Protein AF-0000000086606390 (afdb_homodimer)

Secondary structure (DSSP, 8-state):
-------EEEE-S-TTTSEEEE---GGGT--GGGG-SEEEEEE-EEEES-EEEE---GGG-B--SEEEEEETEEEES-EEE-SBS-EEE-SSEEEEES-EEEESEEEEEESSEEEEES-EEEE-PPPTTPPEEEEEE---STT---EEEEES-EEE--SSEEEE--SSTT-EEEEES-EE-TTB-TT----SSTTTTTTT-EEEEES-BSTT---TT----TTEEE---HHHHHHTSHHHHS-GGGTGGGGT-----S---/-------EEEE-S-TTTSEEEE---GGGT--GGGG-SEEEEEE-EEEES-EEEE---GGG-B--SEEEEEETEEEES-EEE-SBS-EEE-SSEEEEES-EEEESEEEEEESSEEEEES-EEEE-PPPTTPPEEEEEE---STT---EEEEES-EEE--SSEEEE--SSTT-EEEEES-EE-TTB-TT-S--SSTTTTTTT-EEEEES-BSTT---TT----TTEEE---HHHHHHTSHHHHS-GGGTGGGGT-----S---

Nearest PDB structures (foldseek):
  1xg2-assembly1_A  TM=9.875E-01  e=8.370E-29  Solanum lycopersicum
  1gq8-assembly1_A  TM=9.852E-01  e=1.678E-28  Daucus carota
  5c1e-assembly1_A  TM=8.834E-01  e=7.034E-14  Aspergillus niger ATCC 1015
  5c1c-assembly1_A  TM=8.356E-01  e=7.393E-14  Aspergillus niger ATCC 1015
  1qjv-assembly2_B  TM=7.789E-01  e=1.628E-10  Dickeya chrysanthemi

Solvent-accessible surface area (backbone atoms only — not comparable to full-atom values): 23673 Å² total; per-residue (Å²): 128,80,72,72,74,61,47,31,38,40,38,36,78,20,58,82,48,11,35,35,37,17,53,47,23,30,76,80,72,37,54,57,81,73,8,30,20,31,35,35,33,37,53,32,40,34,39,31,17,25,22,30,27,15,70,44,52,68,94,33,44,38,17,12,7,37,30,35,52,22,34,61,22,38,37,36,37,26,30,35,32,30,25,20,34,5,34,30,42,47,32,49,30,37,38,35,33,47,24,39,39,30,14,20,35,32,16,39,23,31,36,13,19,34,38,36,37,47,24,38,39,38,47,44,86,58,59,92,92,54,70,29,24,42,28,24,26,41,25,74,47,87,83,55,75,41,27,40,24,39,29,55,24,35,40,48,30,79,35,71,23,25,64,23,34,47,71,26,47,30,11,24,41,34,43,28,48,22,39,22,38,61,31,30,35,51,39,37,57,42,74,65,52,80,71,56,33,38,66,56,22,44,38,36,40,29,73,43,36,57,75,24,37,60,66,87,51,37,65,84,42,76,16,47,45,77,54,86,50,67,70,68,58,40,46,59,20,40,46,58,45,54,46,30,76,81,56,44,69,75,70,71,60,83,78,68,48,58,77,85,130,127,81,72,72,73,61,47,31,37,42,38,37,79,21,60,81,48,12,35,36,37,17,55,47,22,30,78,81,73,38,53,57,83,73,6,30,20,31,36,36,34,37,54,32,40,35,39,31,17,25,22,31,26,13,70,43,51,70,92,34,43,37,16,13,7,38,30,35,52,22,34,61,21,38,37,37,39,25,29,35,31,31,24,20,33,4,36,29,40,47,31,48,29,36,38,36,32,47,25,38,41,30,16,21,34,32,15,40,23,31,37,12,16,34,38,35,37,46,25,39,38,37,46,44,86,59,60,91,93,53,70,30,24,42,27,23,26,41,26,73,48,89,85,56,75,40,29,41,22,40,29,54,25,35,38,47,29,80,37,69,23,24,64,22,33,47,71,25,48,30,10,24,41,34,42,27,50,23,39,23,37,61,30,30,37,52,39,37,56,42,73,67,54,81,71,56,32,39,66,55,21,43,38,36,42,29,74,43,34,56,75,25,38,61,65,86,50,38,65,82,42,76,16,48,44,77,53,84,50,66,71,67,56,40,46,58,20,38,48,59,45,53,46,30,77,82,56,42,70,75,70,71,60,85,79,69,49,58,79,85,129

Structure (mmCIF, N/CA/C/O backbone):
data_AF-0000000086606390-model_v1
#
loop_
_entity.id
_entity.type
_entity.pdbx_description
1 polymer Pectinesterase
#
loop_
_atom_site.group_PDB
_atom_site.id
_atom_site.type_symbol
_atom_site.label_atom_id
_atom_site.label_alt_id
_atom_site.label_comp_id
_atom_site.label_asym_id
_atom_site.label_entity_id
_atom_site.label_seq_id
_atom_site.pdbx_PDB_ins_code
_atom_site.Cartn_x
_atom_site.Cartn_y
_atom_site.Cartn_z
_atom_site.occupancy
_atom_site.B_iso_or_equiv
_atom_site.auth_seq_id
_atom_site.auth_comp_id
_atom_site.auth_asym_id
_atom_site.auth_atom_id
_atom_site.pdbx_PDB_model_num
ATOM 1 N N . MET A 1 1 ? 0.987 13.219 -28.188 1 22.16 1 MET A N 1
ATOM 2 C CA . MET A 1 1 ? 1.751 13.25 -26.938 1 22.16 1 MET A CA 1
ATOM 3 C C . MET A 1 1 ? 1.421 12.047 -26.062 1 22.16 1 MET A C 1
ATOM 5 O O . MET A 1 1 ? 0.277 11.875 -25.641 1 22.16 1 MET A O 1
ATOM 9 N N . LYS A 1 2 ? 2.045 10.922 -26.281 1 32.97 2 LYS A N 1
ATOM 10 C CA . LYS A 1 2 ? 1.731 9.656 -25.625 1 32.97 2 LYS A CA 1
ATOM 11 C C . LYS A 1 2 ? 1.597 9.836 -24.125 1 32.97 2 LYS A C 1
ATOM 13 O O . LYS A 1 2 ? 2.523 10.312 -23.469 1 32.97 2 LYS A O 1
ATOM 18 N N . LYS A 1 3 ? 0.456 10.023 -23.734 1 43.38 3 LYS A N 1
ATOM 19 C CA . LYS A 1 3 ? 0.155 10.25 -22.312 1 43.38 3 LYS A CA 1
ATOM 20 C C . LYS A 1 3 ? 0.93 9.281 -21.438 1 43.38 3 LYS A C 1
ATOM 22 O O . LYS A 1 3 ? 0.828 8.062 -21.594 1 43.38 3 LYS A O 1
ATOM 27 N N . LYS A 1 4 ? 2.086 9.656 -21.016 1 52.12 4 LYS A N 1
ATOM 28 C CA . LYS A 1 4 ? 2.93 8.836 -20.156 1 52.12 4 LYS A CA 1
ATOM 29 C C . LYS A 1 4 ? 2.107 8.172 -19.047 1 52.12 4 LYS A C 1
ATOM 31 O O . LYS A 1 4 ? 1.42 8.859 -18.297 1 52.12 4 LYS A O 1
ATOM 36 N N . LYS A 1 5 ? 1.77 6.914 -19.375 1 57.56 5 LYS A N 1
ATOM 37 C CA . LYS A 1 5 ? 1.047 6.176 -18.328 1 57.56 5 LYS A CA 1
ATOM 38 C C . LYS A 1 5 ? 1.685 6.383 -16.969 1 57.56 5 LYS A C 1
ATOM 40 O O . LYS A 1 5 ? 2.906 6.305 -16.828 1 57.56 5 LYS A O 1
ATOM 45 N N . SER A 1 6 ? 0.956 7.094 -16.141 1 68.81 6 SER A N 1
ATOM 46 C CA . SER A 1 6 ? 1.496 7.375 -14.812 1 68.81 6 SER A CA 1
ATOM 47 C C . SER A 1 6 ? 1.132 6.277 -13.82 1 68.81 6 SER A C 1
ATOM 49 O O . SER A 1 6 ? -0.022 5.848 -13.758 1 68.81 6 SER A O 1
ATOM 51 N N . TYR A 1 7 ? 2.148 5.543 -13.438 1 79.31 7 TYR A N 1
ATOM 52 C CA . TYR A 1 7 ? 1.98 4.508 -12.422 1 79.31 7 TYR A CA 1
ATOM 53 C C . TYR A 1 7 ? 1.972 5.109 -11.023 1 79.31 7 TYR A C 1
ATOM 55 O O . TYR A 1 7 ? 2.664 6.098 -10.758 1 79.31 7 TYR A O 1
ATOM 63 N N . ILE A 1 8 ? 1.074 4.52 -10.297 1 86.12 8 ILE A N 1
ATOM 64 C CA . ILE A 1 8 ? 1.177 4.707 -8.852 1 86.12 8 ILE A CA 1
ATOM 65 C C . ILE A 1 8 ? 2.162 3.697 -8.266 1 86.12 8 ILE A C 1
ATOM 67 O O . ILE A 1 8 ? 2.041 2.494 -8.508 1 86.12 8 ILE A O 1
ATOM 71 N N . MET A 1 9 ? 3.084 4.211 -7.574 1 89.19 9 MET A N 1
ATOM 72 C CA . MET A 1 9 ? 4.121 3.35 -7.008 1 89.19 9 MET A CA 1
ATOM 73 C C . MET A 1 9 ? 4.074 3.369 -5.484 1 89.19 9 MET A C 1
ATOM 75 O O . MET A 1 9 ? 4.008 4.438 -4.875 1 89.19 9 MET A O 1
ATOM 79 N N . PHE A 1 10 ? 3.988 2.262 -4.988 1 92.31 10 PHE A N 1
ATOM 80 C CA . PHE A 1 10 ? 4.109 2.029 -3.553 1 92.31 10 PHE A CA 1
ATOM 81 C C . PHE A 1 10 ? 5.438 1.357 -3.225 1 92.31 10 PHE A C 1
ATOM 83 O O . PHE A 1 10 ? 5.668 0.206 -3.602 1 92.31 10 PHE A O 1
ATOM 90 N N . VAL A 1 11 ? 6.32 2.08 -2.551 1 95.44 11 VAL A N 1
ATOM 91 C CA . VAL A 1 11 ? 7.695 1.614 -2.426 1 95.44 11 VAL A CA 1
ATOM 92 C C . VAL A 1 11 ? 8.07 1.486 -0.95 1 95.44 11 VAL A C 1
ATOM 94 O O . VAL A 1 11 ? 7.875 2.426 -0.172 1 95.44 11 VAL A O 1
ATOM 97 N N . GLY A 1 12 ? 8.578 0.322 -0.551 1 97.5 12 GLY A N 1
ATOM 98 C CA . GLY A 1 12 ? 9.133 0.077 0.769 1 97.5 12 GLY A CA 1
ATOM 99 C C . GLY A 1 12 ? 10.641 -0.12 0.754 1 97.5 12 GLY A C 1
ATOM 100 O O . GLY A 1 12 ? 11.305 0.209 -0.231 1 97.5 12 GLY A O 1
ATOM 101 N N . ASP A 1 13 ? 11.156 -0.656 1.876 1 97.19 13 ASP A N 1
ATOM 102 C CA . ASP A 1 13 ? 12.602 -0.733 2.068 1 97.19 13 ASP A CA 1
ATOM 103 C C . ASP A 1 13 ? 13.133 -2.119 1.707 1 97.19 13 ASP A C 1
ATOM 105 O O . ASP A 1 13 ? 14.344 -2.34 1.687 1 97.19 13 ASP A O 1
ATOM 109 N N . GLY A 1 14 ? 12.25 -3.035 1.463 1 97.75 14 GLY A N 1
ATOM 110 C CA . GLY A 1 14 ? 12.672 -4.387 1.137 1 97.75 14 GLY A CA 1
ATOM 111 C C . GLY A 1 14 ? 11.805 -5.453 1.783 1 97.75 14 GLY A C 1
ATOM 112 O O . GLY A 1 14 ? 11.047 -5.168 2.713 1 97.75 14 GLY A O 1
ATOM 113 N N . ILE A 1 15 ? 11.938 -6.637 1.259 1 98.19 15 ILE A N 1
ATOM 114 C CA . ILE A 1 15 ? 11.266 -7.801 1.826 1 98.19 15 ILE A CA 1
ATOM 115 C C . ILE A 1 15 ? 11.664 -7.961 3.293 1 98.19 15 ILE A C 1
ATOM 117 O O . ILE A 1 15 ? 12.844 -7.906 3.633 1 98.19 15 ILE A O 1
ATOM 121 N N . GLY A 1 16 ? 10.695 -8.094 4.133 1 97.75 16 GLY A N 1
ATOM 122 C CA . GLY A 1 16 ? 10.93 -8.289 5.555 1 97.75 16 GLY A CA 1
ATOM 123 C C . GLY A 1 16 ? 11.18 -6.996 6.301 1 97.75 16 GLY A C 1
ATOM 124 O O . GLY A 1 16 ? 11.117 -6.961 7.531 1 97.75 16 GLY A O 1
ATOM 125 N N . GLU A 1 17 ? 11.469 -5.891 5.578 1 97.62 17 GLU A N 1
ATOM 126 C CA . GLU A 1 17 ? 11.758 -4.602 6.199 1 97.62 17 GLU A CA 1
ATOM 127 C C . GLU A 1 17 ? 10.5 -3.736 6.277 1 97.62 17 GLU A C 1
ATOM 129 O O . GLU A 1 17 ? 10.25 -3.088 7.297 1 97.62 17 GLU A O 1
ATOM 134 N N . THR A 1 18 ? 9.828 -3.576 5.227 1 97.81 18 THR A N 1
ATOM 135 C CA . THR A 1 18 ? 8.492 -2.996 5.18 1 97.81 18 THR A CA 1
ATOM 136 C C . THR A 1 18 ? 7.434 -4.086 5.035 1 97.81 18 THR A C 1
ATOM 138 O O . THR A 1 18 ? 7.387 -4.781 4.016 1 97.81 18 THR A O 1
ATOM 141 N N . VAL A 1 19 ? 6.574 -4.254 6.062 1 98.44 19 VAL A N 1
ATOM 142 C CA . VAL A 1 19 ? 5.656 -5.387 6.109 1 98.44 19 VAL A CA 1
ATOM 143 C C . VAL A 1 19 ? 4.227 -4.887 6.293 1 98.44 19 VAL A C 1
ATOM 145 O O . VAL A 1 19 ? 3.945 -4.109 7.207 1 98.44 19 VAL A O 1
ATOM 148 N N . VAL A 1 20 ? 3.354 -5.246 5.422 1 98.06 20 VAL A N 1
ATOM 149 C CA . VAL A 1 20 ? 1.915 -5.086 5.613 1 98.06 20 VAL A CA 1
ATOM 150 C C . VAL A 1 20 ? 1.333 -6.359 6.223 1 98.06 20 VAL A C 1
ATOM 152 O O . VAL A 1 20 ? 1.479 -7.449 5.66 1 98.06 20 VAL A O 1
ATOM 155 N N . THR A 1 21 ? 0.667 -6.242 7.324 1 98.25 21 THR A N 1
ATOM 156 C CA . THR A 1 21 ? 0.169 -7.441 7.988 1 98.25 21 THR A CA 1
ATOM 157 C C . THR A 1 21 ? -1.312 -7.301 8.328 1 98.25 21 THR A C 1
ATOM 159 O O . THR A 1 21 ? -1.801 -6.191 8.547 1 98.25 21 THR A O 1
ATOM 162 N N . GLY A 1 22 ? -2.018 -8.312 8.312 1 97.88 22 GLY A N 1
ATOM 163 C CA . GLY A 1 22 ? -3.383 -8.578 8.742 1 97.88 22 GLY A CA 1
ATOM 164 C C . GLY A 1 22 ? -3.621 -10.039 9.086 1 97.88 22 GLY A C 1
ATOM 165 O O . GLY A 1 22 ? -2.709 -10.859 8.992 1 97.88 22 GLY A O 1
ATOM 166 N N . ASN A 1 23 ? -4.879 -10.398 9.531 1 98.12 23 ASN A N 1
ATOM 167 C CA . ASN A 1 23 ? -5.059 -11.781 9.953 1 98.12 23 ASN A CA 1
ATOM 168 C C . ASN A 1 23 ? -6.492 -12.258 9.719 1 98.12 23 ASN A C 1
ATOM 170 O O . ASN A 1 23 ? -6.906 -13.281 10.273 1 98.12 23 ASN A O 1
ATOM 174 N N . ARG A 1 24 ? -7.203 -11.562 8.922 1 97.56 24 ARG A N 1
ATOM 175 C CA . ARG A 1 24 ? -8.531 -12.062 8.594 1 97.56 24 ARG A CA 1
ATOM 176 C C . ARG A 1 24 ? -8.445 -13.406 7.875 1 97.56 24 ARG A C 1
ATOM 178 O O . ARG A 1 24 ? -7.531 -13.633 7.09 1 97.56 24 ARG A O 1
ATOM 185 N N . ASN A 1 25 ? -9.461 -14.227 8.109 1 98.56 25 ASN A N 1
ATOM 186 C CA . ASN A 1 25 ? -9.406 -15.57 7.559 1 98.56 25 ASN A CA 1
ATOM 187 C C . ASN A 1 25 ? -10.797 -16.203 7.492 1 98.56 25 ASN A C 1
ATOM 189 O O . ASN A 1 25 ? -11.758 -15.656 8.039 1 98.56 25 ASN A O 1
ATOM 193 N N . PHE A 1 26 ? -10.82 -17.328 6.895 1 98.31 26 PHE A N 1
ATOM 194 C CA . PHE A 1 26 ? -12.07 -18.016 6.613 1 98.31 26 PHE A CA 1
ATOM 195 C C . PHE A 1 26 ? -12.742 -18.469 7.902 1 98.31 26 PHE A C 1
ATOM 197 O O . PHE A 1 26 ? -13.969 -18.375 8.039 1 98.31 26 PHE A O 1
ATOM 204 N N . MET A 1 27 ? -12.039 -18.953 8.977 1 97.75 27 MET A N 1
ATOM 205 C CA . MET A 1 27 ? -12.602 -19.531 10.195 1 97.75 27 MET A CA 1
ATOM 206 C C . MET A 1 27 ? -13.234 -18.438 11.062 1 97.75 27 MET A C 1
ATOM 208 O O . MET A 1 27 ? -13.992 -18.75 11.984 1 97.75 27 MET A O 1
ATOM 212 N N . GLN A 1 28 ? -13.016 -17.203 10.734 1 97.25 28 GLN A N 1
ATOM 213 C CA . GLN A 1 28 ? -13.633 -16.078 11.43 1 97.25 28 GLN A CA 1
ATOM 214 C C . GLN A 1 28 ? -14.977 -15.719 10.797 1 97.25 28 GLN A C 1
ATOM 216 O O . GLN A 1 28 ? -15.641 -14.781 11.242 1 97.25 28 GLN A O 1
ATOM 221 N N . GLY A 1 29 ? -15.367 -16.375 9.75 1 97.25 29 GLY A N 1
ATOM 222 C CA . GLY A 1 29 ? -16.656 -16.156 9.117 1 97.25 29 GLY A CA 1
ATOM 223 C C . GLY A 1 29 ? -16.562 -15.344 7.844 1 97.25 29 GLY A C 1
ATOM 224 O O . GLY A 1 29 ? -17.578 -15.07 7.203 1 97.25 29 GLY A O 1
ATOM 225 N N . TRP A 1 30 ? -15.414 -15.078 7.363 1 96.62 30 TRP A N 1
ATOM 226 C CA . TRP A 1 30 ? -15.234 -14.297 6.145 1 96.62 30 TRP A CA 1
ATOM 227 C C . TRP A 1 30 ? -15.172 -15.203 4.918 1 96.62 30 TRP A C 1
ATOM 229 O O . TRP A 1 30 ? -14.672 -16.328 4.996 1 96.62 30 TRP A O 1
ATOM 239 N N . THR A 1 31 ? -15.68 -14.688 3.754 1 97.5 31 THR A N 1
ATOM 240 C CA . THR A 1 31 ? -15.344 -15.344 2.492 1 97.5 31 THR A CA 1
ATOM 241 C C . THR A 1 31 ? -13.859 -15.18 2.174 1 97.5 31 THR A C 1
ATOM 243 O O . THR A 1 31 ? -13.227 -14.227 2.631 1 97.5 31 THR A O 1
ATOM 246 N N . THR A 1 32 ? -13.344 -16.094 1.411 1 97.62 32 THR A N 1
ATOM 247 C CA . THR A 1 32 ? -11.938 -16 1.015 1 97.62 32 THR A CA 1
ATOM 248 C C . THR A 1 32 ? -11.633 -14.633 0.416 1 97.62 32 THR A C 1
ATOM 250 O O . THR A 1 32 ? -10.625 -14.016 0.768 1 97.62 32 THR A O 1
ATOM 253 N N . PHE A 1 33 ? -12.555 -14.195 -0.374 1 96.25 33 PHE A N 1
ATOM 254 C CA . PHE A 1 33 ? -12.414 -12.898 -1.035 1 96.25 33 PHE A CA 1
ATOM 255 C C . PHE A 1 33 ? -12.227 -11.789 -0.013 1 96.25 33 PHE A C 1
ATOM 257 O O . PHE A 1 33 ? -11.43 -10.875 -0.223 1 96.25 33 PHE A O 1
ATOM 264 N N . ARG A 1 34 ? -12.812 -11.797 1.087 1 96.19 34 ARG A N 1
ATOM 265 C CA . ARG A 1 34 ? -12.852 -10.727 2.076 1 96.19 34 ARG A CA 1
ATOM 266 C C . ARG A 1 34 ? -11.781 -10.922 3.141 1 96.19 34 ARG A C 1
ATOM 268 O O . ARG A 1 34 ? -11.703 -10.148 4.098 1 96.19 34 ARG A O 1
ATOM 275 N N . THR A 1 35 ? -10.953 -11.922 2.982 1 98.25 35 THR A N 1
ATOM 276 C CA . THR A 1 35 ? -9.914 -12.148 3.984 1 98.25 35 THR A CA 1
ATOM 277 C C . THR A 1 35 ? -8.633 -11.414 3.615 1 98.25 35 THR A C 1
ATOM 279 O O . THR A 1 35 ? -7.656 -11.445 4.363 1 98.25 35 THR A O 1
ATOM 282 N N . ALA A 1 36 ? -8.609 -10.773 2.479 1 98.5 36 ALA A N 1
ATOM 283 C CA . ALA A 1 36 ? -7.359 -10.195 1.99 1 98.5 36 ALA A CA 1
ATOM 284 C C . ALA A 1 36 ? -6.82 -9.148 2.965 1 98.5 36 ALA A C 1
ATOM 286 O O . ALA A 1 36 ? -7.516 -8.188 3.301 1 98.5 36 ALA A O 1
ATOM 287 N N . THR A 1 37 ? -5.586 -9.359 3.4 1 98.31 37 THR A N 1
ATOM 288 C CA . THR A 1 37 ? -4.902 -8.336 4.18 1 98.31 37 THR A CA 1
ATOM 289 C C . THR A 1 37 ? -4.914 -7 3.441 1 98.31 37 THR A C 1
ATOM 291 O O . THR A 1 37 ? -5.203 -5.957 4.035 1 98.31 37 THR A O 1
ATOM 294 N N . VAL A 1 38 ? -4.582 -7.105 2.17 1 96.69 38 VAL A N 1
ATOM 295 C CA . VAL A 1 38 ? -4.645 -5.934 1.301 1 96.69 38 VAL A CA 1
ATOM 296 C C . VAL A 1 38 ? -5.27 -6.316 -0.04 1 96.69 38 VAL A C 1
ATOM 298 O O . VAL A 1 38 ? -4.969 -7.379 -0.589 1 96.69 38 VAL A O 1
ATOM 301 N N . ALA A 1 39 ? -6.102 -5.438 -0.509 1 97.25 39 ALA A N 1
ATOM 302 C CA . ALA A 1 39 ? -6.664 -5.543 -1.854 1 97.25 39 ALA A CA 1
ATOM 303 C C . ALA A 1 39 ? -6.254 -4.352 -2.713 1 97.25 39 ALA A C 1
ATOM 305 O O . ALA A 1 39 ? -6.23 -3.213 -2.238 1 97.25 39 ALA A O 1
ATOM 306 N N . VAL A 1 40 ? -5.895 -4.621 -3.883 1 95.31 40 VAL A N 1
ATOM 307 C CA . VAL A 1 40 ? -5.523 -3.584 -4.844 1 95.31 40 VAL A CA 1
ATOM 308 C C . VAL A 1 40 ? -6.492 -3.604 -6.023 1 95.31 40 VAL A C 1
ATOM 310 O O . VAL A 1 40 ? -6.742 -4.656 -6.609 1 95.31 40 VAL A O 1
ATOM 313 N N . SER A 1 41 ? -6.992 -2.477 -6.402 1 93.44 41 SER A N 1
ATOM 314 C CA . SER A 1 41 ? -7.871 -2.363 -7.562 1 93.44 41 SER A CA 1
ATOM 315 C C . SER A 1 41 ? -7.535 -1.129 -8.391 1 93.44 41 SER A C 1
ATOM 317 O O . SER A 1 41 ? -6.82 -0.239 -7.926 1 93.44 41 SER A O 1
ATOM 319 N N . GLY A 1 42 ? -8.047 -1.089 -9.641 1 91.38 42 GLY A N 1
ATOM 320 C CA . GLY A 1 42 ? -7.77 -0.015 -10.586 1 91.38 42 GLY A CA 1
ATOM 321 C C . GLY A 1 42 ? -6.789 -0.412 -11.672 1 91.38 42 GLY A C 1
ATOM 322 O O . GLY A 1 42 ? -6.75 -1.572 -12.086 1 91.38 42 GLY A O 1
ATOM 323 N N . GLN A 1 43 ? -6.125 0.662 -12.18 1 91.12 43 GLN A N 1
ATOM 324 C CA . GLN A 1 43 ? -5.223 0.373 -13.289 1 91.12 43 GLN A CA 1
ATOM 325 C C . GLN A 1 43 ? -3.863 1.033 -13.078 1 91.12 43 GLN A C 1
ATOM 327 O O . GLN A 1 43 ? -3.789 2.197 -12.68 1 91.12 43 GLN A O 1
ATOM 332 N N . GLY A 1 44 ? -2.838 0.252 -13.266 1 90.12 44 GLY A N 1
ATOM 333 C CA . GLY A 1 44 ? -1.505 0.832 -13.242 1 90.12 44 GLY A CA 1
ATOM 334 C C . GLY A 1 44 ? -0.922 0.943 -11.852 1 90.12 44 GLY A C 1
ATOM 335 O O . GLY A 1 44 ? -0.519 2.027 -11.422 1 90.12 44 GLY A O 1
ATOM 336 N N . PHE A 1 45 ? -0.781 -0.134 -11.266 1 92.44 45 PHE A N 1
ATOM 337 C CA . PHE A 1 45 ? -0.21 -0.176 -9.922 1 92.44 45 PHE A CA 1
ATOM 338 C C . PHE A 1 45 ? 1.116 -0.927 -9.922 1 92.44 45 PHE A C 1
ATOM 340 O O . PHE A 1 45 ? 1.274 -1.919 -10.641 1 92.44 45 PHE A O 1
ATOM 347 N N . MET A 1 46 ? 1.974 -0.401 -9.109 1 94 46 MET A N 1
ATOM 348 C CA . MET A 1 46 ? 3.219 -1.127 -8.875 1 94 46 MET A CA 1
ATOM 349 C C . MET A 1 46 ? 3.6 -1.096 -7.402 1 94 46 MET A C 1
ATOM 351 O O . MET A 1 46 ? 3.439 -0.07 -6.738 1 94 46 MET A O 1
ATOM 355 N N . ALA A 1 47 ? 4.004 -2.121 -6.871 1 96.69 47 ALA A N 1
ATOM 356 C CA . ALA A 1 47 ? 4.621 -2.199 -5.547 1 96.69 47 ALA A CA 1
ATOM 357 C C . ALA A 1 47 ? 6.023 -2.795 -5.629 1 96.69 47 ALA A C 1
ATOM 359 O O . ALA A 1 47 ? 6.27 -3.713 -6.418 1 96.69 47 ALA A O 1
ATOM 360 N N . ARG A 1 48 ? 6.895 -2.283 -4.848 1 97.31 48 ARG A N 1
ATOM 361 C CA . ARG A 1 48 ? 8.242 -2.844 -4.832 1 97.31 48 ARG A CA 1
ATOM 362 C C . ARG A 1 48 ? 8.812 -2.848 -3.416 1 97.31 48 ARG A C 1
ATOM 364 O O . ARG A 1 48 ? 8.492 -1.976 -2.607 1 97.31 48 ARG A O 1
ATOM 371 N N . ASP A 1 49 ? 9.594 -3.834 -3.119 1 98.25 49 ASP A N 1
ATOM 372 C CA . ASP A 1 49 ? 10.414 -3.914 -1.916 1 98.25 49 ASP A CA 1
ATOM 373 C C . ASP A 1 49 ? 9.547 -3.961 -0.66 1 98.25 49 ASP A C 1
ATOM 375 O O . ASP A 1 49 ? 9.789 -3.219 0.294 1 98.25 49 ASP A O 1
ATOM 379 N N . MET A 1 50 ? 8.547 -4.848 -0.682 1 98 50 MET A N 1
ATOM 380 C CA . MET A 1 50 ? 7.602 -4.961 0.425 1 98 50 MET A CA 1
ATOM 381 C C . MET A 1 50 ? 7.266 -6.418 0.706 1 98 50 MET A C 1
ATOM 383 O O . MET A 1 50 ? 7.422 -7.277 -0.166 1 98 50 MET A O 1
ATOM 387 N N . THR A 1 51 ? 6.734 -6.648 1.873 1 98.88 51 THR A N 1
ATOM 388 C CA . THR A 1 51 ? 6.117 -7.918 2.238 1 98.88 51 THR A CA 1
ATOM 389 C C . THR A 1 51 ? 4.629 -7.738 2.514 1 98.88 51 THR A C 1
ATOM 391 O O . THR A 1 51 ? 4.234 -6.848 3.27 1 98.88 51 THR A O 1
ATOM 394 N N . PHE A 1 52 ? 3.848 -8.523 1.902 1 98.88 52 PHE A N 1
ATOM 395 C CA . PHE A 1 52 ? 2.438 -8.68 2.238 1 98.88 52 PHE A CA 1
ATOM 396 C C . PHE A 1 52 ? 2.205 -9.984 2.996 1 98.88 52 PHE A C 1
ATOM 398 O O . PHE A 1 52 ? 2.51 -11.062 2.49 1 98.88 52 PHE A O 1
ATOM 405 N N . ARG A 1 53 ? 1.659 -9.906 4.203 1 98.81 53 ARG A N 1
ATOM 406 C CA . ARG A 1 53 ? 1.577 -11.086 5.059 1 98.81 53 ARG A CA 1
ATOM 407 C C . ARG A 1 53 ? 0.198 -11.203 5.699 1 98.81 53 ARG A C 1
ATOM 409 O O . ARG A 1 53 ? -0.308 -10.242 6.277 1 98.81 53 ARG A O 1
ATOM 416 N N . ASN A 1 54 ? -0.432 -12.305 5.539 1 98.88 54 ASN A N 1
ATOM 417 C CA . ASN A 1 54 ? -1.518 -12.711 6.426 1 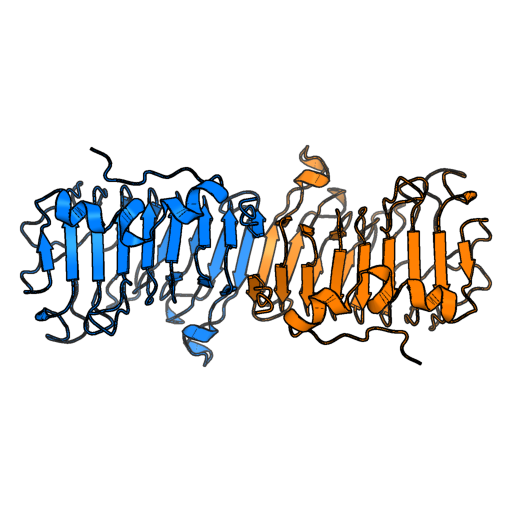98.88 54 ASN A CA 1
ATOM 418 C C . ASN A 1 54 ? -1.032 -13.672 7.508 1 98.88 54 ASN A C 1
ATOM 420 O O . ASN A 1 54 ? -0.532 -14.758 7.199 1 98.88 54 ASN A O 1
ATOM 424 N N . THR A 1 55 ? -1.239 -13.305 8.727 1 98.38 55 THR A N 1
ATOM 425 C CA . THR A 1 55 ? -0.605 -14.031 9.828 1 98.38 55 THR A CA 1
ATOM 426 C C . THR A 1 55 ? -1.504 -15.164 10.312 1 98.38 55 THR A C 1
ATOM 428 O O . THR A 1 55 ? -1.191 -15.828 11.305 1 98.38 55 THR A O 1
ATOM 431 N N . ALA A 1 56 ? -2.613 -15.406 9.719 1 98.25 56 ALA A N 1
ATOM 432 C CA . ALA A 1 56 ? -3.457 -16.531 10.094 1 98.25 56 ALA A CA 1
ATOM 433 C C . ALA A 1 56 ? -2.688 -17.844 9.992 1 98.25 56 ALA A C 1
ATOM 435 O O . ALA A 1 56 ? -1.973 -18.078 9.016 1 98.25 56 ALA A O 1
ATOM 436 N N . ARG A 1 57 ? -2.84 -18.672 10.961 1 96.56 57 ARG A N 1
ATOM 437 C CA . ARG A 1 57 ? -2.18 -19.969 10.984 1 96.56 57 ARG A CA 1
ATOM 438 C C . ARG A 1 57 ? -2.904 -20.969 10.086 1 96.56 57 ARG A C 1
ATOM 440 O O . ARG A 1 57 ? -4.031 -20.719 9.648 1 96.56 57 ARG A O 1
ATOM 447 N N . PRO A 1 58 ? -2.246 -22.094 9.797 1 96.75 58 PRO A N 1
ATOM 448 C CA . PRO A 1 58 ? -2.816 -23.047 8.844 1 96.75 58 PRO A CA 1
ATOM 449 C C . PRO A 1 58 ? -4.207 -23.531 9.258 1 96.75 58 PRO A C 1
ATOM 451 O O . PRO A 1 58 ? -5.051 -23.797 8.398 1 96.75 58 PRO A O 1
ATOM 454 N N . GLU A 1 59 ? -4.457 -23.641 10.57 1 96.81 59 GLU A N 1
ATOM 455 C CA . GLU A 1 59 ? -5.734 -24.141 11.062 1 96.81 59 GLU A CA 1
ATOM 456 C C . GLU A 1 59 ? -6.879 -23.203 10.711 1 96.81 59 GLU A C 1
ATOM 458 O O . GLU A 1 59 ? -8.047 -23.578 10.781 1 96.81 59 GLU A O 1
ATOM 463 N N . ASN A 1 60 ? -6.516 -21.969 10.289 1 96.31 60 ASN A N 1
ATOM 464 C CA . ASN A 1 60 ? -7.531 -20.953 10.008 1 96.31 60 ASN A CA 1
ATOM 465 C C . ASN A 1 60 ? -7.949 -20.984 8.539 1 96.31 60 ASN A C 1
ATOM 467 O O . ASN A 1 60 ? -8.758 -20.156 8.109 1 96.31 60 ASN A O 1
ATOM 471 N N . HIS A 1 61 ? -7.398 -21.875 7.723 1 96.19 61 HIS A N 1
ATOM 472 C CA . HIS A 1 61 ? -7.777 -22.141 6.34 1 96.19 61 HIS A CA 1
ATOM 473 C C . HIS A 1 61 ? -7.461 -20.938 5.445 1 96.19 61 HIS A C 1
ATOM 475 O O . HIS A 1 61 ? -6.348 -20.406 5.484 1 96.19 61 HIS A O 1
ATOM 481 N N . GLN A 1 62 ? -8.383 -20.609 4.609 1 98.31 62 GLN A N 1
ATOM 482 C CA . GLN A 1 62 ? -8.125 -19.594 3.598 1 98.31 62 GLN A CA 1
ATOM 483 C C . GLN A 1 62 ? -7.852 -18.234 4.242 1 98.31 62 GLN A C 1
ATOM 485 O O . GLN A 1 62 ? -8.648 -17.766 5.059 1 98.31 62 GLN A O 1
ATOM 490 N N . ALA A 1 63 ? -6.812 -17.625 3.908 1 98.88 63 ALA A N 1
ATOM 491 C CA . ALA A 1 63 ? -6.383 -16.328 4.402 1 98.88 63 ALA A CA 1
ATOM 492 C C . ALA A 1 63 ? -5.465 -15.633 3.398 1 98.88 63 ALA A C 1
ATOM 494 O O . ALA A 1 63 ? -4.273 -15.938 3.326 1 98.88 63 ALA A O 1
ATOM 495 N N . VAL A 1 64 ? -6.016 -14.656 2.729 1 98.94 64 VAL A N 1
ATOM 496 C CA . VAL A 1 64 ? -5.332 -14.008 1.61 1 98.94 64 VAL A CA 1
ATOM 497 C C . VAL A 1 64 ? -4.402 -12.922 2.133 1 98.94 64 VAL A C 1
ATOM 499 O O . VAL A 1 64 ? -4.812 -12.078 2.938 1 98.94 64 VAL A O 1
ATOM 502 N N . ALA A 1 65 ? -3.141 -12.945 1.703 1 98.88 65 ALA A N 1
ATOM 503 C CA . ALA A 1 65 ? -2.225 -11.859 2.02 1 98.88 65 ALA A CA 1
ATOM 504 C C . ALA A 1 65 ? -2.424 -10.68 1.067 1 98.88 65 ALA A C 1
ATOM 506 O O . ALA A 1 65 ? -2.477 -9.523 1.499 1 98.88 65 ALA A O 1
ATOM 507 N N . LEU A 1 66 ? -2.576 -10.969 -0.192 1 98.88 66 LEU A N 1
ATOM 508 C CA . LEU A 1 66 ? -2.709 -9.945 -1.223 1 98.88 66 LEU A CA 1
ATOM 509 C C . LEU A 1 66 ? -3.734 -10.359 -2.271 1 98.88 66 LEU A C 1
ATOM 511 O O . LEU A 1 66 ? -3.639 -11.445 -2.844 1 98.88 66 LEU A O 1
ATOM 515 N N . ARG A 1 67 ? -4.73 -9.586 -2.473 1 98.88 67 ARG A N 1
ATOM 516 C CA . ARG A 1 67 ? -5.656 -9.766 -3.586 1 98.88 67 ARG A CA 1
ATOM 517 C C . ARG A 1 67 ? -5.473 -8.672 -4.633 1 98.88 67 ARG A C 1
ATOM 519 O O . ARG A 1 67 ? -5.449 -7.48 -4.297 1 98.88 67 ARG A O 1
ATOM 526 N N . VAL A 1 68 ? -5.375 -9.023 -5.875 1 98.31 68 VAL A N 1
ATOM 527 C CA . VAL A 1 68 ? -5.098 -8.055 -6.934 1 98.31 68 VAL A CA 1
ATOM 528 C C . VAL A 1 68 ? -6.211 -8.102 -7.98 1 98.31 68 VAL A C 1
ATOM 530 O O . VAL A 1 68 ? -6.402 -9.117 -8.648 1 98.31 68 VAL A O 1
ATOM 533 N N . ASP A 1 69 ? -6.977 -7.078 -8.023 1 96.06 69 ASP A N 1
ATOM 534 C CA . ASP A 1 69 ? -7.965 -6.805 -9.062 1 96.06 69 ASP A CA 1
ATOM 535 C C . ASP A 1 69 ? -7.582 -5.566 -9.875 1 96.06 69 ASP A C 1
ATOM 537 O O . ASP A 1 69 ? -8.414 -4.68 -10.086 1 96.06 69 ASP A O 1
ATOM 541 N N . SER A 1 70 ? -6.406 -5.441 -10.18 1 94.25 70 SER A N 1
ATOM 542 C CA . SER A 1 70 ? -5.836 -4.281 -10.859 1 94.25 70 SER A CA 1
ATOM 543 C C . SER A 1 70 ? -5.184 -4.676 -12.18 1 94.25 70 SER A C 1
ATOM 545 O O . SER A 1 70 ? -4.324 -5.559 -12.211 1 94.25 70 SER A O 1
ATOM 547 N N . ASP A 1 71 ? -5.641 -3.979 -13.234 1 95.62 71 ASP A N 1
ATOM 548 C CA . ASP A 1 71 ? -5.07 -4.262 -14.547 1 95.62 71 ASP A CA 1
ATOM 549 C C . ASP A 1 71 ? -3.678 -3.654 -14.688 1 95.62 71 ASP A C 1
ATOM 551 O O . ASP A 1 71 ? -3.428 -2.543 -14.211 1 95.62 71 ASP A O 1
ATOM 555 N N . GLN A 1 72 ? -2.77 -4.414 -15.289 1 96.19 72 GLN A N 1
ATOM 556 C CA . GLN A 1 72 ? -1.418 -3.93 -15.547 1 96.19 72 GLN A CA 1
ATOM 557 C C . GLN A 1 72 ? -0.711 -3.553 -14.25 1 96.19 72 GLN A C 1
ATOM 559 O O . GLN A 1 72 ? -0.171 -2.453 -14.125 1 96.19 72 GLN A O 1
ATOM 564 N N . SER A 1 73 ? -0.785 -4.434 -13.352 1 96.31 73 SER A N 1
ATOM 565 C CA . SER A 1 73 ? -0.116 -4.262 -12.062 1 96.31 73 SER A CA 1
ATOM 566 C C . SER A 1 73 ? 1.152 -5.102 -11.984 1 96.31 73 SER A C 1
ATOM 568 O O . SER A 1 73 ? 1.212 -6.199 -12.539 1 96.31 73 SER A O 1
ATOM 570 N N . ALA A 1 74 ? 2.102 -4.555 -11.344 1 98 74 ALA A N 1
ATOM 571 C CA . ALA A 1 74 ? 3.393 -5.23 -11.242 1 98 74 ALA A CA 1
ATOM 572 C C . ALA A 1 74 ? 3.918 -5.195 -9.805 1 98 74 ALA A C 1
ATOM 574 O O . ALA A 1 74 ? 3.77 -4.191 -9.109 1 98 74 ALA A O 1
ATOM 575 N N . PHE A 1 75 ? 4.426 -6.223 -9.375 1 98.56 75 PHE A N 1
ATOM 576 C CA . PHE A 1 75 ? 5.062 -6.387 -8.07 1 98.56 75 PHE A CA 1
ATOM 577 C C . PHE A 1 75 ? 6.52 -6.797 -8.234 1 98.56 75 PHE A C 1
ATOM 579 O O . PHE A 1 75 ? 6.824 -7.785 -8.906 1 98.56 75 PHE A O 1
ATOM 586 N N . TYR A 1 76 ? 7.426 -6.004 -7.715 1 98.75 76 TYR A N 1
ATOM 587 C CA . TYR A 1 76 ? 8.859 -6.176 -7.906 1 98.75 76 TYR A CA 1
ATOM 588 C C . TYR A 1 76 ? 9.578 -6.305 -6.566 1 98.75 76 TYR A C 1
ATOM 590 O O . TYR A 1 76 ? 9.547 -5.383 -5.75 1 98.75 76 TYR A O 1
ATOM 598 N N . ARG A 1 77 ? 10.258 -7.43 -6.297 1 98.81 77 ARG A N 1
ATOM 599 C CA . ARG A 1 77 ? 10.992 -7.668 -5.062 1 98.81 77 ARG A CA 1
ATOM 600 C C . ARG A 1 77 ? 10.078 -7.555 -3.848 1 98.81 77 ARG A C 1
ATOM 602 O O . ARG A 1 77 ? 10.391 -6.836 -2.895 1 98.81 77 ARG A O 1
ATOM 609 N N . CYS A 1 78 ? 9.008 -8.234 -3.953 1 98.81 78 CYS A N 1
ATOM 610 C CA . CYS A 1 78 ? 8.047 -8.352 -2.859 1 98.81 78 CYS A CA 1
ATOM 611 C C . CYS A 1 78 ? 7.93 -9.789 -2.385 1 98.81 78 CYS A C 1
ATOM 613 O O . CYS A 1 78 ? 8.375 -10.711 -3.066 1 98.81 78 CYS A O 1
ATOM 615 N N . SER A 1 79 ? 7.367 -9.953 -1.229 1 98.94 79 SER A N 1
ATOM 616 C CA . SER A 1 79 ? 6.965 -11.289 -0.796 1 98.94 79 SER A CA 1
ATOM 617 C C . SER A 1 79 ? 5.488 -11.32 -0.41 1 98.94 79 SER A C 1
ATOM 619 O O . SER A 1 79 ? 4.953 -10.336 0.103 1 98.94 79 SER A O 1
ATOM 621 N N . MET A 1 80 ? 4.855 -12.367 -0.763 1 98.94 80 MET A N 1
ATOM 622 C CA . MET A 1 80 ? 3.516 -12.719 -0.296 1 98.94 80 MET A CA 1
ATOM 623 C C . MET A 1 80 ? 3.562 -13.93 0.633 1 98.94 80 MET A C 1
ATOM 625 O O . MET A 1 80 ? 4 -15.008 0.232 1 98.94 80 MET A O 1
ATOM 629 N N . GLU A 1 81 ? 3.137 -13.734 1.864 1 98.94 81 GLU A N 1
ATOM 630 C CA . GLU A 1 81 ? 3.363 -14.75 2.891 1 98.94 81 GLU A CA 1
ATOM 631 C C . GLU A 1 81 ? 2.057 -15.148 3.568 1 98.94 81 GLU A C 1
ATOM 633 O O . GLU A 1 81 ? 1.281 -14.289 3.99 1 98.94 81 GLU A O 1
ATOM 638 N N . GLY A 1 82 ? 1.796 -16.375 3.703 1 98.69 82 GLY A N 1
ATOM 639 C CA . GLY A 1 82 ? 0.641 -17.016 4.316 1 98.69 82 GLY A CA 1
ATOM 640 C C . GLY A 1 82 ? 0.671 -18.531 4.215 1 98.69 82 GLY A C 1
ATOM 641 O O . GLY A 1 82 ? 1.745 -19.125 4.152 1 98.69 82 GLY A O 1
ATOM 642 N N . HIS A 1 83 ? -0.538 -19.219 4.289 1 98.62 83 HIS A N 1
ATOM 643 C CA . HIS A 1 83 ? -0.613 -20.672 4.219 1 98.62 83 HIS A CA 1
ATOM 644 C C . HIS A 1 83 ? -1.565 -21.125 3.113 1 98.62 83 HIS A C 1
ATOM 646 O O . HIS A 1 83 ? -1.124 -21.531 2.037 1 98.62 83 HIS A O 1
ATOM 652 N N . GLN A 1 84 ? -2.779 -20.906 3.268 1 98.62 84 GLN A N 1
ATOM 653 C CA . GLN A 1 84 ? -3.762 -21.25 2.246 1 98.62 84 GLN A CA 1
ATOM 654 C C . GLN A 1 84 ? -4.316 -20 1.574 1 98.62 84 GLN A C 1
ATOM 656 O O . GLN A 1 84 ? -4.73 -19.047 2.252 1 98.62 84 GLN A O 1
ATOM 661 N N . ASP A 1 85 ? -4.293 -19.984 0.266 1 98.81 85 ASP A N 1
ATOM 662 C CA . ASP A 1 85 ? -4.824 -18.875 -0.513 1 98.81 85 ASP A CA 1
ATOM 663 C C . ASP A 1 85 ? -4.066 -17.594 -0.21 1 98.81 85 ASP A C 1
ATOM 665 O O . ASP A 1 85 ? -4.68 -16.562 0.096 1 98.81 85 ASP A O 1
ATOM 669 N N . THR A 1 86 ? -2.816 -17.609 -0.375 1 98.94 86 THR A N 1
ATOM 670 C CA . THR A 1 86 ? -1.931 -16.516 0.015 1 98.94 86 THR A CA 1
ATOM 671 C C . THR A 1 86 ? -2.016 -15.359 -0.987 1 98.94 86 THR A C 1
ATOM 673 O O . THR A 1 86 ? -2.299 -14.227 -0.61 1 98.94 86 THR A O 1
ATOM 676 N N . LEU A 1 87 ? -1.706 -15.617 -2.236 1 99 87 LEU A N 1
ATOM 677 C CA . LEU A 1 87 ? -1.739 -14.641 -3.32 1 99 87 LEU A CA 1
ATOM 678 C C . LEU A 1 87 ? -2.953 -14.867 -4.215 1 99 87 LEU A C 1
ATOM 680 O O . LEU A 1 87 ? -3.012 -15.852 -4.953 1 99 87 LEU A O 1
ATOM 684 N N . TYR A 1 88 ? -3.9 -13.984 -4.176 1 98.94 88 TYR A N 1
ATOM 685 C CA . TYR A 1 88 ? -5.121 -14.047 -4.973 1 98.94 88 TYR A CA 1
ATOM 686 C C . TYR A 1 88 ? -5 -13.195 -6.227 1 98.94 88 TYR A C 1
ATOM 688 O O . TYR A 1 88 ? -5.355 -12.016 -6.223 1 98.94 88 TYR A O 1
ATOM 696 N N . ILE A 1 89 ? -4.473 -13.781 -7.223 1 98.88 89 ILE A N 1
ATOM 697 C CA . ILE A 1 89 ? -4.457 -13.18 -8.547 1 98.88 89 ILE A CA 1
ATOM 698 C C . ILE A 1 89 ? -5.871 -13.156 -9.125 1 98.88 89 ILE A C 1
ATOM 700 O O . ILE A 1 89 ? -6.191 -13.945 -10.023 1 98.88 89 ILE A O 1
ATOM 704 N N . HIS A 1 90 ? -6.633 -12.25 -8.773 1 98.62 90 HIS A N 1
ATOM 705 C CA . HIS A 1 90 ? -8.086 -12.305 -8.898 1 98.62 90 HIS A CA 1
ATOM 706 C C . HIS A 1 90 ? -8.523 -12.086 -10.344 1 98.62 90 HIS A C 1
ATOM 708 O O . HIS A 1 90 ? -9.398 -12.797 -10.844 1 98.62 90 HIS A O 1
ATOM 714 N N . SER A 1 91 ? -7.98 -11.016 -10.922 1 97.75 91 SER A N 1
ATOM 715 C CA . SER A 1 91 ? -8.422 -10.711 -12.281 1 97.75 91 SER A CA 1
ATOM 716 C C . SER A 1 91 ? -7.41 -9.836 -13.008 1 97.75 91 SER A C 1
ATOM 718 O O . SER A 1 91 ? -6.504 -9.273 -12.391 1 97.75 91 SER A O 1
ATOM 720 N N . LEU A 1 92 ? -7.488 -9.844 -14.352 1 97.44 92 LEU A N 1
ATOM 721 C CA . LEU A 1 92 ? -6.789 -8.922 -15.242 1 97.44 92 LEU A CA 1
ATOM 722 C C . LEU A 1 92 ? -5.293 -9.219 -15.266 1 97.44 92 LEU A C 1
ATOM 724 O O . LEU A 1 92 ? -4.875 -10.336 -14.969 1 97.44 92 LEU A O 1
ATOM 728 N N . ARG A 1 93 ? -4.492 -8.367 -15.93 1 98.5 93 ARG A N 1
ATOM 729 C CA . ARG A 1 93 ? -3.09 -8.664 -16.203 1 98.5 93 ARG A CA 1
ATOM 730 C C . ARG A 1 93 ? -2.199 -8.25 -15.039 1 98.5 93 ARG A C 1
ATOM 732 O O . ARG A 1 93 ? -2.262 -7.109 -14.578 1 98.5 93 ARG A O 1
ATOM 739 N N . GLN A 1 94 ? -1.362 -9.148 -14.594 1 98.69 94 GLN A N 1
ATOM 740 C CA . GLN A 1 94 ? -0.463 -8.945 -13.461 1 98.69 94 GLN A CA 1
ATOM 741 C C . GLN A 1 94 ? 0.924 -9.508 -13.75 1 98.69 94 GLN A C 1
ATOM 743 O O . GLN A 1 94 ? 1.057 -10.523 -14.438 1 98.69 94 GLN A O 1
ATOM 748 N N . PHE A 1 95 ? 1.938 -8.844 -13.281 1 98.81 95 PHE A N 1
ATOM 749 C CA . PHE A 1 95 ? 3.322 -9.273 -13.438 1 98.81 95 PHE A CA 1
ATOM 750 C C . PHE A 1 95 ? 4.043 -9.281 -12.094 1 98.81 95 PHE A C 1
ATOM 752 O O . PHE A 1 95 ? 3.973 -8.312 -11.336 1 98.81 95 PHE A O 1
ATOM 759 N N . TYR A 1 96 ? 4.699 -10.383 -11.766 1 98.94 96 TYR A N 1
ATOM 760 C CA . TYR A 1 96 ? 5.508 -10.539 -10.562 1 98.94 96 TYR A CA 1
ATOM 761 C C . TYR A 1 96 ? 6.965 -10.812 -10.922 1 98.94 96 TYR A C 1
ATOM 763 O O . TYR A 1 96 ? 7.262 -11.766 -11.648 1 98.94 96 TYR A O 1
ATOM 771 N N . ARG A 1 97 ? 7.848 -10 -10.477 1 98.88 97 ARG A N 1
ATOM 772 C CA . ARG A 1 97 ? 9.273 -10.109 -10.781 1 98.88 97 ARG A CA 1
ATOM 773 C C . ARG A 1 97 ? 10.102 -10.211 -9.508 1 98.88 97 ARG A C 1
ATOM 775 O O . ARG A 1 97 ? 10.047 -9.328 -8.648 1 98.88 97 ARG A O 1
ATOM 782 N N . GLU A 1 98 ? 10.891 -11.258 -9.359 1 98.81 98 GLU A N 1
ATOM 783 C CA . GLU A 1 98 ? 11.797 -11.438 -8.227 1 98.81 98 GLU A CA 1
ATOM 784 C C . GLU A 1 98 ? 11.047 -11.391 -6.902 1 98.81 98 GLU A C 1
ATOM 786 O O . GLU A 1 98 ? 11.508 -10.781 -5.938 1 98.81 98 GLU A O 1
ATOM 791 N N . CYS A 1 99 ? 9.875 -11.969 -6.918 1 98.94 99 CYS A N 1
ATOM 792 C CA . CYS A 1 99 ? 9.07 -12.07 -5.707 1 98.94 99 CYS A CA 1
ATOM 793 C C . CYS A 1 99 ? 9.242 -13.43 -5.039 1 98.94 99 CYS A C 1
ATOM 795 O O . CYS A 1 99 ? 9.68 -14.383 -5.68 1 98.94 99 CYS A O 1
ATOM 797 N N . SER A 1 100 ? 8.977 -13.484 -3.758 1 98.94 100 SER A N 1
ATOM 798 C CA . SER A 1 100 ? 8.891 -14.727 -2.986 1 98.94 100 SER A CA 1
ATOM 799 C C . SER A 1 100 ? 7.465 -14.992 -2.527 1 98.94 100 SER A C 1
ATOM 801 O O . SER A 1 100 ? 6.832 -14.133 -1.905 1 98.94 100 SER A O 1
ATOM 803 N N . ILE A 1 101 ? 6.949 -16.141 -2.842 1 98.94 101 ILE A N 1
ATOM 804 C CA . ILE A 1 101 ? 5.594 -16.5 -2.443 1 98.94 101 ILE A CA 1
ATOM 805 C C . ILE A 1 101 ? 5.629 -17.75 -1.565 1 98.94 101 ILE A C 1
ATOM 807 O O . ILE A 1 101 ? 6.242 -18.75 -1.93 1 98.94 101 ILE A O 1
ATOM 811 N N . TYR A 1 102 ? 5.012 -17.672 -0.434 1 98.88 102 TYR A N 1
ATOM 812 C CA . TYR A 1 102 ? 4.988 -18.766 0.539 1 98.88 102 TYR A CA 1
ATOM 813 C C . TYR A 1 102 ? 3.576 -19.312 0.707 1 98.88 102 TYR A C 1
ATOM 815 O O . TYR A 1 102 ? 2.605 -18.547 0.721 1 98.88 102 TYR A O 1
ATOM 823 N N . GLY A 1 103 ? 3.496 -20.625 0.893 1 98.75 103 GLY A N 1
ATOM 824 C CA . GLY A 1 103 ? 2.186 -21.141 1.245 1 98.75 103 GLY A CA 1
ATOM 825 C C . GLY A 1 103 ? 2.145 -22.656 1.318 1 98.75 103 GLY A C 1
ATOM 826 O O . GLY A 1 103 ? 3.182 -23.312 1.211 1 98.75 103 GLY A O 1
ATOM 827 N N . THR A 1 104 ? 0.923 -23.188 1.537 1 98.62 104 THR A N 1
ATOM 828 C CA . THR A 1 104 ? 0.71 -24.625 1.685 1 98.62 104 THR A CA 1
ATOM 829 C C . THR A 1 104 ? -0.331 -25.109 0.687 1 98.62 104 THR A C 1
ATOM 831 O O . THR A 1 104 ? -0.073 -26.047 -0.072 1 98.62 104 THR A O 1
ATOM 834 N N . ILE A 1 105 ? -1.468 -24.516 0.669 1 98.75 105 ILE A N 1
ATOM 835 C CA . ILE A 1 105 ? -2.568 -25.031 -0.138 1 98.75 105 ILE A CA 1
ATOM 836 C C . ILE A 1 105 ? -3.037 -23.953 -1.115 1 98.75 105 ILE A C 1
ATOM 838 O O . ILE A 1 105 ? -3.471 -22.875 -0.702 1 98.75 105 ILE A O 1
ATOM 842 N N . ASP A 1 106 ? -3.004 -24.266 -2.373 1 98.88 106 ASP A N 1
ATOM 843 C CA . ASP A 1 106 ? -3.518 -23.375 -3.404 1 98.88 106 ASP A CA 1
ATOM 844 C C . ASP A 1 106 ? -3.086 -21.922 -3.146 1 98.88 106 ASP A C 1
ATOM 846 O O . ASP A 1 106 ? -3.914 -21.016 -3.164 1 98.88 106 ASP A O 1
ATOM 850 N N . PHE A 1 107 ? -1.838 -21.75 -2.902 1 98.88 107 PHE A N 1
ATOM 851 C CA . PHE A 1 107 ? -1.476 -20.469 -2.314 1 98.88 107 PHE A CA 1
ATOM 852 C C . PHE A 1 107 ? -1.173 -19.438 -3.4 1 98.88 107 PHE A C 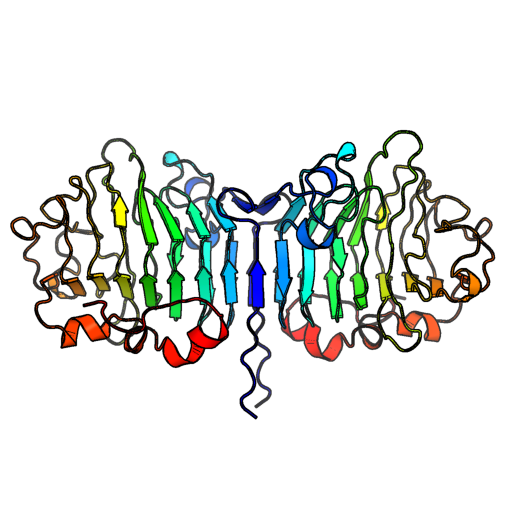1
ATOM 854 O O . PHE A 1 107 ? -0.911 -18.266 -3.104 1 98.88 107 PHE A O 1
ATOM 861 N N . ILE A 1 108 ? -1.187 -19.797 -4.598 1 99 108 ILE A N 1
ATOM 862 C CA . ILE A 1 108 ? -1.325 -18.906 -5.746 1 99 108 ILE A CA 1
ATOM 863 C C . ILE A 1 108 ? -2.596 -19.25 -6.52 1 99 108 ILE A C 1
ATOM 865 O O . ILE A 1 108 ? -2.678 -20.312 -7.145 1 99 108 ILE A O 1
ATOM 869 N N . PHE A 1 109 ? -3.596 -18.375 -6.496 1 98.94 109 PHE A N 1
ATOM 870 C CA . PHE A 1 109 ? -4.879 -18.781 -7.062 1 98.94 109 PHE A CA 1
ATOM 871 C C . PHE A 1 109 ? -5.613 -17.578 -7.648 1 98.94 109 PHE A C 1
ATOM 873 O O . PHE A 1 109 ? -5.195 -16.438 -7.457 1 98.94 109 PHE A O 1
ATOM 880 N N . GLY A 1 110 ? -6.641 -17.859 -8.391 1 98.88 110 GLY A N 1
ATOM 881 C CA . GLY A 1 110 ? -7.453 -16.812 -8.969 1 98.88 110 GLY A CA 1
ATOM 882 C C . GLY A 1 110 ? -7.594 -16.922 -10.477 1 98.88 110 GLY A C 1
ATOM 883 O O . GLY A 1 110 ? -7.164 -17.906 -11.07 1 98.88 110 GLY A O 1
ATOM 884 N N . ASN A 1 111 ? -8.219 -15.914 -11.055 1 98.88 111 ASN A N 1
ATOM 885 C CA . ASN A 1 111 ? -8.555 -15.969 -12.469 1 98.88 111 ASN A CA 1
ATOM 886 C C . ASN A 1 111 ? -7.953 -14.797 -13.242 1 98.88 111 ASN A C 1
ATOM 888 O O . ASN A 1 111 ? -8.547 -14.305 -14.195 1 98.88 111 ASN A O 1
ATOM 892 N N . GLY A 1 112 ? -6.871 -14.312 -12.805 1 98.81 112 GLY A N 1
ATOM 893 C CA . GLY A 1 112 ? -6.117 -13.32 -13.562 1 98.81 112 GLY A CA 1
ATOM 894 C C . GLY A 1 112 ? -5.191 -13.93 -14.594 1 98.81 112 GLY A C 1
ATOM 895 O O . GLY A 1 112 ? -5.027 -15.156 -14.641 1 98.81 112 GLY A O 1
ATOM 896 N N . ALA A 1 113 ? -4.66 -13.094 -15.469 1 98.88 113 ALA A N 1
ATOM 897 C CA . ALA A 1 113 ? -3.539 -13.43 -16.344 1 98.88 113 ALA A CA 1
ATOM 898 C C . ALA A 1 113 ? -2.217 -12.961 -15.734 1 98.88 113 ALA A C 1
ATOM 900 O O . ALA A 1 113 ? -1.942 -11.766 -15.68 1 98.88 113 ALA A O 1
ATOM 901 N N . ALA A 1 114 ? -1.419 -13.898 -15.32 1 98.94 114 ALA A N 1
ATOM 902 C CA . ALA A 1 114 ? -0.244 -13.484 -14.562 1 98.94 114 ALA A CA 1
ATOM 903 C C . ALA A 1 114 ? 1.008 -14.211 -15.047 1 98.94 114 ALA A C 1
ATOM 905 O O . ALA A 1 114 ? 0.957 -15.406 -15.359 1 98.94 114 ALA A O 1
ATOM 906 N N . VAL A 1 115 ? 2.062 -13.484 -15.141 1 98.94 115 VAL A N 1
ATOM 907 C CA . VAL A 1 115 ? 3.393 -14.055 -15.328 1 98.94 115 VAL A CA 1
ATOM 908 C C . VAL A 1 115 ? 4.238 -13.812 -14.078 1 98.94 115 VAL A C 1
ATOM 910 O O . VAL A 1 115 ? 4.352 -12.68 -13.609 1 98.94 115 VAL A O 1
ATOM 913 N N . LEU A 1 116 ? 4.738 -14.859 -13.484 1 98.94 116 LEU A N 1
ATOM 914 C CA . LEU A 1 116 ? 5.727 -14.82 -12.414 1 98.94 116 LEU A CA 1
ATOM 915 C C . LEU A 1 116 ? 7.121 -15.141 -12.945 1 98.94 116 LEU A C 1
ATOM 917 O O . LEU A 1 116 ? 7.395 -16.281 -13.328 1 98.94 116 LEU A O 1
ATOM 921 N N . GLN A 1 117 ? 7.949 -14.133 -13.062 1 98.94 117 GLN A N 1
ATOM 922 C CA . GLN A 1 117 ? 9.281 -14.297 -13.641 1 98.94 117 GLN A CA 1
ATOM 923 C C . GLN A 1 117 ? 10.367 -14.109 -12.578 1 98.94 117 GLN A C 1
ATOM 925 O O . GLN A 1 117 ? 10.352 -13.133 -11.828 1 98.94 117 GLN A O 1
ATOM 930 N N . CYS A 1 118 ? 11.289 -15.039 -12.484 1 98.81 118 CYS A N 1
ATOM 931 C CA . CYS A 1 118 ? 12.391 -15.008 -11.531 1 98.81 118 CYS A CA 1
ATOM 932 C C . CYS A 1 118 ? 11.875 -14.922 -10.102 1 98.81 118 CYS A C 1
ATOM 934 O O . CYS A 1 118 ? 12.398 -14.156 -9.289 1 98.81 118 CYS A O 1
ATOM 936 N N . CYS A 1 119 ? 10.867 -15.641 -9.852 1 98.94 119 CYS A N 1
ATOM 937 C CA . CYS A 1 119 ? 10.273 -15.695 -8.523 1 98.94 119 CYS A CA 1
ATOM 938 C C . CYS A 1 119 ? 10.703 -16.969 -7.785 1 98.94 119 CYS A C 1
ATOM 940 O O . CYS A 1 119 ? 11.242 -17.891 -8.398 1 98.94 119 CYS A O 1
ATOM 942 N N . LYS A 1 120 ? 10.555 -16.953 -6.523 1 98.94 120 LYS A N 1
ATOM 943 C CA . LYS A 1 120 ? 10.781 -18.109 -5.66 1 98.94 120 LYS A CA 1
ATOM 944 C C . LYS A 1 120 ? 9.5 -18.531 -4.953 1 98.94 120 LYS A C 1
ATOM 946 O O . LYS A 1 120 ? 8.867 -17.734 -4.27 1 98.94 120 LYS A O 1
ATOM 951 N N . ILE A 1 121 ? 9.141 -19.75 -5.16 1 98.94 121 ILE A N 1
ATOM 952 C CA . ILE A 1 121 ? 7.93 -20.297 -4.562 1 98.94 121 ILE A CA 1
ATOM 953 C C . ILE A 1 121 ? 8.305 -21.281 -3.463 1 98.94 121 ILE A C 1
ATOM 955 O O . ILE A 1 121 ? 8.93 -22.312 -3.732 1 98.94 121 ILE A O 1
ATOM 959 N N . TYR A 1 122 ? 7.945 -20.984 -2.254 1 98.88 122 TYR A N 1
ATOM 960 C CA . TYR A 1 122 ? 8.312 -21.766 -1.086 1 98.88 122 TYR A CA 1
ATOM 961 C C . TYR A 1 122 ? 7.105 -22.5 -0.523 1 98.88 122 TYR A C 1
ATOM 963 O O . TYR A 1 122 ? 6.066 -21.891 -0.258 1 98.88 122 TYR A O 1
ATOM 971 N N . THR A 1 123 ? 7.273 -23.797 -0.325 1 98.69 123 THR A N 1
ATOM 972 C CA . THR A 1 123 ? 6.199 -24.562 0.294 1 98.69 123 THR A CA 1
ATOM 973 C C . THR A 1 123 ? 6.445 -24.734 1.792 1 98.69 123 THR A C 1
ATOM 975 O O . THR A 1 123 ? 7.59 -24.906 2.223 1 98.69 123 THR A O 1
ATOM 978 N N . LEU A 1 124 ? 5.406 -24.578 2.537 1 98.19 124 LEU A N 1
ATOM 979 C CA . LEU A 1 124 ? 5.438 -24.688 3.99 1 98.19 124 LEU A CA 1
ATOM 980 C C . LEU A 1 124 ? 4.824 -26.016 4.445 1 98.19 124 LEU A C 1
ATOM 982 O O . LEU A 1 124 ? 4.082 -26.656 3.695 1 98.19 124 LEU A O 1
ATOM 986 N N . PRO A 1 125 ? 5.176 -26.422 5.676 1 96.88 125 PRO A N 1
ATOM 987 C CA . PRO A 1 125 ? 4.613 -27.688 6.16 1 96.88 125 PRO A CA 1
ATOM 988 C C . PRO A 1 125 ? 3.088 -27.672 6.223 1 96.88 125 PRO A C 1
ATOM 990 O O . PRO A 1 125 ? 2.502 -26.75 6.785 1 96.88 125 PRO A O 1
ATOM 993 N N . PRO A 1 126 ? 2.48 -28.672 5.703 1 96 126 PRO A N 1
ATOM 994 C CA . PRO A 1 126 ? 1.023 -28.781 5.809 1 96 126 PRO A CA 1
ATOM 995 C C . PRO A 1 126 ? 0.571 -29.359 7.152 1 96 126 PRO A C 1
ATOM 997 O O . PRO A 1 126 ? 1.388 -29.891 7.906 1 96 126 PRO A O 1
ATOM 1000 N N . LEU A 1 127 ? -0.74 -29.141 7.43 1 96.62 127 LEU A N 1
ATOM 1001 C CA . LEU A 1 127 ? -1.349 -29.891 8.516 1 96.62 127 LEU A CA 1
ATOM 1002 C C . LEU A 1 127 ? -1.42 -31.375 8.172 1 96.62 127 LEU A C 1
ATOM 1004 O O . LEU A 1 127 ? -1.301 -31.766 7.008 1 96.62 127 LEU A O 1
ATOM 1008 N N . PRO A 1 128 ? -1.641 -32.188 9.234 1 94.44 128 PRO A N 1
ATOM 1009 C CA . PRO A 1 128 ? -1.768 -33.625 8.945 1 94.44 128 PRO A CA 1
ATOM 1010 C C . PRO A 1 128 ? -2.83 -33.938 7.891 1 94.44 128 PRO A C 1
ATOM 1012 O O . PRO A 1 128 ? -3.914 -33.344 7.918 1 94.44 128 PRO A O 1
ATOM 1015 N N . LEU A 1 129 ? -2.52 -34.75 6.926 1 91.94 129 LEU A N 1
ATOM 1016 C CA . LEU A 1 129 ? -3.406 -35.25 5.891 1 91.94 129 LEU A CA 1
ATOM 1017 C C . LEU A 1 129 ? -3.662 -34.219 4.816 1 91.94 129 LEU A C 1
ATOM 1019 O O . LEU A 1 129 ? -4.426 -34.469 3.879 1 91.94 129 LEU A O 1
ATOM 1023 N N . GLN A 1 130 ? -3.084 -33.062 4.965 1 95.44 130 GLN A N 1
ATOM 1024 C CA . GLN A 1 130 ? -3.184 -32.062 3.902 1 95.44 130 GLN A CA 1
ATOM 1025 C C . GLN A 1 130 ? -2.113 -32.281 2.838 1 95.44 130 GLN A C 1
ATOM 1027 O O . GLN A 1 130 ? -0.998 -32.719 3.15 1 95.44 130 GLN A O 1
ATOM 1032 N N . LYS A 1 131 ? -2.475 -32.031 1.649 1 97.75 131 LYS A N 1
ATOM 1033 C CA . LYS A 1 131 ? -1.523 -32.062 0.543 1 97.75 131 LYS A CA 1
ATOM 1034 C C . LYS A 1 131 ? -1.121 -30.656 0.115 1 97.75 131 LYS A C 1
ATOM 1036 O O . LYS A 1 131 ? -1.963 -29.75 0.051 1 97.75 131 LYS A O 1
ATOM 1041 N N . VAL A 1 132 ? 0.116 -30.484 -0.115 1 98.69 132 VAL A N 1
ATOM 1042 C CA . VAL A 1 132 ? 0.617 -29.172 -0.525 1 98.69 132 VAL A CA 1
ATOM 1043 C C . VAL A 1 132 ? 0.385 -28.984 -2.021 1 98.69 132 VAL A C 1
ATOM 1045 O O . VAL A 1 132 ? 0.797 -29.812 -2.834 1 98.69 132 VAL A O 1
ATOM 1048 N N . THR A 1 133 ? -0.367 -27.953 -2.373 1 98.88 133 THR A N 1
ATOM 1049 C CA . THR A 1 133 ? -0.637 -27.578 -3.754 1 98.88 133 THR A CA 1
ATOM 1050 C C . THR A 1 133 ? -0.29 -26.109 -3.988 1 98.88 133 THR A C 1
ATOM 1052 O O . THR A 1 133 ? -0.644 -25.25 -3.182 1 98.88 133 THR A O 1
ATOM 1055 N N . ILE A 1 134 ? 0.411 -25.797 -5.066 1 98.94 134 ILE A N 1
ATOM 1056 C CA . ILE A 1 134 ? 0.916 -24.453 -5.281 1 98.94 134 ILE A CA 1
ATOM 1057 C C . ILE A 1 134 ? -0.161 -23.594 -5.953 1 98.94 134 ILE A C 1
ATOM 1059 O O . ILE A 1 134 ? -0.561 -22.562 -5.418 1 98.94 134 ILE A O 1
ATOM 1063 N N . THR A 1 135 ? -0.672 -24 -7.043 1 99 135 THR A N 1
ATOM 1064 C CA . THR A 1 135 ? -1.547 -23.141 -7.832 1 99 135 THR A CA 1
ATOM 1065 C C . THR A 1 135 ? -2.961 -23.703 -7.887 1 99 135 THR A C 1
ATOM 1067 O O . THR A 1 135 ? -3.146 -24.922 -7.926 1 99 135 THR A O 1
ATOM 1070 N N . ALA A 1 136 ? -3.947 -22.859 -7.902 1 98.94 136 ALA A N 1
ATOM 1071 C CA . ALA A 1 136 ? -5.344 -23.125 -8.234 1 98.94 136 ALA A CA 1
ATOM 1072 C C . ALA A 1 136 ? -5.91 -22.016 -9.133 1 98.94 136 ALA A C 1
ATOM 1074 O O . ALA A 1 136 ? -6.582 -21.109 -8.648 1 98.94 136 ALA A O 1
ATOM 1075 N N . GLN A 1 137 ? -5.688 -22.219 -10.43 1 98.94 137 GLN A N 1
ATOM 1076 C CA . GLN A 1 137 ? -6.086 -21.188 -11.398 1 98.94 137 GLN A CA 1
ATOM 1077 C C . GLN A 1 137 ? -7.559 -21.328 -11.766 1 98.94 137 GLN A C 1
ATOM 1079 O O . GLN A 1 137 ? -8.078 -22.453 -11.867 1 98.94 137 GLN A O 1
ATOM 1084 N N . GLY A 1 138 ? -8.258 -20.188 -11.953 1 98.62 138 GLY A N 1
ATOM 1085 C CA . GLY A 1 138 ? -9.719 -20.188 -11.914 1 98.62 138 GLY A CA 1
ATOM 1086 C C . GLY A 1 138 ? -10.352 -19.797 -13.234 1 98.62 138 GLY A C 1
ATOM 1087 O O . GLY A 1 138 ? -11.383 -19.125 -13.258 1 98.62 138 GLY A O 1
ATOM 1088 N N . ARG A 1 139 ? -9.773 -20.141 -14.359 1 98.81 139 ARG A N 1
ATOM 1089 C CA . ARG A 1 139 ? -10.367 -19.859 -15.664 1 98.81 139 ARG A CA 1
ATOM 1090 C C . ARG A 1 139 ? -11.656 -20.656 -15.859 1 98.81 139 ARG A C 1
ATOM 1092 O O . ARG A 1 139 ? -11.648 -21.891 -15.805 1 98.81 139 ARG A O 1
ATOM 1099 N N . LYS A 1 140 ? -12.742 -19.984 -16.141 1 98.31 140 LYS A N 1
ATOM 1100 C CA . LYS A 1 140 ? -14.062 -20.609 -16.156 1 98.31 140 LYS A CA 1
ATOM 1101 C C . LYS A 1 140 ? -14.539 -20.844 -17.594 1 98.31 140 LYS A C 1
ATOM 1103 O O . LYS A 1 140 ? -15.383 -21.719 -17.828 1 98.31 140 LYS A O 1
ATOM 1108 N N . ASP A 1 141 ? -14.047 -20.062 -18.438 1 98.25 141 ASP A N 1
ATOM 1109 C CA . ASP A 1 141 ? -14.438 -20.047 -19.859 1 98.25 141 ASP A CA 1
ATOM 1110 C C . ASP A 1 141 ? -13.219 -20.219 -20.766 1 98.25 141 ASP A C 1
ATOM 1112 O O . ASP A 1 141 ? -12.195 -19.578 -20.562 1 98.25 141 ASP A O 1
ATOM 1116 N N . PRO A 1 142 ? -13.352 -21.172 -21.734 1 97.19 142 PRO A N 1
ATOM 1117 C CA . PRO A 1 142 ? -12.188 -21.453 -22.578 1 97.19 142 PRO A CA 1
ATOM 1118 C C . PRO A 1 142 ? -11.734 -20.234 -23.391 1 97.19 142 PRO A C 1
ATOM 1120 O O . PRO A 1 142 ? -10.617 -20.219 -23.891 1 97.19 142 PRO A O 1
ATOM 1123 N N . HIS A 1 143 ? -12.555 -19.172 -23.5 1 97.62 143 HIS A N 1
ATOM 1124 C CA . HIS A 1 143 ? -12.219 -18.016 -24.312 1 97.62 143 HIS A CA 1
ATOM 1125 C C . HIS A 1 143 ? -11.562 -16.922 -23.469 1 97.62 143 HIS A C 1
ATOM 1127 O O . HIS A 1 143 ? -11.086 -15.922 -24 1 97.62 143 HIS A O 1
ATOM 1133 N N . GLN A 1 144 ? -11.484 -17.141 -22.172 1 98.25 144 GLN A N 1
ATOM 1134 C CA . GLN A 1 144 ? -10.734 -16.203 -21.344 1 98.25 144 GLN A CA 1
ATOM 1135 C C . GLN A 1 144 ? -9.234 -16.328 -21.594 1 98.25 144 GLN A C 1
ATOM 1137 O O . GLN A 1 144 ? -8.727 -17.422 -21.812 1 98.25 144 GLN A O 1
ATOM 1142 N N . SER A 1 145 ? -8.562 -15.234 -21.562 1 97.88 145 SER A N 1
ATOM 1143 C CA . SER A 1 145 ? -7.125 -15.219 -21.781 1 97.88 145 SER A CA 1
ATOM 1144 C C . SER A 1 145 ? -6.359 -15.406 -20.469 1 97.88 145 SER A C 1
ATOM 1146 O O . SER A 1 145 ? -5.141 -15.227 -20.422 1 97.88 145 SER A O 1
ATOM 1148 N N . THR A 1 146 ? -7.012 -15.758 -19.422 1 98.75 146 THR A N 1
ATOM 1149 C CA . THR A 1 146 ? -6.414 -15.805 -18.094 1 98.75 146 THR A CA 1
ATOM 1150 C C . THR A 1 146 ? -5.621 -17.094 -17.891 1 98.75 146 THR A C 1
ATOM 1152 O O . THR A 1 146 ? -5.719 -18.016 -18.719 1 98.75 146 THR A O 1
ATOM 1155 N N . GLY A 1 147 ? -4.809 -17.156 -16.891 1 98.88 147 GLY A N 1
ATOM 1156 C CA . GLY A 1 147 ? -3.908 -18.25 -16.562 1 98.88 147 GLY A CA 1
ATOM 1157 C C . GLY A 1 147 ? -2.678 -17.797 -15.797 1 98.88 147 GLY A C 1
ATOM 1158 O O . GLY A 1 147 ? -2.465 -16.594 -15.609 1 98.88 147 GLY A O 1
ATOM 1159 N N . PHE A 1 148 ? -1.886 -18.781 -15.344 1 98.94 148 PHE A N 1
ATOM 1160 C CA . PHE A 1 148 ? -0.634 -18.5 -14.648 1 98.94 148 PHE A CA 1
ATOM 1161 C C . PHE A 1 148 ? 0.553 -19.047 -15.438 1 98.94 148 PHE A C 1
ATOM 1163 O O . PHE A 1 148 ? 0.533 -20.188 -15.898 1 98.94 148 PHE A O 1
ATOM 1170 N N . SER A 1 149 ? 1.496 -18.25 -15.672 1 98.94 149 SER A N 1
ATOM 1171 C CA . SER A 1 149 ? 2.77 -18.656 -16.25 1 98.94 149 SER A CA 1
ATOM 1172 C C . SER A 1 149 ? 3.924 -18.422 -15.289 1 98.94 149 SER A C 1
ATOM 1174 O O . SER A 1 149 ? 4.254 -17.266 -14.984 1 98.94 149 SER A O 1
ATOM 1176 N N . ILE A 1 150 ? 4.52 -19.422 -14.75 1 98.94 150 ILE A N 1
ATOM 1177 C CA . ILE A 1 150 ? 5.715 -19.359 -13.914 1 98.94 150 ILE A CA 1
ATOM 1178 C C . ILE A 1 150 ? 6.957 -19.578 -14.766 1 98.94 150 ILE A C 1
ATOM 1180 O O . ILE A 1 150 ? 7.133 -20.656 -15.352 1 98.94 150 ILE A O 1
ATOM 1184 N N . GLN A 1 151 ? 7.789 -18.578 -14.805 1 98.69 151 GLN A N 1
ATOM 1185 C CA . GLN A 1 151 ? 8.891 -18.594 -15.766 1 98.69 151 GLN A CA 1
ATOM 1186 C C . GLN A 1 151 ? 10.219 -18.297 -15.078 1 98.69 151 GLN A C 1
ATOM 1188 O O . GLN A 1 151 ? 10.305 -17.391 -14.25 1 98.69 151 GLN A O 1
ATOM 1193 N N . ASP A 1 152 ? 11.266 -19.062 -15.508 1 98.75 152 ASP A N 1
ATOM 1194 C CA . ASP A 1 152 ? 12.617 -18.797 -15.031 1 98.75 152 ASP A CA 1
ATOM 1195 C C . ASP A 1 152 ? 12.641 -18.609 -13.516 1 98.75 152 ASP A C 1
ATOM 1197 O O . ASP A 1 152 ? 13.219 -17.656 -13.008 1 98.75 152 ASP A O 1
ATOM 1201 N N . SER A 1 153 ? 11.922 -19.453 -12.875 1 98.81 153 SER A N 1
ATOM 1202 C CA . SER A 1 153 ? 11.68 -19.312 -11.445 1 98.81 153 SER A CA 1
ATOM 1203 C C . SER A 1 153 ? 12.211 -20.516 -10.68 1 98.81 153 SER A C 1
ATOM 1205 O O . SER A 1 153 ? 13.008 -21.297 -11.203 1 98.81 153 SER A O 1
ATOM 1207 N N . TYR A 1 154 ? 11.906 -20.547 -9.406 1 98.88 154 TYR A N 1
ATOM 1208 C CA . TYR A 1 154 ? 12.328 -21.641 -8.523 1 98.88 154 TYR A CA 1
ATOM 1209 C C . TYR A 1 154 ? 11.164 -22.125 -7.672 1 98.88 154 TYR A C 1
ATOM 1211 O O . TYR A 1 154 ? 10.477 -21.344 -7.02 1 98.88 154 TYR A O 1
ATOM 1219 N N . VAL A 1 155 ? 10.969 -23.453 -7.707 1 98.88 155 VAL A N 1
ATOM 1220 C CA . VAL A 1 155 ? 10.023 -24.094 -6.793 1 98.88 155 VAL A CA 1
ATOM 1221 C C . VAL A 1 155 ? 10.781 -24.797 -5.676 1 98.88 155 VAL A C 1
ATOM 1223 O O . VAL A 1 155 ? 11.344 -25.875 -5.879 1 98.88 155 VAL A O 1
ATOM 1226 N N . TYR A 1 156 ? 10.742 -24.156 -4.543 1 98.44 156 TYR A N 1
ATOM 1227 C CA . TYR A 1 156 ? 11.367 -24.734 -3.355 1 98.44 156 TYR A CA 1
ATOM 1228 C C . TYR A 1 156 ? 10.375 -25.609 -2.596 1 98.44 156 TYR A C 1
ATOM 1230 O O . TYR A 1 156 ? 9.961 -25.281 -1.484 1 98.44 156 TYR A O 1
ATOM 1238 N N . ALA A 1 157 ? 10.156 -26.75 -3.137 1 98.19 157 ALA A N 1
ATOM 1239 C CA . ALA A 1 157 ? 9.242 -27.719 -2.531 1 98.19 157 ALA A CA 1
ATOM 1240 C C . ALA A 1 157 ? 9.945 -28.516 -1.425 1 98.19 157 ALA A C 1
ATOM 1242 O O . ALA A 1 157 ? 10.43 -29.609 -1.657 1 98.19 157 ALA A O 1
ATOM 1243 N N . THR A 1 158 ? 9.852 -28.016 -0.207 1 96.69 158 THR A N 1
ATOM 1244 C CA . THR A 1 158 ? 10.461 -28.719 0.921 1 96.69 158 THR A CA 1
ATOM 1245 C C . THR A 1 158 ? 9.484 -29.703 1.544 1 96.69 158 THR A C 1
ATOM 1247 O O . THR A 1 158 ? 9.797 -30.359 2.541 1 96.69 158 THR A O 1
ATOM 1250 N N . GLN A 1 159 ? 8.336 -29.812 1.036 1 95.81 159 GLN A N 1
ATOM 1251 C CA . GLN A 1 159 ? 7.277 -30.781 1.317 1 95.81 159 GLN A CA 1
ATOM 1252 C C . GLN A 1 159 ? 6.805 -31.469 0.039 1 95.81 159 GLN A C 1
ATOM 1254 O O . GLN A 1 159 ? 6.945 -30.922 -1.056 1 95.81 159 GLN A O 1
ATOM 1259 N N . PRO A 1 160 ? 6.336 -32.781 0.22 1 98.06 160 PRO A N 1
ATOM 1260 C CA . PRO A 1 160 ? 5.711 -33.344 -0.989 1 98.06 160 PRO A CA 1
ATOM 1261 C C . PRO A 1 160 ? 4.672 -32.375 -1.59 1 98.06 160 PRO A C 1
ATOM 1263 O O . PRO A 1 160 ? 3.705 -32.031 -0.919 1 98.06 160 PRO A O 1
ATOM 1266 N N . THR A 1 161 ? 4.883 -31.984 -2.789 1 98.81 161 THR A N 1
ATOM 1267 C CA . THR A 1 161 ? 4.168 -30.828 -3.334 1 98.81 161 THR A CA 1
ATOM 1268 C C . THR A 1 161 ? 3.641 -31.141 -4.734 1 98.81 161 THR A C 1
ATOM 1270 O O . THR A 1 161 ? 4.34 -31.75 -5.547 1 98.81 161 THR A O 1
ATOM 1273 N N . TYR A 1 162 ? 2.422 -30.734 -4.988 1 98.94 162 TYR A N 1
ATOM 1274 C CA . TYR A 1 162 ? 1.888 -30.703 -6.344 1 98.94 162 TYR A CA 1
ATOM 1275 C C . TYR A 1 162 ? 1.958 -29.297 -6.93 1 98.94 162 TYR A C 1
ATOM 1277 O O . TYR A 1 162 ? 1.723 -28.312 -6.227 1 98.94 162 TYR A O 1
ATOM 1285 N N . LEU A 1 163 ? 2.217 -29.219 -8.188 1 98.94 163 LEU A N 1
ATOM 1286 C CA . LEU A 1 163 ? 2.381 -27.953 -8.891 1 98.94 163 LEU A CA 1
ATOM 1287 C C . LEU A 1 163 ? 1.058 -27.203 -8.969 1 98.94 163 LEU A C 1
ATOM 1289 O O . LEU A 1 163 ? 1.045 -25.969 -9.086 1 98.94 163 LEU A O 1
ATOM 1293 N N . GLY A 1 164 ? -0.017 -27.922 -8.93 1 98.94 164 GLY A N 1
ATOM 1294 C CA . GLY A 1 164 ? -1.329 -27.297 -8.945 1 98.94 164 GLY A CA 1
ATOM 1295 C C . GLY A 1 164 ? -2.467 -28.297 -9.062 1 98.94 164 GLY A C 1
ATOM 1296 O O . GLY A 1 164 ? -2.232 -29.5 -9.172 1 98.94 164 GLY A O 1
ATOM 1297 N N . ARG A 1 165 ? -3.641 -27.75 -9.016 1 98.94 165 ARG A N 1
ATOM 1298 C CA . ARG A 1 165 ? -4.867 -28.516 -9.242 1 98.94 165 ARG A CA 1
ATOM 1299 C C . ARG A 1 165 ? -5.961 -27.625 -9.82 1 98.94 165 ARG A C 1
ATOM 1301 O O . ARG A 1 165 ? -5.934 -26.406 -9.648 1 98.94 165 ARG A O 1
ATOM 1308 N N . PRO A 1 166 ? -6.922 -28.234 -10.609 1 98.88 166 PRO A N 1
ATOM 1309 C CA . PRO A 1 166 ? -7.871 -27.438 -11.383 1 98.88 166 PRO A CA 1
ATOM 1310 C C . PRO A 1 166 ? -9.062 -26.969 -10.555 1 98.88 166 PRO A C 1
ATOM 1312 O O . PRO A 1 166 ? -10.07 -27.672 -10.461 1 98.88 166 PRO A O 1
ATOM 1315 N N . TRP A 1 167 ? -9.031 -25.734 -10.109 1 98.75 167 TRP A N 1
ATOM 1316 C CA . TRP A 1 167 ? -10.094 -25.141 -9.312 1 98.75 167 TRP A CA 1
ATOM 1317 C C . TRP A 1 167 ? -11.359 -24.938 -10.148 1 98.75 167 TRP A C 1
ATOM 1319 O O . TRP A 1 167 ? -12.469 -24.969 -9.617 1 98.75 167 TRP A O 1
ATOM 1329 N N . THR A 1 168 ? -11.203 -24.688 -11.484 1 98.75 168 THR A N 1
ATOM 1330 C CA . THR A 1 168 ? -12.32 -24.5 -12.406 1 98.75 168 THR A CA 1
ATOM 1331 C C . THR A 1 168 ? -12.086 -25.297 -13.695 1 98.75 168 THR A C 1
ATOM 1333 O O . THR A 1 168 ? -11.008 -25.844 -13.914 1 98.75 168 THR A O 1
ATOM 1336 N N . GLN A 1 169 ? -13.055 -25.297 -14.516 1 98.69 169 GLN A N 1
ATOM 1337 C CA . GLN A 1 169 ? -13.172 -26.219 -15.641 1 98.69 169 GLN A CA 1
ATOM 1338 C C . GLN A 1 169 ? -12.039 -26.016 -16.641 1 98.69 169 GLN A C 1
ATOM 1340 O O . GLN A 1 169 ? -11.578 -26.969 -17.266 1 98.69 169 GLN A O 1
ATOM 1345 N N . TYR A 1 170 ? -11.586 -24.875 -16.797 1 98.88 170 TYR A N 1
ATOM 1346 C CA . TYR A 1 170 ? -10.609 -24.594 -17.844 1 98.88 170 TYR A CA 1
ATOM 1347 C C . TYR A 1 170 ? -9.312 -24.078 -17.25 1 98.88 170 TYR A C 1
ATOM 1349 O O . TYR A 1 170 ? -8.602 -23.297 -17.891 1 98.88 170 TYR A O 1
ATOM 1357 N N . SER A 1 171 ? -9.016 -24.484 -16.016 1 98.88 171 SER A N 1
ATOM 1358 C CA . SER A 1 171 ? -7.812 -24.062 -15.32 1 98.88 171 SER A CA 1
ATOM 1359 C C . SER A 1 171 ? -6.59 -24.141 -16.219 1 98.88 171 SER A C 1
ATOM 1361 O O . SER A 1 171 ? -6.449 -25.078 -17 1 98.88 171 SER A O 1
ATOM 1363 N N . ARG A 1 172 ? -5.723 -23.109 -16.141 1 98.94 172 ARG A N 1
ATOM 1364 C CA . ARG A 1 172 ? -4.574 -23.016 -17.047 1 98.94 172 ARG A CA 1
ATOM 1365 C C . ARG A 1 172 ? -3.33 -22.547 -16.281 1 98.94 172 ARG A C 1
ATOM 1367 O O . ARG A 1 172 ? -3.295 -21.438 -15.758 1 98.94 172 ARG A O 1
ATOM 1374 N N . THR A 1 173 ? -2.312 -23.375 -16.203 1 98.94 173 THR A N 1
ATOM 1375 C CA . THR A 1 173 ? -1.06 -23.078 -15.516 1 98.94 173 THR A CA 1
ATOM 1376 C C . THR A 1 173 ? 0.122 -23.703 -16.25 1 98.94 173 THR A C 1
ATOM 1378 O O . THR A 1 173 ? 0.067 -24.875 -16.641 1 98.94 173 THR A O 1
ATOM 1381 N N . VAL A 1 174 ? 1.132 -22.938 -16.453 1 98.94 174 VAL A N 1
ATOM 1382 C CA . VAL A 1 174 ? 2.328 -23.469 -17.109 1 98.94 174 VAL A CA 1
ATOM 1383 C C . VAL A 1 174 ? 3.559 -23.141 -16.266 1 98.94 174 VAL A C 1
ATOM 1385 O O . VAL A 1 174 ? 3.639 -22.062 -15.656 1 98.94 174 VAL A O 1
ATOM 1388 N N . TYR A 1 175 ? 4.492 -24.062 -16.141 1 98.94 175 TYR A N 1
ATOM 1389 C CA . TYR A 1 175 ? 5.836 -23.875 -15.609 1 98.94 175 TYR A CA 1
ATOM 1390 C C . TYR A 1 175 ? 6.883 -24 -16.703 1 98.94 175 TYR A C 1
ATOM 1392 O O . TYR A 1 175 ? 6.93 -25 -17.422 1 98.94 175 TYR A O 1
ATOM 1400 N N . MET A 1 176 ? 7.668 -22.984 -16.859 1 98.81 176 MET A N 1
ATOM 1401 C CA . MET A 1 176 ? 8.664 -22.969 -17.922 1 98.81 176 MET A CA 1
ATOM 1402 C C . MET A 1 176 ? 10.039 -22.594 -17.391 1 98.81 176 MET A C 1
ATOM 1404 O O . MET A 1 176 ? 10.156 -21.672 -16.562 1 98.81 176 MET A O 1
ATOM 1408 N N . ASN A 1 177 ? 11.07 -23.281 -17.828 1 98.69 177 ASN A N 1
ATOM 1409 C CA . ASN A 1 177 ? 12.453 -22.984 -17.469 1 98.69 177 ASN A CA 1
ATOM 1410 C C . ASN A 1 177 ? 12.602 -22.766 -15.961 1 98.69 177 ASN A C 1
ATOM 1412 O O . ASN A 1 177 ? 13.305 -21.859 -15.531 1 98.69 177 ASN A O 1
ATOM 1416 N N . THR A 1 178 ? 11.953 -23.547 -15.211 1 98.81 178 THR A N 1
ATOM 1417 C CA . THR A 1 178 ? 11.883 -23.344 -13.773 1 98.81 178 THR A CA 1
ATOM 1418 C C . THR A 1 178 ? 12.578 -24.484 -13.031 1 98.81 178 THR A C 1
ATOM 1420 O O . THR A 1 178 ? 12.414 -25.656 -13.398 1 98.81 178 THR A O 1
ATOM 1423 N N . PHE A 1 179 ? 13.383 -24.156 -12.133 1 98.88 179 PHE A N 1
ATOM 1424 C CA . PHE A 1 179 ? 14.062 -25.156 -11.312 1 98.88 179 PHE A CA 1
ATOM 1425 C C . PHE A 1 179 ? 13.133 -25.688 -10.234 1 98.88 179 PHE A C 1
ATOM 1427 O O . PHE A 1 179 ? 12.492 -24.922 -9.516 1 98.88 179 PHE A O 1
ATOM 1434 N N . MET A 1 180 ? 13.094 -27.031 -10.109 1 98.69 180 MET A N 1
ATOM 1435 C CA . MET A 1 180 ? 12.266 -27.688 -9.109 1 98.69 180 MET A CA 1
ATOM 1436 C C . MET A 1 180 ? 13.102 -28.625 -8.234 1 98.69 180 MET A C 1
ATOM 1438 O O . MET A 1 180 ? 13.773 -29.516 -8.742 1 98.69 180 MET A O 1
ATOM 1442 N N . ILE A 1 181 ? 12.961 -28.422 -6.977 1 97.31 181 ILE A N 1
ATOM 1443 C CA . ILE A 1 181 ? 13.719 -29.328 -6.113 1 97.31 181 ILE A CA 1
ATOM 1444 C C . ILE A 1 181 ? 12.977 -30.641 -5.957 1 97.31 181 ILE A C 1
ATOM 1446 O O . ILE A 1 181 ? 11.914 -30.844 -6.551 1 97.31 181 ILE A O 1
ATOM 1450 N N . ARG A 1 182 ? 13.43 -31.594 -5.195 1 93.69 182 ARG A N 1
ATOM 1451 C CA . ARG A 1 182 ? 13.18 -33.031 -5.316 1 93.69 182 ARG A CA 1
ATOM 1452 C C . ARG A 1 182 ? 11.773 -33.375 -4.836 1 93.69 182 ARG A C 1
ATOM 1454 O O . ARG A 1 182 ? 11.172 -34.344 -5.312 1 93.69 182 ARG A O 1
ATOM 1461 N N . LEU A 1 183 ? 11.164 -32.5 -3.986 1 96.5 183 LEU A N 1
ATOM 1462 C CA . LEU A 1 183 ? 9.945 -33 -3.363 1 96.5 183 LEU A CA 1
ATOM 1463 C C . LEU A 1 183 ? 8.711 -32.562 -4.156 1 96.5 183 LEU A C 1
ATOM 1465 O O . LEU A 1 183 ? 7.586 -32.688 -3.672 1 96.5 183 LEU A O 1
ATOM 1469 N N . VAL A 1 184 ? 8.891 -32.062 -5.316 1 98.69 184 VAL A N 1
ATOM 1470 C CA . VAL A 1 184 ? 7.766 -32.062 -6.242 1 98.69 184 VAL A CA 1
ATOM 1471 C C . VAL A 1 184 ? 7.375 -33.5 -6.574 1 98.69 184 VAL A C 1
ATOM 1473 O O . VAL A 1 184 ? 8.195 -34.281 -7.055 1 98.69 184 VAL A O 1
ATOM 1476 N N . GLN A 1 185 ? 6.188 -33.812 -6.34 1 98.56 185 GLN A N 1
ATOM 1477 C CA . GLN A 1 185 ? 5.723 -35.188 -6.492 1 98.56 185 GLN A CA 1
ATOM 1478 C C . GLN A 1 185 ? 5.824 -35.656 -7.945 1 98.56 185 GLN A C 1
ATOM 1480 O O . GLN A 1 185 ? 5.574 -34.875 -8.867 1 98.56 185 GLN A O 1
ATOM 1485 N N . PRO A 1 186 ? 6.129 -36.938 -8.172 1 98.25 186 PRO A N 1
ATOM 1486 C CA . PRO A 1 186 ? 6.293 -37.469 -9.539 1 98.25 186 PRO A CA 1
ATOM 1487 C C . PRO A 1 186 ? 5.059 -37.219 -10.406 1 98.25 186 PRO A C 1
ATOM 1489 O O . PRO A 1 186 ? 5.184 -36.906 -11.586 1 98.25 186 PRO A O 1
ATOM 1492 N N . ARG A 1 187 ? 3.865 -37.281 -9.844 1 98.62 187 ARG A N 1
ATOM 1493 C CA . ARG A 1 187 ? 2.639 -37.062 -10.602 1 98.62 187 ARG A CA 1
ATOM 1494 C C . ARG A 1 187 ? 2.535 -35.625 -11.055 1 98.62 187 ARG A C 1
ATOM 1496 O O . ARG A 1 187 ? 1.842 -35.312 -12.031 1 98.62 187 ARG A O 1
ATOM 1503 N N . GLY A 1 188 ? 3.211 -34.75 -10.344 1 98.81 188 GLY A N 1
ATOM 1504 C CA . GLY A 1 188 ? 3.293 -33.344 -10.711 1 98.81 188 GLY A CA 1
ATOM 1505 C C . GLY A 1 188 ? 2.061 -32.562 -10.32 1 98.81 188 GLY A C 1
ATOM 1506 O O . GLY A 1 188 ? 2.17 -31.5 -9.711 1 98.81 188 GLY A O 1
ATOM 1507 N N . TRP A 1 189 ? 0.907 -33.062 -10.711 1 98.94 189 TRP A N 1
ATOM 1508 C CA . TRP A 1 189 ? -0.366 -32.375 -10.555 1 98.94 189 TRP A CA 1
ATOM 1509 C C . TRP A 1 189 ? -1.367 -33.219 -9.789 1 98.94 189 TRP A C 1
ATOM 1511 O O . TRP A 1 189 ? -1.279 -34.438 -9.812 1 98.94 189 TRP A O 1
ATOM 1521 N N . LEU A 1 190 ? -2.264 -32.5 -9.102 1 98.88 190 LEU A N 1
ATOM 1522 C CA . LEU A 1 190 ? -3.25 -33.188 -8.281 1 98.88 190 LEU A CA 1
ATOM 1523 C C . LEU A 1 190 ? -4.664 -32.938 -8.789 1 98.88 190 LEU A C 1
ATOM 1525 O O . LEU A 1 190 ? -4.988 -31.797 -9.172 1 98.88 190 LEU A O 1
ATOM 1529 N N . GLU A 1 191 ? -5.535 -33.969 -8.781 1 98.81 191 GLU A N 1
ATOM 1530 C CA . GLU A 1 191 ? -6.945 -33.781 -9.109 1 98.81 191 GLU A CA 1
ATOM 1531 C C . GLU A 1 191 ? -7.641 -32.906 -8.055 1 98.81 191 GLU A C 1
ATOM 1533 O O . GLU A 1 191 ? -7.293 -32.969 -6.875 1 98.81 191 GLU A O 1
ATOM 1538 N N . TRP A 1 192 ? -8.633 -32.156 -8.531 1 98.5 192 TRP A N 1
ATOM 1539 C CA . TRP A 1 192 ? -9.5 -31.453 -7.602 1 98.5 192 TRP A CA 1
ATOM 1540 C C . TRP A 1 192 ? -10.539 -32.375 -6.992 1 98.5 192 TRP A C 1
ATOM 1542 O O . TRP A 1 192 ? -10.688 -32.438 -5.77 1 98.5 192 TRP A O 1
ATOM 1552 N N . TYR A 1 193 ? -11.227 -33.031 -7.883 1 97.44 193 TYR A N 1
ATOM 1553 C CA . TYR A 1 193 ? -12.281 -33.969 -7.539 1 97.44 193 TYR A CA 1
ATOM 1554 C C . TYR A 1 193 ? -12.531 -34.938 -8.68 1 97.44 193 TYR A C 1
ATOM 1556 O O . TYR A 1 193 ? -13.133 -34.594 -9.695 1 97.44 193 TYR A O 1
ATOM 1564 N N . GLY A 1 194 ? -12.047 -36.219 -8.414 1 97.44 194 GLY A N 1
ATOM 1565 C CA . GLY A 1 194 ? -12.219 -37.188 -9.461 1 97.44 194 GLY A CA 1
ATOM 1566 C C . GLY A 1 194 ? -11.594 -36.781 -10.781 1 97.44 194 GLY A C 1
ATOM 1567 O O . GLY A 1 194 ? -10.422 -36.406 -10.836 1 97.44 194 GLY A O 1
ATOM 1568 N N . ASP A 1 195 ? -12.562 -36.812 -11.805 1 98.31 195 ASP A N 1
ATOM 1569 C CA . ASP A 1 195 ? -12.062 -36.5 -13.148 1 98.31 195 ASP A CA 1
ATOM 1570 C C . ASP A 1 195 ? -12.438 -35.094 -13.555 1 98.31 195 ASP A C 1
ATOM 1572 O O . ASP A 1 195 ? -12.266 -34.688 -14.711 1 98.31 195 ASP A O 1
ATOM 1576 N N . PHE A 1 196 ? -12.867 -34.344 -12.664 1 98.5 196 PHE A N 1
ATOM 1577 C CA . PHE A 1 196 ? -13.281 -32.969 -12.93 1 98.5 196 PHE A CA 1
ATOM 1578 C C . PHE A 1 196 ? -12.188 -32.188 -13.664 1 98.5 196 PHE A C 1
ATOM 1580 O O . PHE A 1 196 ? -11.062 -32.125 -13.172 1 98.5 196 PHE A O 1
ATOM 1587 N N . ALA A 1 197 ? -12.406 -31.672 -14.844 1 98.75 197 ALA A N 1
ATOM 1588 C CA . ALA A 1 197 ? -11.641 -30.688 -15.609 1 98.75 197 ALA A CA 1
ATOM 1589 C C . ALA A 1 197 ? -10.383 -31.312 -16.203 1 98.75 197 ALA A C 1
ATOM 1591 O O . ALA A 1 197 ? -9.617 -30.641 -16.891 1 98.75 197 ALA A O 1
ATOM 1592 N N . LEU A 1 198 ? -10.125 -32.625 -16.016 1 98.81 198 LEU A N 1
ATOM 1593 C CA . LEU A 1 198 ? -8.867 -33.25 -16.422 1 98.81 198 LEU A CA 1
ATOM 1594 C C . LEU A 1 198 ? -8.711 -33.25 -17.938 1 98.81 198 LEU A C 1
ATOM 1596 O O . LEU A 1 198 ? -7.598 -33.312 -18.453 1 98.81 198 LEU A O 1
ATOM 1600 N N . GLY A 1 199 ? -9.789 -33.188 -18.625 1 98.69 199 GLY A N 1
ATOM 1601 C CA . GLY A 1 199 ? -9.758 -33.125 -20.078 1 98.69 199 GLY A CA 1
ATOM 1602 C C . GLY A 1 199 ? -9.789 -31.734 -20.625 1 98.69 199 GLY A C 1
ATOM 1603 O O . GLY A 1 199 ? -9.438 -31.5 -21.797 1 98.69 199 GLY A O 1
ATOM 1604 N N . THR A 1 200 ? -10.25 -30.719 -19.844 1 98.75 200 THR A N 1
ATOM 1605 C CA . THR A 1 200 ? -10.477 -29.359 -20.359 1 98.75 200 THR A CA 1
ATOM 1606 C C . THR A 1 200 ? -9.438 -28.391 -19.812 1 98.75 200 THR A C 1
ATOM 1608 O O . THR A 1 200 ? -9.25 -27.312 -20.359 1 98.75 200 THR A O 1
ATOM 1611 N N . LEU A 1 201 ? -8.742 -28.75 -18.703 1 98.81 201 LEU A N 1
ATOM 1612 C CA . LEU A 1 201 ? -7.684 -27.906 -18.188 1 98.81 201 LEU A CA 1
ATOM 1613 C C . LEU A 1 201 ? -6.531 -27.797 -19.172 1 98.81 201 LEU A C 1
ATOM 1615 O O . LEU A 1 201 ? -6.496 -28.516 -20.172 1 98.81 201 LEU A O 1
ATOM 1619 N N . TRP A 1 202 ? -5.688 -26.812 -18.984 1 98.69 202 TRP A N 1
ATOM 1620 C CA . TRP A 1 202 ? -4.48 -26.625 -19.781 1 98.69 202 TRP A CA 1
ATOM 1621 C C . TRP A 1 202 ? -3.252 -26.5 -18.891 1 98.69 202 TRP A C 1
ATOM 1623 O O . TRP A 1 202 ? -2.82 -25.391 -18.578 1 98.69 202 TRP A O 1
ATOM 1633 N N . TYR A 1 203 ? -2.652 -27.594 -18.438 1 98.94 203 TYR A N 1
ATOM 1634 C CA . TYR A 1 203 ? -1.445 -27.609 -17.625 1 98.94 203 TYR A CA 1
ATOM 1635 C C . TYR A 1 203 ? -0.223 -27.969 -18.453 1 98.94 203 TYR A C 1
ATOM 1637 O O . TYR A 1 203 ? -0.259 -28.906 -19.25 1 98.94 203 TYR A O 1
ATOM 1645 N N . GLY A 1 204 ? 0.742 -27.188 -18.438 1 98.88 204 GLY A N 1
ATOM 1646 C CA . GLY A 1 204 ? 1.893 -27.406 -19.297 1 98.88 204 GLY A CA 1
ATOM 1647 C C . GLY A 1 204 ? 3.217 -27.234 -18.578 1 98.88 204 GLY A C 1
ATOM 1648 O O . GLY A 1 204 ? 3.33 -26.438 -17.656 1 98.88 204 GLY A O 1
ATOM 1649 N N . GLU A 1 205 ? 4.227 -27.969 -18.953 1 98.94 205 GLU A N 1
ATOM 1650 C CA . GLU A 1 205 ? 5.609 -27.859 -18.5 1 98.94 205 GLU A CA 1
ATOM 1651 C C . GLU A 1 205 ? 6.57 -27.766 -19.672 1 98.94 205 GLU A C 1
ATOM 1653 O O . GLU A 1 205 ? 6.418 -28.469 -20.672 1 98.94 205 GLU A O 1
ATOM 1658 N N . TYR A 1 206 ? 7.434 -26.828 -19.625 1 98.81 206 TYR A N 1
ATOM 1659 C CA . TYR A 1 206 ? 8.398 -26.594 -20.703 1 98.81 206 TYR A CA 1
ATOM 1660 C C . TYR A 1 206 ? 9.797 -26.391 -20.141 1 98.81 206 TYR A C 1
ATOM 1662 O O . TYR A 1 206 ? 10.07 -25.375 -19.5 1 98.81 206 TYR A O 1
ATOM 1670 N N . ARG A 1 207 ? 10.688 -27.297 -20.328 1 98.44 207 ARG A N 1
ATOM 1671 C CA . ARG A 1 207 ? 12.117 -27.219 -20.047 1 98.44 207 ARG A CA 1
ATOM 1672 C C . ARG A 1 207 ? 12.383 -26.906 -18.578 1 98.44 207 ARG A C 1
ATOM 1674 O O . ARG A 1 207 ? 13.25 -26.094 -18.266 1 98.44 207 ARG A O 1
ATOM 1681 N N . ASN A 1 208 ? 11.5 -27.438 -17.766 1 98.69 208 ASN A N 1
ATOM 1682 C CA . ASN A 1 208 ? 11.836 -27.375 -16.344 1 98.69 208 ASN A CA 1
ATOM 1683 C C . ASN A 1 208 ? 13.008 -28.281 -16 1 98.69 208 ASN A C 1
ATOM 1685 O O . ASN A 1 208 ? 13.305 -29.234 -16.734 1 98.69 208 ASN A O 1
ATOM 1689 N N . TYR A 1 209 ? 13.688 -27.938 -14.961 1 98.5 209 TYR A N 1
ATOM 1690 C CA . TYR A 1 209 ? 14.875 -28.719 -14.625 1 98.5 209 TYR A CA 1
ATOM 1691 C C . TYR A 1 209 ? 15.062 -28.828 -13.117 1 98.5 209 TYR A C 1
ATOM 1693 O O . TYR A 1 209 ? 14.32 -28.203 -12.352 1 98.5 209 TYR A O 1
ATOM 1701 N N . GLY A 1 210 ? 15.977 -29.703 -12.68 1 98.5 210 GLY A N 1
ATOM 1702 C CA . GLY A 1 210 ? 16.156 -30.031 -11.281 1 98.5 210 GLY A CA 1
ATOM 1703 C C . GLY A 1 210 ? 15.609 -31.406 -10.922 1 98.5 210 GLY A C 1
ATOM 1704 O O . GLY A 1 210 ? 14.961 -32.062 -11.742 1 98.5 210 GLY A O 1
ATOM 1705 N N . PRO A 1 211 ? 15.859 -31.844 -9.742 1 97.94 211 PRO A N 1
ATOM 1706 C CA . PRO A 1 211 ? 15.508 -33.219 -9.328 1 97.94 211 PRO A CA 1
ATOM 1707 C C . PRO A 1 211 ? 14 -33.469 -9.32 1 97.94 211 PRO A C 1
ATOM 1709 O O . PRO A 1 211 ? 13.562 -34.594 -9.422 1 97.94 211 PRO A O 1
ATOM 1712 N N . GLY A 1 212 ? 13.195 -32.375 -9.188 1 98.12 212 GLY A N 1
ATOM 1713 C CA . GLY A 1 212 ? 11.75 -32.531 -9.156 1 98.12 212 GLY A CA 1
ATOM 1714 C C . GLY A 1 212 ? 11.102 -32.312 -10.508 1 98.12 212 GLY A C 1
ATOM 1715 O O . GLY A 1 212 ? 9.875 -32.312 -10.625 1 98.12 212 GLY A O 1
ATOM 1716 N N . ALA A 1 213 ? 11.906 -32.188 -11.539 1 98.56 213 ALA A N 1
ATOM 1717 C CA . ALA A 1 213 ? 11.375 -31.734 -12.828 1 98.56 213 ALA A CA 1
ATOM 1718 C C . ALA A 1 213 ? 11.164 -32.906 -13.773 1 98.56 213 ALA A C 1
ATOM 1720 O O . ALA A 1 213 ? 10.711 -32.75 -14.906 1 98.56 213 ALA A O 1
ATOM 1721 N N . SER A 1 214 ? 11.492 -34.156 -13.367 1 97.94 214 SER A N 1
ATOM 1722 C CA . SER A 1 214 ? 11.336 -35.312 -14.25 1 97.94 214 SER A CA 1
ATOM 1723 C C . SER A 1 214 ? 9.898 -35.438 -14.734 1 97.94 214 SER A C 1
ATOM 1725 O O . SER A 1 214 ? 8.961 -35.281 -13.961 1 97.94 214 SER A O 1
ATOM 1727 N N . LEU A 1 215 ? 9.75 -35.812 -15.953 1 98.06 215 LEU A N 1
ATOM 1728 C CA . LEU A 1 215 ? 8.43 -35.938 -16.562 1 98.06 215 LEU A CA 1
ATOM 1729 C C . LEU A 1 215 ? 7.926 -37.375 -16.531 1 98.06 215 LEU A C 1
ATOM 1731 O O . LEU A 1 215 ? 6.758 -37.625 -16.828 1 98.06 215 LEU A O 1
ATOM 1735 N N . SER A 1 216 ? 8.742 -38.281 -16.188 1 97.5 216 SER A N 1
ATOM 1736 C CA . SER A 1 216 ? 8.453 -39.719 -16.344 1 97.5 216 SER A CA 1
ATOM 1737 C C . SER A 1 216 ? 7.254 -40.125 -15.508 1 97.5 216 SER A C 1
ATOM 1739 O O . SER A 1 216 ? 6.473 -40.969 -15.914 1 97.5 216 SER A O 1
ATOM 1741 N N . GLY A 1 217 ? 7.043 -39.531 -14.367 1 97.94 217 GLY A N 1
ATOM 1742 C CA . GLY A 1 217 ? 5.969 -39.938 -13.469 1 97.94 217 GLY A CA 1
ATOM 1743 C C . GLY A 1 217 ? 4.777 -39 -13.516 1 97.94 217 GLY A C 1
ATOM 1744 O O . GLY A 1 217 ? 3.846 -39.125 -12.719 1 97.94 217 GLY A O 1
ATOM 1745 N N . ARG A 1 218 ? 4.75 -38.094 -14.523 1 98.81 218 ARG A N 1
ATOM 1746 C CA . ARG A 1 218 ? 3.689 -37.094 -14.586 1 98.81 218 ARG A CA 1
ATOM 1747 C C . ARG A 1 218 ? 2.354 -37.719 -14.953 1 98.81 218 ARG A C 1
ATOM 1749 O O . ARG A 1 218 ? 2.316 -38.812 -15.531 1 98.81 218 ARG A O 1
ATOM 1756 N N . VAL A 1 219 ? 1.341 -37.031 -14.555 1 98.81 219 VAL A N 1
ATOM 1757 C CA . VAL A 1 219 ? -0.008 -37.438 -14.922 1 98.81 219 VAL A CA 1
ATOM 1758 C C . VAL A 1 219 ? -0.124 -37.531 -16.438 1 98.81 219 VAL A C 1
ATOM 1760 O O . VAL A 1 219 ? 0.655 -36.938 -17.172 1 98.81 219 VAL A O 1
ATOM 1763 N N . LYS A 1 220 ? -1.127 -38.281 -16.906 1 98.5 220 LYS A N 1
ATOM 1764 C CA . LYS A 1 220 ? -1.391 -38.438 -18.328 1 98.5 220 LYS A CA 1
ATOM 1765 C C . LYS A 1 220 ? -2.775 -37.938 -18.688 1 98.5 220 LYS A C 1
ATOM 1767 O O . LYS A 1 220 ? -3.453 -38.5 -19.547 1 98.5 220 LYS A O 1
ATOM 1772 N N . TRP A 1 221 ? -3.25 -36.969 -17.969 1 98.81 221 TRP A N 1
ATOM 1773 C CA . TRP A 1 221 ? -4.539 -36.344 -18.25 1 98.81 221 TRP A CA 1
ATOM 1774 C C . TRP A 1 221 ? -4.566 -35.75 -19.656 1 98.81 221 TRP A C 1
ATOM 1776 O O . TRP A 1 221 ? -3.561 -35.219 -20.125 1 98.81 221 TRP A O 1
ATOM 1786 N N . PRO A 1 222 ? -5.707 -35.781 -20.375 1 98.62 222 PRO A N 1
ATOM 1787 C CA . PRO A 1 222 ? -5.773 -35.125 -21.688 1 98.62 222 PRO A CA 1
ATOM 1788 C C . PRO A 1 222 ? -5.418 -33.656 -21.625 1 98.62 222 PRO A C 1
ATOM 1790 O O . PRO A 1 222 ? -4.91 -33.094 -22.609 1 98.62 222 PRO A O 1
ATOM 1793 N N . GLY A 1 223 ? -5.672 -33 -20.547 1 98.81 223 GLY A N 1
ATOM 1794 C CA . GLY A 1 223 ? -5.422 -31.562 -20.422 1 98.81 223 GLY A CA 1
ATOM 1795 C C . GLY A 1 223 ? -3.996 -31.234 -20.016 1 98.81 223 GLY A C 1
ATOM 1796 O O . GLY A 1 223 ? -3.604 -30.062 -19.969 1 98.81 223 GLY A O 1
ATOM 1797 N N . TYR A 1 224 ? -3.209 -32.219 -19.641 1 98.81 224 TYR A N 1
ATOM 1798 C CA . TYR A 1 224 ? -1.797 -32.031 -19.328 1 98.81 224 TYR A CA 1
ATOM 1799 C C . TYR A 1 224 ? -0.933 -32.188 -20.562 1 98.81 224 TYR A C 1
ATOM 1801 O O . TYR A 1 224 ? -1.214 -33.031 -21.422 1 98.81 224 TYR A O 1
ATOM 1809 N N . ARG A 1 225 ? 0.121 -31.422 -20.688 1 98.06 225 ARG A N 1
ATOM 1810 C CA . ARG A 1 225 ? 0.993 -31.578 -21.844 1 98.06 225 ARG A CA 1
ATOM 1811 C C . ARG A 1 225 ? 2.432 -31.203 -21.5 1 98.06 225 ARG A C 1
ATOM 1813 O O . ARG A 1 225 ? 2.668 -30.25 -20.75 1 98.06 225 ARG A O 1
ATOM 1820 N N . VAL A 1 226 ? 3.299 -31.922 -22.031 1 98.62 226 VAL A N 1
ATOM 1821 C CA . VAL A 1 226 ? 4.695 -31.516 -22.125 1 98.62 226 VAL A CA 1
ATOM 1822 C C . VAL A 1 226 ? 4.895 -30.656 -23.375 1 98.62 226 VAL A C 1
ATOM 1824 O O . VAL A 1 226 ? 4.73 -31.125 -24.5 1 98.62 226 VAL A O 1
ATOM 1827 N N . ILE A 1 227 ? 5.164 -29.422 -23.109 1 98.5 227 ILE A N 1
ATOM 1828 C CA . ILE A 1 227 ? 5.371 -28.5 -24.219 1 98.5 227 ILE A CA 1
ATOM 1829 C C . ILE A 1 227 ? 6.742 -28.766 -24.844 1 98.5 227 ILE A C 1
ATOM 1831 O O . ILE A 1 227 ? 7.77 -28.641 -24.172 1 98.5 227 ILE A O 1
ATOM 1835 N N . ARG A 1 228 ? 6.785 -28.969 -26.141 1 96.75 228 ARG A N 1
ATOM 1836 C CA . ARG A 1 228 ? 8.031 -29.375 -26.781 1 96.75 228 ARG A CA 1
ATOM 1837 C C . ARG A 1 228 ? 8.484 -28.328 -27.797 1 96.75 228 ARG A C 1
ATOM 1839 O O . ARG A 1 228 ? 9.633 -28.344 -28.25 1 96.75 228 ARG A O 1
ATOM 1846 N N . ASP A 1 229 ? 7.602 -27.453 -28.125 1 96.88 229 ASP A N 1
ATOM 1847 C CA . ASP A 1 229 ? 7.949 -26.453 -29.141 1 96.88 229 ASP A CA 1
ATOM 1848 C C . ASP A 1 229 ? 7.977 -25.047 -28.547 1 96.88 229 ASP A C 1
ATOM 1850 O O . ASP A 1 229 ? 7.156 -24.719 -27.672 1 96.88 229 ASP A O 1
ATOM 1854 N N . ALA A 1 230 ? 8.859 -24.234 -29.094 1 96.31 230 ALA A N 1
ATOM 1855 C CA . ALA A 1 230 ? 9.07 -22.875 -28.594 1 96.31 230 ALA A CA 1
ATOM 1856 C C . ALA A 1 230 ? 7.879 -21.984 -28.906 1 96.31 230 ALA A C 1
ATOM 1858 O O . ALA A 1 230 ? 7.586 -21.047 -28.172 1 96.31 230 ALA A O 1
ATOM 1859 N N . SER A 1 231 ? 7.266 -22.297 -30 1 96.31 231 SER A N 1
ATOM 1860 C CA . SER A 1 231 ? 6.125 -21.469 -30.391 1 96.31 231 SER A CA 1
ATOM 1861 C C . SER A 1 231 ? 5.023 -21.516 -29.344 1 96.31 231 SER A C 1
ATOM 1863 O O . SER A 1 231 ? 4.488 -20.469 -28.953 1 96.31 231 SER A O 1
ATOM 1865 N N . THR A 1 232 ? 4.641 -22.703 -28.891 1 97.62 232 THR A N 1
ATOM 1866 C CA . THR A 1 232 ? 3.637 -22.844 -27.844 1 97.62 232 THR A CA 1
ATOM 1867 C C . THR A 1 232 ? 4.113 -22.203 -26.531 1 97.62 232 THR A C 1
ATOM 1869 O O . THR A 1 232 ? 3.365 -21.469 -25.891 1 97.62 232 THR A O 1
ATOM 1872 N N . ALA A 1 233 ? 5.332 -22.469 -26.156 1 98.38 233 ALA A N 1
ATOM 1873 C CA . ALA A 1 233 ? 5.887 -21.891 -24.938 1 98.38 233 ALA A CA 1
ATOM 1874 C C . ALA A 1 233 ? 5.871 -20.375 -25 1 98.38 233 ALA A C 1
ATOM 1876 O O . ALA A 1 233 ? 5.59 -19.703 -24 1 98.38 233 ALA A O 1
ATOM 1877 N N . SER A 1 234 ? 6.109 -19.812 -26.172 1 98.06 234 SER A N 1
ATOM 1878 C CA . SER A 1 234 ? 6.203 -18.375 -26.344 1 98.06 234 SER A CA 1
ATOM 1879 C C . SER A 1 234 ? 4.859 -17.703 -26.078 1 98.06 234 SER A C 1
ATOM 1881 O O . SER A 1 234 ? 4.812 -16.531 -25.688 1 98.06 234 SER A O 1
ATOM 1883 N N . PHE A 1 235 ? 3.807 -18.359 -26.266 1 97.94 235 PHE A N 1
ATOM 1884 C CA . PHE A 1 235 ? 2.484 -17.812 -25.984 1 97.94 235 PHE A CA 1
ATOM 1885 C C . PHE A 1 235 ? 2.361 -17.391 -24.531 1 97.94 235 PHE A C 1
ATOM 1887 O O . PHE A 1 235 ? 1.672 -16.422 -24.203 1 97.94 235 PHE A O 1
ATOM 1894 N N . PHE A 1 236 ? 3.049 -18.094 -23.625 1 98.44 236 PHE A N 1
ATOM 1895 C CA . PHE A 1 236 ? 2.865 -17.906 -22.203 1 98.44 236 PHE A CA 1
ATOM 1896 C C . PHE A 1 236 ? 3.924 -16.953 -21.641 1 98.44 236 PHE A C 1
ATOM 1898 O O . PHE A 1 236 ? 4.098 -16.859 -20.422 1 98.44 236 PHE A O 1
ATOM 1905 N N . THR A 1 237 ? 4.66 -16.219 -22.547 1 98.69 237 THR A N 1
ATOM 1906 C CA . THR A 1 237 ? 5.652 -15.234 -22.125 1 98.69 237 THR A CA 1
ATOM 1907 C C . THR A 1 237 ? 5.008 -13.867 -21.938 1 98.69 237 THR A C 1
ATOM 1909 O O . THR A 1 237 ? 3.834 -13.68 -22.266 1 98.69 237 THR A O 1
ATOM 1912 N N . ILE A 1 238 ? 5.785 -12.977 -21.391 1 98.56 238 ILE A N 1
ATOM 1913 C CA . ILE A 1 238 ? 5.355 -11.617 -21.062 1 98.56 238 ILE A CA 1
ATOM 1914 C C . ILE A 1 238 ? 4.84 -10.922 -22.328 1 98.56 238 ILE A C 1
ATOM 1916 O O . ILE A 1 238 ? 3.818 -10.234 -22.297 1 98.56 238 ILE A O 1
ATOM 1920 N N . ARG A 1 239 ? 5.469 -11.133 -23.438 1 98.06 239 ARG A N 1
ATOM 1921 C CA . ARG A 1 239 ? 5.133 -10.469 -24.688 1 98.06 239 ARG A CA 1
ATOM 1922 C C . ARG A 1 239 ? 3.719 -10.82 -25.141 1 98.06 239 ARG A C 1
ATOM 1924 O O . ARG A 1 239 ? 2.938 -9.93 -25.5 1 98.06 239 ARG A O 1
ATOM 1931 N N . GLN A 1 240 ? 3.346 -12.039 -25.078 1 98 240 GLN A N 1
ATOM 1932 C CA . GLN A 1 240 ? 2.088 -12.469 -25.672 1 98 240 GLN A CA 1
ATOM 1933 C C . GLN A 1 240 ? 1.011 -12.68 -24.609 1 98 240 GLN A C 1
ATOM 1935 O O . GLN A 1 240 ? -0.125 -12.227 -24.781 1 98 240 GLN A O 1
ATOM 1940 N N . PHE A 1 241 ? 1.369 -13.273 -23.531 1 98.56 241 PHE A N 1
ATOM 1941 C CA . PHE A 1 241 ? 0.385 -13.766 -22.578 1 98.56 241 PHE A CA 1
ATOM 1942 C C . PHE A 1 241 ? -0.288 -12.602 -21.859 1 98.56 241 PHE A C 1
ATOM 1944 O O . PHE A 1 241 ? -1.493 -12.641 -21.594 1 98.56 241 PHE A O 1
ATOM 1951 N N . ILE A 1 242 ? 0.548 -11.539 -21.5 1 98.62 242 ILE A N 1
ATOM 1952 C CA . ILE A 1 242 ? -0.033 -10.43 -20.75 1 98.62 242 ILE A CA 1
ATOM 1953 C C . ILE A 1 242 ? 0.193 -9.125 -21.516 1 98.62 242 ILE A C 1
ATOM 1955 O O . ILE A 1 242 ? 0.068 -8.039 -20.938 1 98.62 242 ILE A O 1
ATOM 1959 N N . ASP A 1 243 ? 0.562 -9.227 -22.734 1 97.94 243 ASP A N 1
ATOM 1960 C CA . ASP A 1 243 ? 0.847 -8.047 -23.547 1 97.94 243 ASP A CA 1
ATOM 1961 C C . ASP A 1 243 ? 1.778 -7.086 -22.812 1 97.94 243 ASP A C 1
ATOM 1963 O O . ASP A 1 243 ? 1.482 -5.895 -22.703 1 97.94 243 ASP A O 1
ATOM 1967 N N . GLY A 1 244 ? 2.854 -7.613 -22.297 1 97.75 244 GLY A N 1
ATOM 1968 C CA . GLY A 1 244 ? 3.676 -6.898 -21.328 1 97.75 244 GLY A CA 1
ATOM 1969 C C . GLY A 1 244 ? 4.438 -5.738 -21.938 1 97.75 244 GLY A C 1
ATOM 1970 O O . GLY A 1 244 ? 4.727 -4.754 -21.266 1 97.75 244 GLY A O 1
ATOM 1971 N N . LEU A 1 245 ? 4.762 -5.789 -23.203 1 97.44 245 LEU A N 1
ATOM 1972 C CA . LEU A 1 245 ? 5.535 -4.719 -23.828 1 97.44 245 LEU A CA 1
ATOM 1973 C C . LEU A 1 245 ? 4.727 -3.428 -23.891 1 97.44 245 LEU A C 1
ATOM 1975 O O . LEU A 1 245 ? 5.297 -2.34 -24 1 97.44 245 LEU A O 1
ATOM 1979 N N . SER A 1 246 ? 3.457 -3.469 -23.781 1 96 246 SER A N 1
ATOM 1980 C CA . SER A 1 246 ? 2.596 -2.297 -23.891 1 96 246 SER A CA 1
ATOM 1981 C C . SER A 1 246 ? 2.555 -1.513 -22.594 1 96 246 SER A C 1
ATOM 1983 O O . SER A 1 246 ? 2.154 -0.347 -22.562 1 96 246 SER A O 1
ATOM 1985 N N . TRP A 1 247 ? 2.984 -2.17 -21.469 1 95.38 247 TRP A N 1
ATOM 1986 C CA . TRP A 1 247 ? 2.756 -1.449 -20.219 1 95.38 247 TRP A CA 1
ATOM 1987 C C . TRP A 1 247 ? 3.926 -1.639 -19.25 1 95.38 247 TRP A C 1
ATOM 1989 O O . TRP A 1 247 ? 4.211 -0.764 -18.438 1 95.38 247 TRP A O 1
A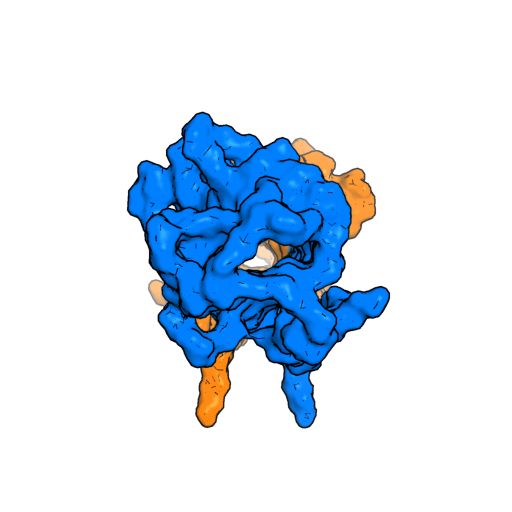TOM 1999 N N . LEU A 1 248 ? 4.742 -2.693 -19.344 1 96.31 248 LEU A N 1
ATOM 2000 C CA . LEU A 1 248 ? 5.773 -2.98 -18.359 1 96.31 248 LEU A CA 1
ATOM 2001 C C . LEU A 1 248 ? 6.938 -2.006 -18.484 1 96.31 248 LEU A C 1
ATOM 2003 O O . LEU A 1 248 ? 7.535 -1.611 -17.484 1 96.31 248 LEU A O 1
ATOM 2007 N N . PRO A 1 249 ? 7.316 -1.541 -19.672 1 95.12 249 PRO A N 1
ATOM 2008 C CA . PRO A 1 249 ? 8.43 -0.598 -19.766 1 95.12 249 PRO A CA 1
ATOM 2009 C C . PRO A 1 249 ? 8.211 0.661 -18.922 1 95.12 249 PRO A C 1
ATOM 2011 O O . PRO A 1 249 ? 9.156 1.203 -18.359 1 95.12 249 PRO A O 1
ATOM 2014 N N . ALA A 1 250 ? 6.988 1.1 -18.734 1 91.56 250 ALA A N 1
ATOM 2015 C CA . ALA A 1 250 ? 6.676 2.318 -17.984 1 91.56 250 ALA A CA 1
ATOM 2016 C C . ALA A 1 250 ? 6.895 2.119 -16.5 1 91.56 250 ALA A C 1
ATOM 2018 O O . ALA A 1 250 ? 6.961 3.09 -15.734 1 91.56 250 ALA A O 1
ATOM 2019 N N . THR A 1 251 ? 6.98 0.9 -16.062 1 91.75 251 THR A N 1
ATOM 2020 C CA . THR A 1 251 ? 7.141 0.605 -14.648 1 91.75 251 THR A CA 1
ATOM 2021 C C . THR A 1 251 ? 8.602 0.751 -14.234 1 91.75 251 THR A C 1
ATOM 2023 O O . THR A 1 251 ? 8.906 0.879 -13.047 1 91.75 251 THR A O 1
ATOM 2026 N N . GLY A 1 252 ? 9.547 0.59 -15.188 1 92.94 252 GLY A N 1
ATOM 2027 C CA . GLY A 1 252 ? 10.969 0.588 -14.883 1 92.94 252 GLY A CA 1
ATOM 2028 C C . GLY A 1 252 ? 11.469 -0.753 -14.375 1 92.94 252 GLY A C 1
ATOM 2029 O O . GLY A 1 252 ? 12.656 -0.911 -14.086 1 92.94 252 GLY A O 1
ATOM 2030 N N . ILE A 1 253 ? 10.633 -1.76 -14.289 1 96 253 ILE A N 1
ATOM 2031 C CA . ILE A 1 253 ? 11.016 -3.098 -13.852 1 96 253 ILE A CA 1
ATOM 2032 C C . ILE A 1 253 ? 11.672 -3.846 -15.016 1 96 253 ILE A C 1
ATOM 2034 O O . ILE A 1 253 ? 11.164 -3.834 -16.141 1 96 253 ILE A O 1
ATOM 2038 N N . ASN A 1 254 ? 12.758 -4.477 -14.711 1 96.44 254 ASN A N 1
ATOM 2039 C CA . ASN A 1 254 ? 13.367 -5.332 -15.719 1 96.44 254 ASN A CA 1
ATOM 2040 C C . ASN A 1 254 ? 12.555 -6.602 -15.953 1 96.44 254 ASN A C 1
ATOM 2042 O O . ASN A 1 254 ? 11.992 -7.16 -15.016 1 96.44 254 ASN A O 1
ATOM 2046 N N . PHE A 1 255 ? 12.516 -6.969 -17.203 1 97.81 255 PHE A N 1
ATOM 2047 C CA . PHE A 1 255 ? 11.812 -8.203 -17.531 1 97.81 255 PHE A CA 1
ATOM 2048 C C . PHE A 1 255 ? 12.367 -8.797 -18.828 1 97.81 255 PHE A C 1
ATOM 2050 O O . PHE A 1 255 ? 13.008 -8.094 -19.625 1 97.81 255 PHE A O 1
ATOM 2057 N N . SER A 1 256 ? 12.258 -10.055 -19.016 1 97.94 256 SER A N 1
ATOM 2058 C CA . SER A 1 256 ? 12.469 -10.734 -20.281 1 97.94 256 SER A CA 1
ATOM 2059 C C . SER A 1 256 ? 11.148 -10.961 -21.016 1 97.94 256 SER A C 1
ATOM 2061 O O . SER A 1 256 ? 10.289 -11.711 -20.531 1 97.94 256 SER A O 1
ATOM 2063 N N . ALA A 1 257 ? 11.016 -10.43 -22.109 1 97.44 257 ALA A N 1
ATOM 2064 C CA . ALA A 1 257 ? 9.734 -10.43 -22.812 1 97.44 257 ALA A CA 1
ATOM 2065 C C . ALA A 1 257 ? 9.414 -11.805 -23.375 1 97.44 257 ALA A C 1
ATOM 2067 O O . ALA A 1 257 ? 8.25 -12.219 -23.406 1 97.44 257 ALA A O 1
ATOM 2068 N N . GLY A 1 258 ? 10.461 -12.492 -23.844 1 97.19 258 GLY A N 1
ATOM 2069 C CA . GLY A 1 258 ? 10.305 -13.797 -24.469 1 97.19 258 GLY A CA 1
ATOM 2070 C C . GLY A 1 258 ? 10.945 -14.914 -23.656 1 97.19 258 GLY A C 1
ATOM 2071 O O . GLY A 1 258 ? 11.117 -14.789 -22.438 1 97.19 258 GLY A O 1
ATOM 2072 N N . LEU A 1 259 ? 11.148 -16.047 -24.344 1 95.38 259 LEU A N 1
ATOM 2073 C CA . LEU A 1 259 ? 11.789 -17.188 -23.703 1 95.38 259 LEU A CA 1
ATOM 2074 C C . LEU A 1 259 ? 13.289 -16.953 -23.547 1 95.38 259 LEU A C 1
ATOM 2076 O O . LEU A 1 259 ? 13.93 -16.391 -24.422 1 95.38 259 LEU A O 1
ATOM 2080 N N . ASN A 1 260 ? 13.719 -17.219 -22.328 1 84 260 ASN A N 1
ATOM 2081 C CA . ASN A 1 260 ? 15.164 -17.203 -22.156 1 84 260 ASN A CA 1
ATOM 2082 C C . ASN A 1 260 ? 15.797 -18.484 -22.688 1 84 260 ASN A C 1
ATOM 2084 O O . ASN A 1 260 ? 15.258 -19.578 -22.469 1 84 260 ASN A O 1
ATOM 2088 N N . ASN A 1 261 ? 16.609 -18.453 -23.766 1 67.19 261 ASN A N 1
ATOM 2089 C CA . ASN A 1 261 ? 17.266 -19.609 -24.391 1 67.19 261 ASN A CA 1
ATOM 2090 C C . ASN A 1 261 ? 18.344 -20.203 -23.469 1 67.19 261 ASN A C 1
ATOM 2092 O O . ASN A 1 261 ? 18.922 -19.484 -22.656 1 67.19 261 ASN A O 1
ATOM 2096 N N . MET B 1 1 ? -15.984 11.516 -24.016 1 22.53 1 MET B N 1
ATOM 2097 C CA . MET B 1 1 ? -16.078 10.406 -23.062 1 22.53 1 MET B CA 1
ATOM 2098 C C . MET B 1 1 ? -15.156 10.633 -21.875 1 22.53 1 MET B C 1
ATOM 2100 O O . MET B 1 1 ? -13.938 10.703 -22.031 1 22.53 1 MET B O 1
ATOM 2104 N N . LYS B 1 2 ? -15.578 11.391 -20.906 1 33.31 2 LYS B N 1
ATOM 2105 C CA . LYS B 1 2 ? -14.758 11.805 -19.766 1 33.31 2 LYS B CA 1
ATOM 2106 C C . LYS B 1 2 ? -14.008 10.617 -19.172 1 33.31 2 LYS B C 1
ATOM 2108 O O . LYS B 1 2 ? -14.625 9.625 -18.781 1 33.31 2 LYS B O 1
ATOM 2113 N N . LYS B 1 3 ? -12.891 10.453 -19.594 1 43.91 3 LYS B N 1
ATOM 2114 C CA . LYS B 1 3 ? -12.047 9.352 -19.141 1 43.91 3 LYS B CA 1
ATOM 2115 C C . LYS B 1 3 ? -12.133 9.172 -17.625 1 43.91 3 LYS B C 1
ATOM 2117 O O . LYS B 1 3 ? -11.867 10.109 -16.875 1 43.91 3 LYS B O 1
ATOM 2122 N N . LYS B 1 4 ? -13.031 8.367 -17.188 1 52.75 4 LYS B N 1
ATOM 2123 C CA . LYS B 1 4 ? -13.211 8.094 -15.758 1 52.75 4 LYS B CA 1
ATOM 2124 C C . LYS B 1 4 ? -11.859 7.898 -15.07 1 52.75 4 LYS B C 1
ATOM 2126 O O . LYS B 1 4 ? -11.062 7.059 -15.484 1 52.75 4 LYS B O 1
ATOM 2131 N N . LYS B 1 5 ? -11.453 9.008 -14.438 1 58.38 5 LYS B N 1
ATOM 2132 C CA . LYS B 1 5 ? -10.211 8.891 -13.688 1 58.38 5 LYS B CA 1
ATOM 2133 C C . LYS B 1 5 ? -10.195 7.613 -12.852 1 58.38 5 LYS B C 1
ATOM 2135 O O . LYS B 1 5 ? -11.18 7.289 -12.18 1 58.38 5 LYS B O 1
ATOM 2140 N N . SER B 1 6 ? -9.32 6.723 -13.258 1 70.12 6 SER B N 1
ATOM 2141 C CA . SER B 1 6 ? -9.258 5.453 -12.539 1 70.12 6 SER B CA 1
ATOM 2142 C C . SER B 1 6 ? -8.25 5.52 -11.391 1 70.12 6 SER B C 1
ATOM 2144 O O . SER B 1 6 ? -7.133 6.012 -11.562 1 70.12 6 SER B O 1
ATOM 2146 N N . TYR B 1 7 ? -8.805 5.48 -10.203 1 80.12 7 TYR B N 1
ATOM 2147 C CA . TYR B 1 7 ? -7.977 5.457 -9 1 80.12 7 TYR B CA 1
ATOM 2148 C C . TYR B 1 7 ? -7.461 4.047 -8.727 1 80.12 7 TYR B C 1
ATOM 2150 O O . TYR B 1 7 ? -8.156 3.064 -8.992 1 80.12 7 TYR B O 1
ATOM 2158 N N . ILE B 1 8 ? -6.227 4.105 -8.32 1 86.38 8 ILE B N 1
ATOM 2159 C CA . ILE B 1 8 ? -5.707 2.914 -7.66 1 86.38 8 ILE B CA 1
ATOM 2160 C C . ILE B 1 8 ? -6.086 2.932 -6.184 1 86.38 8 ILE B C 1
ATOM 2162 O O . ILE B 1 8 ? -5.828 3.914 -5.48 1 86.38 8 ILE B O 1
ATOM 2166 N N . MET B 1 9 ? -6.68 1.891 -5.789 1 89.44 9 MET B N 1
ATOM 2167 C CA . MET B 1 9 ? -7.145 1.817 -4.406 1 89.44 9 MET B CA 1
ATOM 2168 C C . MET B 1 9 ? -6.426 0.707 -3.648 1 89.44 9 MET B C 1
ATOM 2170 O O . MET B 1 9 ? -6.316 -0.417 -4.141 1 89.44 9 MET B O 1
ATOM 2174 N N . PHE B 1 10 ? -5.891 1.088 -2.629 1 92.5 10 PHE B N 1
ATOM 2175 C CA . PHE B 1 10 ? -5.297 0.175 -1.661 1 92.5 10 PHE B CA 1
ATOM 2176 C C . PHE B 1 10 ? -6.148 0.09 -0.401 1 92.5 10 PHE B C 1
ATOM 2178 O O . PHE B 1 10 ? -6.266 1.066 0.343 1 92.5 10 PHE B O 1
ATOM 2185 N N . VAL B 1 11 ? -6.762 -1.064 -0.173 1 95.56 11 VAL B N 1
ATOM 2186 C CA . VAL B 1 11 ? -7.801 -1.143 0.849 1 95.56 11 VAL B CA 1
ATOM 2187 C C . VAL B 1 11 ? -7.438 -2.213 1.875 1 95.56 11 VAL B C 1
ATOM 2189 O O . VAL B 1 11 ? -7.129 -3.35 1.512 1 95.56 11 VAL B O 1
ATOM 2192 N N . GLY B 1 12 ? -7.449 -1.857 3.152 1 97.56 12 GLY B N 1
ATOM 2193 C CA . GLY B 1 12 ? -7.289 -2.777 4.266 1 97.56 12 GLY B CA 1
ATOM 2194 C C . GLY B 1 12 ? -8.562 -2.965 5.074 1 97.56 12 GLY B C 1
ATOM 2195 O O . GLY B 1 12 ? -9.648 -2.615 4.613 1 97.56 12 GLY B O 1
ATOM 2196 N N . ASP B 1 13 ? -8.391 -3.535 6.285 1 97.25 13 ASP B N 1
ATOM 2197 C CA . ASP B 1 13 ? -9.539 -3.938 7.086 1 97.25 13 ASP B CA 1
ATOM 2198 C C . ASP B 1 13 ? -9.867 -2.887 8.141 1 97.25 13 ASP B C 1
ATOM 2200 O O . ASP B 1 13 ? -10.883 -2.994 8.844 1 97.25 13 ASP B O 1
ATOM 2204 N N . GLY B 1 14 ? -9.016 -1.919 8.281 1 97.75 14 GLY B N 1
ATOM 2205 C CA . GLY B 1 14 ? -9.234 -0.89 9.289 1 97.75 14 GLY B CA 1
ATOM 2206 C C . GLY B 1 14 ? -7.969 -0.479 10.016 1 97.75 14 GLY B C 1
ATOM 2207 O O . GLY B 1 14 ? -6.957 -1.178 9.945 1 97.75 14 GLY B O 1
ATOM 2208 N N . ILE B 1 15 ? -8.07 0.646 10.656 1 98.25 15 ILE B N 1
ATOM 2209 C CA . ILE B 1 15 ? -6.98 1.137 11.492 1 98.25 15 ILE B CA 1
ATOM 2210 C C . ILE B 1 15 ? -6.629 0.09 12.547 1 98.25 15 ILE B C 1
ATOM 2212 O O . ILE B 1 15 ? -7.516 -0.45 13.219 1 98.25 15 ILE B O 1
ATOM 2216 N N . GLY B 1 16 ? -5.387 -0.226 12.641 1 97.81 16 GLY B N 1
ATOM 2217 C CA . GLY B 1 16 ? -4.906 -1.182 13.625 1 97.81 16 GLY B CA 1
ATOM 2218 C C . GLY B 1 16 ? -5.074 -2.625 13.188 1 97.81 16 GLY B C 1
ATOM 2219 O O . GLY B 1 16 ? -4.469 -3.529 13.773 1 97.81 16 GLY B O 1
ATOM 2220 N N . GLU B 1 17 ? -5.879 -2.873 12.141 1 97.62 17 GLU B N 1
ATOM 2221 C CA . GLU B 1 17 ? -6.129 -4.227 11.656 1 97.62 17 GLU B CA 1
ATOM 2222 C C . GLU B 1 17 ? -5.195 -4.586 10.508 1 97.62 17 GLU B C 1
ATOM 2224 O O . GLU B 1 17 ? -4.676 -5.699 10.445 1 97.62 17 GLU B O 1
ATOM 2229 N N . THR B 1 18 ? -5.109 -3.783 9.539 1 97.88 18 THR B N 1
ATOM 2230 C CA . THR B 1 18 ? -4.098 -3.844 8.492 1 97.88 18 THR B CA 1
ATOM 2231 C C . THR B 1 18 ? -3.01 -2.801 8.734 1 97.88 18 THR B C 1
ATOM 2233 O O . THR B 1 18 ? -3.275 -1.598 8.688 1 97.88 18 THR B O 1
ATOM 2236 N N . VAL B 1 19 ? -1.759 -3.252 9.008 1 98.38 19 VAL B N 1
ATOM 2237 C CA . VAL B 1 19 ? -0.699 -2.35 9.445 1 98.38 19 VAL B CA 1
ATOM 2238 C C . VAL B 1 19 ? 0.519 -2.504 8.531 1 98.38 19 VAL B C 1
ATOM 2240 O O . VAL B 1 19 ? 0.998 -3.619 8.312 1 98.38 19 VAL B O 1
ATOM 2243 N N . VAL B 1 20 ? 0.96 -1.451 7.961 1 98.12 20 VAL B N 1
ATOM 2244 C CA . VAL B 1 20 ? 2.262 -1.39 7.305 1 98.12 20 VAL B CA 1
ATOM 2245 C C . VAL B 1 20 ? 3.312 -0.876 8.281 1 98.12 20 VAL B C 1
ATOM 2247 O O . VAL B 1 20 ? 3.166 0.211 8.844 1 98.12 20 VAL B O 1
ATOM 2250 N N . THR B 1 21 ? 4.363 -1.609 8.469 1 98.31 21 THR B N 1
ATOM 2251 C CA . THR B 1 21 ? 5.355 -1.197 9.453 1 98.31 21 THR B CA 1
ATOM 2252 C C . THR B 1 21 ? 6.754 -1.21 8.852 1 98.31 21 THR B C 1
ATOM 2254 O O . THR B 1 21 ? 7.035 -1.983 7.934 1 98.31 21 THR B O 1
ATOM 2257 N N . GLY B 1 22 ? 7.574 -0.386 9.266 1 97.88 22 GLY B N 1
ATOM 2258 C CA . GLY B 1 22 ? 9.008 -0.222 9.062 1 97.88 22 GLY B CA 1
ATOM 2259 C C . GLY B 1 22 ? 9.68 0.534 10.188 1 97.88 22 GLY B C 1
ATOM 2260 O O . GLY B 1 22 ? 9.031 0.953 11.148 1 97.88 22 GLY B O 1
ATOM 2261 N N . ASN B 1 23 ? 11.047 0.717 10.109 1 98.12 23 ASN B N 1
ATOM 2262 C CA . ASN B 1 23 ? 11.688 1.351 11.258 1 98.12 23 ASN B CA 1
ATOM 2263 C C . ASN B 1 23 ? 12.93 2.137 10.844 1 98.12 23 ASN B C 1
ATOM 2265 O O . ASN B 1 23 ? 13.758 2.496 11.68 1 98.12 23 ASN B O 1
ATOM 2269 N N . ARG B 1 24 ? 13.047 2.414 9.602 1 97.56 24 ARG B N 1
ATOM 2270 C CA . ARG B 1 24 ? 14.164 3.27 9.203 1 97.56 24 ARG B CA 1
ATOM 2271 C C . ARG B 1 24 ? 14.055 4.648 9.852 1 97.56 24 ARG B C 1
ATOM 2273 O O . ARG B 1 24 ? 12.953 5.172 10.023 1 97.56 24 ARG B O 1
ATOM 2280 N N . ASN B 1 25 ? 15.195 5.234 10.109 1 98.56 25 ASN B N 1
ATOM 2281 C CA . ASN B 1 25 ? 15.195 6.504 10.828 1 98.56 25 ASN B CA 1
ATOM 2282 C C . ASN B 1 25 ? 16.5 7.262 10.633 1 98.56 25 ASN B C 1
ATOM 2284 O O . ASN B 1 25 ? 17.469 6.719 10.086 1 98.56 25 ASN B O 1
ATOM 2288 N N . PHE B 1 26 ? 16.484 8.422 11.133 1 98.38 26 PHE B N 1
ATOM 2289 C CA . PHE B 1 26 ? 17.594 9.352 10.93 1 98.38 26 PHE B CA 1
ATOM 2290 C C . PHE B 1 26 ? 18.859 8.852 11.625 1 98.38 26 PHE B C 1
ATOM 2292 O O . PHE B 1 26 ? 19.953 8.969 11.086 1 98.38 26 PHE B O 1
ATOM 2299 N N . MET B 1 27 ? 18.844 8.227 12.852 1 97.88 27 MET B N 1
ATOM 2300 C CA . MET B 1 27 ? 20 7.836 13.648 1 97.88 27 MET B CA 1
ATOM 2301 C C . MET B 1 27 ? 20.703 6.633 13.031 1 97.88 27 MET B C 1
ATOM 2303 O O . MET B 1 27 ? 21.828 6.316 13.391 1 97.88 27 MET B O 1
ATOM 2307 N N . GLN B 1 28 ? 20.094 6.023 12.055 1 97.38 28 GLN B N 1
ATOM 2308 C CA . GLN B 1 28 ? 20.703 4.922 11.32 1 97.38 28 GLN B CA 1
ATOM 2309 C C . GLN B 1 28 ? 21.5 5.43 10.125 1 97.38 28 GLN B C 1
ATOM 2311 O O . GLN B 1 28 ? 22.078 4.641 9.375 1 97.38 28 GLN B O 1
ATOM 2316 N N . GLY B 1 29 ? 21.516 6.715 9.883 1 97.38 29 GLY B N 1
ATOM 2317 C CA . GLY B 1 29 ? 22.297 7.312 8.812 1 97.38 29 GLY B CA 1
ATOM 2318 C C . GLY B 1 29 ? 21.469 7.684 7.602 1 97.38 29 GLY B C 1
ATOM 2319 O O . GLY B 1 29 ? 22 8.188 6.609 1 97.38 29 GLY B O 1
ATOM 2320 N N . TRP B 1 30 ? 20.188 7.617 7.676 1 96.88 30 TRP B N 1
ATOM 2321 C CA . TRP B 1 30 ? 19.328 7.953 6.551 1 96.88 30 TRP B CA 1
ATOM 2322 C C . TRP B 1 30 ? 18.906 9.414 6.602 1 96.88 30 TRP B C 1
ATOM 2324 O O . TRP B 1 30 ? 18.75 9.984 7.684 1 96.88 30 TRP B O 1
ATOM 2334 N N . THR B 1 31 ? 18.719 10.039 5.398 1 97.56 31 THR B N 1
ATOM 2335 C CA . THR B 1 31 ? 18 11.305 5.367 1 97.56 31 THR B CA 1
ATOM 2336 C C . THR B 1 31 ? 16.531 11.109 5.746 1 97.56 31 THR B C 1
ATOM 2338 O O . THR B 1 31 ? 15.992 10.016 5.578 1 97.56 31 THR B O 1
ATOM 2341 N N . THR B 1 32 ? 15.93 12.141 6.238 1 97.69 32 THR B N 1
ATOM 2342 C CA . THR B 1 32 ? 14.516 12.07 6.602 1 97.69 32 THR B CA 1
ATOM 2343 C C . THR B 1 32 ? 13.688 11.539 5.434 1 97.69 32 THR B C 1
ATOM 2345 O O . THR B 1 32 ? 12.844 10.664 5.617 1 97.69 32 THR B O 1
ATOM 2348 N N . PHE B 1 33 ? 14.047 12.023 4.293 1 96.31 33 PHE B N 1
ATOM 2349 C CA . PHE B 1 33 ? 13.352 11.625 3.074 1 96.31 33 PHE B CA 1
ATOM 2350 C C . PHE B 1 33 ? 13.406 10.109 2.883 1 96.31 33 PHE B C 1
ATOM 2352 O O . PHE B 1 33 ? 12.422 9.492 2.473 1 96.31 33 PHE B O 1
ATOM 2359 N N . ARG B 1 34 ? 14.414 9.461 3.197 1 96.31 34 ARG B N 1
ATOM 2360 C CA . ARG B 1 34 ? 14.672 8.047 2.914 1 96.31 34 ARG B CA 1
ATOM 2361 C C . ARG B 1 34 ? 14.258 7.172 4.094 1 96.31 34 ARG B C 1
ATOM 2363 O O . ARG B 1 34 ? 14.461 5.957 4.07 1 96.31 34 ARG B O 1
ATOM 2370 N N . THR B 1 35 ? 13.68 7.758 5.105 1 98.25 35 THR B N 1
ATOM 2371 C CA . THR B 1 35 ? 13.281 6.953 6.254 1 98.25 35 THR B CA 1
ATOM 2372 C C . THR B 1 35 ? 11.844 6.465 6.105 1 98.25 35 THR B C 1
ATOM 2374 O O . THR B 1 35 ? 11.336 5.73 6.957 1 98.25 35 THR B O 1
ATOM 2377 N N . ALA B 1 36 ? 11.18 6.875 5.062 1 98.56 36 ALA B N 1
ATOM 2378 C CA . ALA B 1 36 ? 9.758 6.586 4.945 1 98.56 36 ALA B CA 1
ATOM 23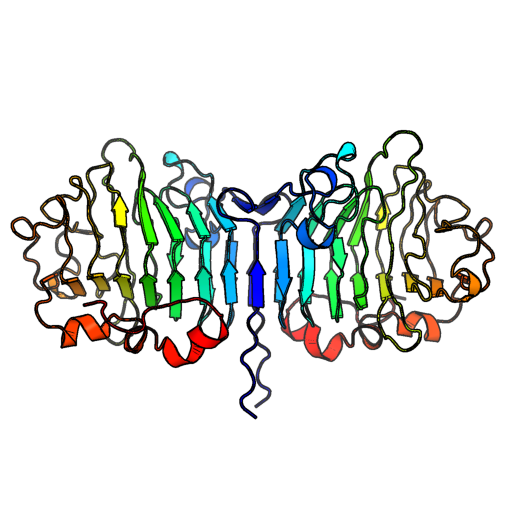79 C C . ALA B 1 36 ? 9.5 5.082 4.938 1 98.56 36 ALA B C 1
ATOM 2381 O O . ALA B 1 36 ? 10.047 4.359 4.098 1 98.56 36 ALA B O 1
ATOM 2382 N N . THR B 1 37 ? 8.672 4.629 5.867 1 98.38 37 THR B N 1
ATOM 2383 C CA . THR B 1 37 ? 8.203 3.246 5.828 1 98.38 37 THR B CA 1
ATOM 2384 C C . THR B 1 37 ? 7.59 2.92 4.473 1 98.38 37 THR B C 1
ATOM 2386 O O . THR B 1 37 ? 7.875 1.87 3.893 1 98.38 37 THR B O 1
ATOM 2389 N N . VAL B 1 38 ? 6.754 3.85 4.043 1 96.75 38 VAL B N 1
ATOM 2390 C CA . VAL B 1 38 ? 6.156 3.736 2.717 1 96.75 38 VAL B CA 1
ATOM 2391 C C . VAL B 1 38 ? 6.195 5.094 2.016 1 96.75 38 VAL B C 1
ATOM 2393 O O . VAL B 1 38 ? 5.93 6.125 2.637 1 96.75 38 VAL B O 1
ATOM 2396 N N . ALA B 1 39 ? 6.52 5.035 0.761 1 97.25 39 ALA B N 1
ATOM 2397 C CA . ALA B 1 39 ? 6.43 6.199 -0.117 1 97.25 39 ALA B CA 1
ATOM 2398 C C . ALA B 1 39 ? 5.434 5.957 -1.246 1 97.25 39 ALA B C 1
ATOM 2400 O O . ALA B 1 39 ? 5.379 4.863 -1.815 1 97.25 39 ALA B O 1
ATOM 2401 N N . VAL B 1 40 ? 4.645 6.91 -1.495 1 95.38 40 VAL B N 1
ATOM 2402 C CA . VAL B 1 40 ? 3.67 6.848 -2.582 1 95.38 40 VAL B CA 1
ATOM 2403 C C . VAL B 1 40 ? 3.982 7.93 -3.615 1 95.38 40 VAL B C 1
ATOM 2405 O O . VAL B 1 40 ? 4.152 9.102 -3.268 1 95.38 40 VAL B O 1
ATOM 2408 N N . SER B 1 41 ? 4.023 7.582 -4.859 1 93.44 41 SER B N 1
ATOM 2409 C CA . SER B 1 41 ? 4.242 8.539 -5.938 1 93.44 41 SER B CA 1
ATOM 2410 C C . SER B 1 41 ? 3.311 8.273 -7.117 1 93.44 41 SER B C 1
ATOM 2412 O O . SER B 1 41 ? 2.705 7.203 -7.203 1 93.44 41 SER B O 1
ATOM 2414 N N . GLY B 1 42 ? 3.186 9.266 -8.016 1 91.38 42 GLY B N 1
ATOM 2415 C CA . GLY B 1 42 ? 2.293 9.188 -9.164 1 91.38 42 GLY B CA 1
ATOM 2416 C C . GLY B 1 42 ? 1.047 10.039 -9 1 91.38 42 GLY B C 1
ATOM 2417 O O . GLY B 1 42 ? 1.095 11.117 -8.406 1 91.38 42 GLY B O 1
ATOM 2418 N N . GLN B 1 43 ? -0.003 9.539 -9.719 1 91.19 43 GLN B N 1
ATOM 2419 C CA . GLN B 1 43 ? -1.222 10.344 -9.68 1 91.19 43 GLN B CA 1
ATOM 2420 C C . GLN B 1 43 ? -2.449 9.469 -9.445 1 91.19 43 GLN B C 1
ATOM 2422 O O . GLN B 1 43 ? -2.58 8.398 -10.055 1 91.19 43 GLN B O 1
ATOM 2427 N N . GLY B 1 44 ? -3.264 9.891 -8.531 1 90.25 44 GLY B N 1
ATOM 2428 C CA . GLY B 1 44 ? -4.535 9.211 -8.344 1 90.25 44 GLY B CA 1
ATOM 2429 C C . GLY B 1 44 ? -4.441 8 -7.441 1 90.25 44 GLY B C 1
ATOM 2430 O O . GLY B 1 44 ? -4.836 6.898 -7.828 1 90.25 44 GLY B O 1
ATOM 2431 N N . PHE B 1 45 ? -4.07 8.25 -6.297 1 92.44 45 PHE B N 1
ATOM 2432 C CA . PHE B 1 45 ? -3.957 7.18 -5.312 1 92.44 45 PHE B CA 1
ATOM 2433 C C . PHE B 1 45 ? -4.945 7.387 -4.172 1 92.44 45 PHE B C 1
ATOM 2435 O O . PHE B 1 45 ? -5.191 8.516 -3.752 1 92.44 45 PHE B O 1
ATOM 2442 N N . MET B 1 46 ? -5.43 6.262 -3.732 1 94.06 46 MET B N 1
ATOM 2443 C CA . MET B 1 46 ? -6.246 6.301 -2.523 1 94.06 46 MET B CA 1
ATOM 2444 C C . MET B 1 46 ? -5.922 5.125 -1.61 1 94.06 46 MET B C 1
ATOM 2446 O O . MET B 1 46 ? -5.711 4.004 -2.082 1 94.06 46 MET B O 1
ATOM 2450 N N . ALA B 1 47 ? -5.809 5.32 -0.413 1 96.75 47 ALA B N 1
ATOM 2451 C CA . ALA B 1 47 ? -5.73 4.281 0.608 1 96.75 47 ALA B CA 1
ATOM 2452 C C . ALA B 1 47 ? -6.855 4.426 1.627 1 96.75 47 ALA B C 1
ATOM 2454 O O . ALA B 1 47 ? -7.23 5.543 1.994 1 96.75 47 ALA B O 1
ATOM 2455 N N . ARG B 1 48 ? -7.363 3.33 2.053 1 97.38 48 ARG B N 1
ATOM 2456 C CA . ARG B 1 48 ? -8.406 3.391 3.074 1 97.38 48 ARG B CA 1
ATOM 2457 C C . ARG B 1 48 ? -8.266 2.242 4.066 1 97.38 48 ARG B C 1
ATOM 2459 O O . ARG B 1 48 ? -7.812 1.153 3.707 1 97.38 48 ARG B O 1
ATOM 2466 N N . ASP B 1 49 ? -8.594 2.5 5.285 1 98.31 49 ASP B N 1
ATOM 2467 C CA . ASP B 1 49 ? -8.75 1.501 6.336 1 98.31 49 ASP B CA 1
ATOM 2468 C C . ASP B 1 49 ? -7.422 0.804 6.633 1 98.31 49 ASP B C 1
ATOM 2470 O O . ASP B 1 49 ? -7.363 -0.425 6.695 1 98.31 49 ASP B O 1
ATOM 2474 N N . MET B 1 50 ? -6.379 1.614 6.828 1 98.06 50 MET B N 1
ATOM 2475 C CA . MET B 1 50 ? -5.039 1.087 7.059 1 98.06 50 MET B CA 1
ATOM 2476 C C . MET B 1 50 ? -4.309 1.905 8.117 1 98.06 50 MET B C 1
ATOM 2478 O O . MET B 1 50 ? -4.652 3.062 8.367 1 98.06 50 MET B O 1
ATOM 2482 N N . THR B 1 51 ? -3.27 1.323 8.648 1 98.88 51 THR B N 1
ATOM 2483 C CA . THR B 1 51 ? -2.295 2.018 9.484 1 98.88 51 THR B CA 1
ATOM 2484 C C . THR B 1 51 ? -0.92 2.02 8.82 1 98.88 51 THR B C 1
ATOM 2486 O O . THR B 1 51 ? -0.43 0.974 8.391 1 98.88 51 THR B O 1
ATOM 2489 N N . PHE B 1 52 ? -0.354 3.143 8.727 1 98.88 52 PHE B N 1
ATOM 2490 C CA . PHE B 1 52 ? 1.053 3.305 8.375 1 98.88 52 PHE B CA 1
ATOM 2491 C C . PHE B 1 52 ? 1.878 3.656 9.609 1 98.88 52 PHE B C 1
ATOM 2493 O O . PHE B 1 52 ? 1.622 4.668 10.266 1 98.88 52 PHE B O 1
ATOM 2500 N N . ARG B 1 53 ? 2.883 2.852 9.938 1 98.81 53 ARG B N 1
ATOM 2501 C CA . ARG B 1 53 ? 3.594 3.018 11.195 1 98.81 53 ARG B CA 1
ATOM 2502 C C . ARG B 1 53 ? 5.102 2.93 10.992 1 98.81 53 ARG B C 1
ATOM 2504 O O . ARG B 1 53 ? 5.594 1.989 10.367 1 98.81 53 ARG B O 1
ATOM 2511 N N . ASN B 1 54 ? 5.812 3.898 11.422 1 98.88 54 ASN B N 1
ATOM 2512 C CA . ASN B 1 54 ? 7.238 3.748 11.68 1 98.88 54 ASN B CA 1
ATOM 2513 C C . ASN B 1 54 ? 7.508 3.484 13.164 1 98.88 54 ASN B C 1
ATOM 2515 O O . ASN B 1 54 ? 7.172 4.305 14.016 1 98.88 54 ASN B O 1
ATOM 2519 N N . THR B 1 55 ? 8.148 2.4 13.438 1 98.38 55 THR B N 1
ATOM 2520 C CA . THR B 1 55 ? 8.242 1.939 14.82 1 98.38 55 THR B CA 1
ATOM 2521 C C . THR B 1 55 ? 9.492 2.508 15.492 1 98.38 55 THR B C 1
ATOM 2523 O O . THR B 1 55 ? 9.805 2.146 16.625 1 98.38 55 THR B O 1
ATOM 2526 N N . ALA B 1 56 ? 10.242 3.334 14.867 1 98.31 56 ALA B N 1
ATOM 2527 C CA . ALA B 1 56 ? 11.383 3.982 15.508 1 98.31 56 ALA B CA 1
ATOM 2528 C C . ALA B 1 56 ? 10.953 4.742 16.766 1 98.31 56 ALA B C 1
ATOM 2530 O O . ALA B 1 56 ? 9.93 5.434 16.75 1 98.31 56 ALA B O 1
ATOM 2531 N N . ARG B 1 57 ? 11.711 4.621 17.781 1 96.81 57 ARG B N 1
ATOM 2532 C CA . ARG B 1 57 ? 11.414 5.305 19.031 1 96.81 57 ARG B CA 1
ATOM 2533 C C . ARG B 1 57 ? 11.844 6.77 18.969 1 96.81 57 ARG B C 1
ATOM 2535 O O . ARG B 1 57 ? 12.562 7.172 18.062 1 96.81 57 ARG B O 1
ATOM 2542 N N . PRO B 1 58 ? 11.383 7.559 19.938 1 96.94 58 PRO B N 1
ATOM 2543 C CA . PRO B 1 58 ? 11.656 8.992 19.891 1 96.94 58 PRO B CA 1
ATOM 2544 C C . PRO B 1 58 ? 13.156 9.312 19.828 1 96.94 58 PRO B C 1
ATOM 2546 O O . PRO B 1 58 ? 13.555 10.289 19.203 1 96.94 58 PRO B O 1
ATOM 2549 N N . GLU B 1 59 ? 13.977 8.477 20.469 1 97 59 GLU B N 1
ATOM 2550 C CA . GLU B 1 59 ? 15.414 8.711 20.531 1 97 59 GLU B CA 1
ATOM 2551 C C . GLU B 1 59 ? 16.047 8.602 19.141 1 97 59 GLU B C 1
ATOM 2553 O O . GLU B 1 59 ? 17.172 9.047 18.922 1 97 59 GLU B O 1
ATOM 2558 N N . ASN B 1 60 ? 15.281 8.016 18.172 1 96.56 60 ASN B N 1
ATOM 2559 C CA . ASN B 1 60 ? 15.805 7.785 16.844 1 96.56 60 ASN B CA 1
ATOM 2560 C C . ASN B 1 60 ? 15.523 8.969 15.914 1 96.56 60 ASN B C 1
ATOM 2562 O O . ASN B 1 60 ? 15.859 8.922 14.727 1 96.56 60 ASN B O 1
ATOM 2566 N N . HIS B 1 61 ? 14.875 10.031 16.391 1 96.25 61 HIS B N 1
ATOM 2567 C CA . HIS B 1 61 ? 14.648 11.289 15.703 1 96.25 61 HIS B CA 1
ATOM 2568 C C . HIS B 1 61 ? 13.711 11.102 14.508 1 96.25 61 HIS B C 1
ATOM 2570 O O . HIS B 1 61 ? 12.648 10.492 14.641 1 96.25 61 HIS B O 1
ATOM 2576 N N . GLN B 1 62 ? 14.062 11.695 13.43 1 98.38 62 GLN B N 1
ATOM 2577 C CA . GLN B 1 62 ? 13.172 11.711 12.273 1 98.38 62 GLN B CA 1
ATOM 2578 C C . GLN B 1 62 ? 12.93 10.297 11.742 1 98.38 62 GLN B C 1
ATOM 2580 O O . GLN B 1 62 ? 13.875 9.562 11.469 1 98.38 62 GLN B O 1
ATOM 2585 N N . ALA B 1 63 ? 11.742 9.938 11.594 1 98.88 63 ALA B N 1
ATOM 2586 C CA . ALA B 1 63 ? 11.312 8.633 11.094 1 98.88 63 ALA B CA 1
ATOM 2587 C C . ALA B 1 63 ? 9.914 8.711 10.477 1 98.88 63 ALA B C 1
ATOM 2589 O O . ALA B 1 63 ? 8.914 8.711 11.195 1 98.88 63 ALA B O 1
ATOM 2590 N N . VAL B 1 64 ? 9.883 8.672 9.172 1 98.94 64 VAL B N 1
ATOM 2591 C CA . VAL B 1 64 ? 8.656 8.914 8.43 1 98.94 64 VAL B CA 1
ATOM 2592 C C . VAL B 1 64 ? 7.848 7.621 8.328 1 98.94 64 VAL B C 1
ATOM 2594 O O . VAL B 1 64 ? 8.383 6.574 7.957 1 98.94 64 VAL B O 1
ATOM 2597 N N . ALA B 1 65 ? 6.559 7.684 8.695 1 98.88 65 ALA B N 1
ATOM 2598 C CA . ALA B 1 65 ? 5.672 6.543 8.477 1 98.88 65 ALA B CA 1
ATOM 2599 C C . ALA B 1 65 ? 5.164 6.512 7.039 1 98.88 65 ALA B C 1
ATOM 2601 O O . ALA B 1 65 ? 5.156 5.457 6.398 1 98.88 65 ALA B O 1
ATOM 2602 N N . LEU B 1 66 ? 4.793 7.648 6.527 1 98.88 66 LEU B N 1
ATOM 2603 C CA . LEU B 1 66 ? 4.223 7.758 5.188 1 98.88 66 LEU B CA 1
ATOM 2604 C C . LEU B 1 66 ? 4.73 9.016 4.484 1 98.88 66 LEU B C 1
ATOM 2606 O O . LEU B 1 66 ? 4.617 10.117 5.02 1 98.88 66 LEU B O 1
ATOM 2610 N N . ARG B 1 67 ? 5.344 8.867 3.367 1 98.88 67 ARG B N 1
ATOM 2611 C CA . ARG B 1 67 ? 5.68 10 2.504 1 98.88 67 ARG B CA 1
ATOM 2612 C C . ARG B 1 67 ? 4.816 10 1.248 1 98.88 67 ARG B C 1
ATOM 2614 O O . ARG B 1 67 ? 4.691 8.984 0.567 1 98.88 67 ARG B O 1
ATOM 2621 N N . VAL B 1 68 ? 4.242 11.117 0.908 1 98.31 68 VAL B N 1
ATOM 2622 C CA . VAL B 1 68 ? 3.322 11.195 -0.22 1 98.31 68 VAL B CA 1
ATOM 2623 C C . VAL B 1 68 ? 3.826 12.234 -1.225 1 98.31 68 VAL B C 1
ATOM 2625 O O . VAL B 1 68 ? 3.904 13.422 -0.914 1 98.31 68 VAL B O 1
ATOM 2628 N N . ASP B 1 69 ? 4.258 11.781 -2.332 1 96.06 69 ASP B N 1
ATOM 2629 C CA . ASP B 1 69 ? 4.59 12.578 -3.508 1 96.06 69 ASP B CA 1
ATOM 2630 C C . ASP B 1 69 ? 3.643 12.273 -4.668 1 96.06 69 ASP B C 1
ATOM 2632 O O . ASP B 1 69 ? 4.086 12.047 -5.793 1 96.06 69 ASP B O 1
ATOM 2636 N N . SER B 1 70 ? 2.441 12.133 -4.395 1 94.25 70 SER B N 1
ATOM 2637 C CA . SER B 1 70 ? 1.401 11.742 -5.344 1 94.25 70 SER B CA 1
ATOM 2638 C C . SER B 1 70 ? 0.32 12.812 -5.445 1 94.25 70 SER B C 1
ATOM 2640 O O . SER B 1 70 ? -0.26 13.219 -4.434 1 94.25 70 SER B O 1
ATOM 2642 N N . ASP B 1 71 ? 0.092 13.227 -6.703 1 95.69 71 ASP B N 1
ATOM 2643 C CA . ASP B 1 71 ? -0.935 14.242 -6.922 1 95.69 71 ASP B CA 1
ATOM 2644 C C . ASP B 1 71 ? -2.334 13.641 -6.809 1 95.69 71 ASP B C 1
ATOM 2646 O O . ASP B 1 71 ? -2.568 12.516 -7.254 1 95.69 71 ASP B O 1
ATOM 2650 N N . GLN B 1 72 ? -3.23 14.398 -6.164 1 96.25 72 GLN B N 1
ATOM 2651 C CA . GLN B 1 72 ? -4.621 13.969 -6.047 1 96.25 72 GLN B CA 1
ATOM 2652 C C . GLN B 1 72 ? -4.73 12.633 -5.324 1 96.25 72 GLN B C 1
ATOM 2654 O O . GLN B 1 72 ? -5.379 11.703 -5.816 1 96.25 72 GLN B O 1
ATOM 2659 N 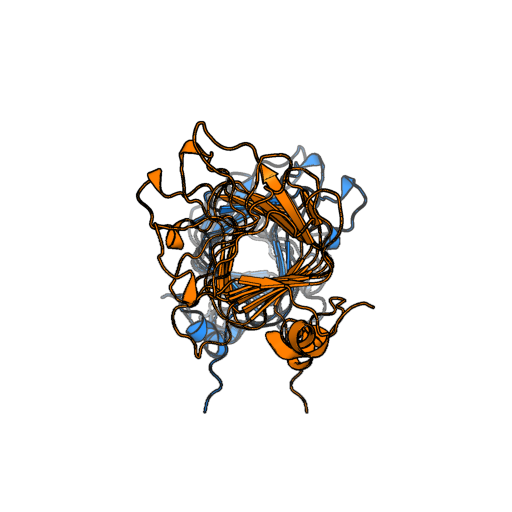N . SER B 1 73 ? -4.07 12.57 -4.25 1 96.38 73 SER B N 1
ATOM 2660 C CA . SER B 1 73 ? -4.105 11.383 -3.406 1 96.38 73 SER B CA 1
ATOM 2661 C C . SER B 1 73 ? -4.992 11.594 -2.184 1 96.38 73 SER B C 1
ATOM 2663 O O . SER B 1 73 ? -5.051 12.703 -1.642 1 96.38 73 SER B O 1
ATOM 2665 N N . ALA B 1 74 ? -5.633 10.562 -1.82 1 98 74 ALA B N 1
ATOM 2666 C CA . ALA B 1 74 ? -6.562 10.648 -0.697 1 98 74 ALA B CA 1
ATOM 2667 C C . ALA B 1 74 ? -6.387 9.477 0.257 1 98 74 ALA B C 1
ATOM 2669 O O . ALA B 1 74 ? -6.156 8.344 -0.177 1 98 74 ALA B O 1
ATOM 2670 N N . PHE B 1 75 ? -6.426 9.727 1.458 1 98.56 75 PHE B N 1
ATOM 2671 C CA . PHE B 1 75 ? -6.359 8.75 2.539 1 98.56 75 PHE B CA 1
ATOM 2672 C C . PHE B 1 75 ? -7.609 8.82 3.41 1 98.56 75 PHE B C 1
ATOM 2674 O O . PHE B 1 75 ? -7.961 9.891 3.908 1 98.56 75 PHE B O 1
ATOM 2681 N N . TYR B 1 76 ? -8.32 7.73 3.508 1 98.75 76 TYR B N 1
ATOM 2682 C CA . TYR B 1 76 ? -9.609 7.672 4.18 1 98.75 76 TYR B CA 1
ATOM 2683 C C . TYR B 1 76 ? -9.609 6.629 5.289 1 98.75 76 TYR B C 1
ATOM 2685 O O . TYR B 1 76 ? -9.414 5.441 5.027 1 98.75 76 TYR B O 1
ATOM 2693 N N . ARG B 1 77 ? -9.828 7.027 6.551 1 98.81 77 ARG B N 1
ATOM 2694 C CA . ARG B 1 77 ? -9.859 6.129 7.699 1 98.81 77 ARG B CA 1
ATOM 2695 C C . ARG B 1 77 ? -8.547 5.367 7.832 1 98.81 77 ARG B C 1
ATOM 2697 O O . ARG B 1 77 ? -8.547 4.137 7.945 1 98.81 77 ARG B O 1
ATOM 2704 N N . CYS B 1 78 ? -7.52 6.113 7.801 1 98.88 78 CYS B N 1
ATOM 2705 C CA . CYS B 1 78 ? -6.172 5.598 8.016 1 98.88 78 CYS B CA 1
ATOM 2706 C C . CYS B 1 78 ? -5.543 6.219 9.258 1 98.88 78 CYS B C 1
ATOM 2708 O O . CYS B 1 78 ? -6.039 7.219 9.773 1 98.88 78 CYS B O 1
ATOM 2710 N N . SER B 1 79 ? -4.504 5.602 9.719 1 98.94 79 SER B N 1
ATOM 2711 C CA . SER B 1 79 ? -3.676 6.242 10.734 1 98.94 79 SER B CA 1
ATOM 2712 C C . SER B 1 79 ? -2.215 6.301 10.297 1 98.94 79 SER B C 1
ATOM 2714 O O . SER B 1 79 ? -1.731 5.398 9.602 1 98.94 79 SER B O 1
ATOM 2716 N N . MET B 1 80 ? -1.596 7.371 10.586 1 98.94 80 MET B N 1
ATOM 2717 C CA . MET B 1 80 ? -0.151 7.551 10.484 1 98.94 80 MET B CA 1
ATOM 2718 C C . MET B 1 80 ? 0.487 7.652 11.867 1 98.94 80 MET B C 1
ATOM 2720 O O . MET B 1 80 ? 0.159 8.555 12.641 1 98.94 80 MET B O 1
ATOM 2724 N N . GLU B 1 81 ? 1.366 6.727 12.172 1 98.94 81 GLU B N 1
ATOM 2725 C CA . GLU B 1 81 ? 1.849 6.594 13.539 1 98.94 81 GLU B CA 1
ATOM 2726 C C . GLU B 1 81 ? 3.373 6.645 13.594 1 98.94 81 GLU B C 1
ATOM 2728 O O . GLU B 1 81 ? 4.051 5.945 12.844 1 98.94 81 GLU B O 1
ATOM 2733 N N . GLY B 1 82 ? 3.922 7.402 14.438 1 98.69 82 GLY B N 1
ATOM 2734 C CA . GLY B 1 82 ? 5.336 7.625 14.703 1 98.69 82 GLY B CA 1
ATOM 2735 C C . GLY B 1 82 ? 5.586 8.688 15.758 1 98.69 82 GLY B C 1
ATOM 2736 O O . GLY B 1 82 ? 4.746 8.906 16.625 1 98.69 82 GLY B O 1
ATOM 2737 N N . HIS B 1 83 ? 6.824 9.336 15.766 1 98.62 83 HIS B N 1
ATOM 2738 C CA . HIS B 1 83 ? 7.164 10.352 16.75 1 98.62 83 HIS B CA 1
ATOM 2739 C C . HIS B 1 83 ? 7.59 11.656 16.078 1 98.62 83 HIS B C 1
ATOM 2741 O O . HIS B 1 83 ? 6.805 12.602 15.992 1 98.62 83 HIS B O 1
ATOM 2747 N N . GLN B 1 84 ? 8.68 11.664 15.461 1 98.62 84 GLN B N 1
ATOM 2748 C CA . GLN B 1 84 ? 9.148 12.844 14.734 1 98.62 84 GLN B CA 1
ATOM 2749 C C . GLN B 1 84 ? 9.055 12.625 13.227 1 98.62 84 GLN B C 1
ATOM 2751 O O . GLN B 1 84 ? 9.516 11.602 12.703 1 98.62 84 GLN B O 1
ATOM 2756 N N . ASP B 1 85 ? 8.43 13.562 12.547 1 98.81 85 ASP B N 1
ATOM 2757 C CA . ASP B 1 85 ? 8.305 13.516 11.102 1 98.81 85 ASP B CA 1
ATOM 2758 C C . ASP B 1 85 ? 7.5 12.289 10.656 1 98.81 85 ASP B C 1
ATOM 2760 O O . ASP B 1 85 ? 7.941 11.531 9.797 1 98.81 85 ASP B O 1
ATOM 2764 N N . THR B 1 86 ? 6.348 12.156 11.148 1 98.94 86 THR B N 1
ATOM 2765 C CA . THR B 1 86 ? 5.52 10.977 10.953 1 98.94 86 THR B CA 1
ATOM 2766 C C . THR B 1 86 ? 4.895 10.969 9.562 1 98.94 86 THR B C 1
ATOM 2768 O O . THR B 1 86 ? 5.055 10.016 8.805 1 98.94 86 THR B O 1
ATOM 2771 N N . LEU B 1 87 ? 4.117 11.984 9.242 1 99 87 LEU B N 1
ATOM 2772 C CA . LEU B 1 87 ? 3.447 12.141 7.957 1 99 87 LEU B CA 1
ATOM 2773 C C . LEU B 1 87 ? 4.145 13.203 7.105 1 99 87 LEU B C 1
ATOM 2775 O O . LEU B 1 87 ? 4.074 14.391 7.414 1 99 87 LEU B O 1
ATOM 2779 N N . TYR B 1 88 ? 4.797 12.797 6.062 1 98.94 88 TYR B N 1
ATOM 2780 C CA . TYR B 1 88 ? 5.516 13.68 5.145 1 98.94 88 TYR B CA 1
ATOM 2781 C C . TYR B 1 88 ? 4.66 14.008 3.928 1 98.94 88 TYR B C 1
ATOM 2783 O O . TYR B 1 88 ? 4.703 13.305 2.92 1 98.94 88 TYR B O 1
ATOM 2791 N N . ILE B 1 89 ? 3.889 15.008 4.07 1 98.88 89 ILE B N 1
ATOM 2792 C CA . ILE B 1 89 ? 3.146 15.57 2.949 1 98.88 89 ILE B CA 1
ATOM 2793 C C . ILE B 1 89 ? 4.105 16.281 1.999 1 98.88 89 ILE B C 1
ATOM 2795 O O . ILE B 1 89 ? 4.152 17.516 1.956 1 98.88 89 ILE B O 1
ATOM 2799 N N . HIS B 1 90 ? 4.73 15.594 1.178 1 98.62 90 HIS B N 1
ATOM 2800 C CA . HIS B 1 90 ? 5.941 16.031 0.5 1 98.62 90 HIS B CA 1
ATOM 2801 C C . HIS B 1 90 ? 5.625 17.031 -0.605 1 98.62 90 HIS B C 1
ATOM 2803 O O . HIS B 1 90 ? 6.312 18.047 -0.745 1 98.62 90 HIS B O 1
ATOM 2809 N N . SER B 1 91 ? 4.676 16.656 -1.438 1 97.81 91 SER B N 1
ATOM 2810 C CA . SER B 1 91 ? 4.387 17.531 -2.566 1 97.81 91 SER B CA 1
ATOM 2811 C C . SER B 1 91 ? 2.99 17.266 -3.125 1 97.81 91 SER B C 1
ATOM 2813 O O . SER B 1 91 ? 2.373 16.25 -2.816 1 97.81 91 SER B O 1
ATOM 2815 N N . LEU B 1 92 ? 2.447 18.266 -3.85 1 97.5 92 LEU B N 1
ATOM 2816 C CA . LEU B 1 92 ? 1.244 18.156 -4.668 1 97.5 92 LEU B CA 1
ATOM 2817 C C . LEU B 1 92 ? 0 18.047 -3.791 1 97.5 92 LEU B C 1
ATOM 2819 O O . LEU B 1 92 ? 0.011 18.469 -2.633 1 97.5 92 LEU B O 1
ATOM 2823 N N . ARG B 1 93 ? -1.171 17.797 -4.395 1 98.5 93 ARG B N 1
ATOM 2824 C CA . ARG B 1 93 ? -2.449 17.891 -3.699 1 98.5 93 ARG B CA 1
ATOM 2825 C C . ARG B 1 93 ? -2.785 16.594 -2.994 1 98.5 93 ARG B C 1
ATOM 2827 O O . ARG B 1 93 ? -2.768 15.523 -3.613 1 98.5 93 ARG B O 1
ATOM 2834 N N . GLN B 1 94 ? -3.121 16.672 -1.726 1 98.69 94 GLN B N 1
ATOM 2835 C CA . GLN B 1 94 ? -3.438 15.523 -0.882 1 98.69 94 GLN B CA 1
ATOM 2836 C C . GLN B 1 94 ? -4.652 15.805 -0.002 1 98.69 94 GLN B C 1
ATOM 2838 O O . GLN B 1 94 ? -4.852 16.938 0.443 1 98.69 94 GLN B O 1
ATOM 2843 N N . PHE B 1 95 ? -5.453 14.805 0.217 1 98.81 95 PHE B N 1
ATOM 2844 C CA . PHE B 1 95 ? -6.633 14.906 1.071 1 98.81 95 PHE B CA 1
ATOM 2845 C C . PHE B 1 95 ? -6.648 13.781 2.098 1 98.81 95 PHE B C 1
ATOM 2847 O O . PHE B 1 95 ? -6.461 12.609 1.75 1 98.81 95 PHE B O 1
ATOM 2854 N N . TYR B 1 96 ? -6.836 14.117 3.355 1 98.94 96 TYR B N 1
ATOM 2855 C CA . TYR B 1 96 ? -6.965 13.172 4.457 1 98.94 96 TYR B CA 1
ATOM 2856 C C . TYR B 1 96 ? -8.328 13.289 5.129 1 98.94 96 TYR B C 1
ATOM 2858 O O . TYR B 1 96 ? -8.711 14.375 5.578 1 98.94 96 TYR B O 1
ATOM 2866 N N . ARG B 1 97 ? -9.07 12.25 5.176 1 98.88 97 ARG B N 1
ATOM 2867 C CA . ARG B 1 97 ? -10.422 12.234 5.734 1 98.88 97 ARG B CA 1
ATOM 2868 C C . ARG B 1 97 ? -10.539 11.203 6.848 1 98.88 97 ARG B C 1
ATOM 2870 O O . ARG B 1 97 ? -10.305 10.008 6.621 1 98.88 97 ARG B O 1
ATOM 2877 N N . GLU B 1 98 ? -10.938 11.609 8.031 1 98.88 98 GLU B N 1
ATOM 2878 C CA . GLU B 1 98 ? -11.18 10.703 9.156 1 98.88 98 GLU B CA 1
ATOM 2879 C C . GLU B 1 98 ? -9.945 9.875 9.477 1 98.88 98 GLU B C 1
ATOM 2881 O O . GLU B 1 98 ? -10.047 8.68 9.75 1 98.88 98 GLU B O 1
ATOM 2886 N N . CYS B 1 99 ? -8.812 10.516 9.359 1 98.94 99 CYS B N 1
ATOM 2887 C CA . CYS B 1 99 ? -7.547 9.867 9.695 1 98.94 99 CYS B CA 1
ATOM 2888 C C . CYS B 1 99 ? -7.105 10.234 11.109 1 98.94 99 CYS B C 1
ATOM 2890 O O . CYS B 1 99 ? -7.57 11.227 11.672 1 98.94 99 CYS B O 1
ATOM 2892 N N . SER B 1 100 ? -6.277 9.398 11.695 1 98.94 100 SER B N 1
ATOM 2893 C CA . SER B 1 100 ? -5.594 9.664 12.961 1 98.94 100 SER B CA 1
ATOM 2894 C C . SER B 1 100 ? -4.09 9.812 12.75 1 98.94 100 SER B C 1
ATOM 2896 O O . SER B 1 100 ? -3.447 8.938 12.172 1 98.94 100 SER B O 1
ATOM 2898 N N . ILE B 1 101 ? -3.541 10.891 13.188 1 98.94 101 ILE B N 1
ATOM 2899 C CA . ILE B 1 101 ? -2.109 11.133 13.047 1 98.94 101 ILE B CA 1
ATOM 2900 C C . ILE B 1 101 ? -1.476 11.297 14.43 1 98.94 101 ILE B C 1
ATOM 2902 O O . ILE B 1 101 ? -1.959 12.078 15.25 1 98.94 101 ILE B O 1
ATOM 2906 N N . TYR B 1 102 ? -0.448 10.57 14.688 1 98.88 102 TYR B N 1
ATOM 2907 C CA . TYR B 1 102 ? 0.244 10.57 15.969 1 98.88 102 TYR B CA 1
ATOM 2908 C C . TYR B 1 102 ? 1.661 11.117 15.828 1 98.88 102 TYR B C 1
ATOM 2910 O O . TYR B 1 102 ? 2.348 10.82 14.844 1 98.88 102 TYR B O 1
ATOM 2918 N N . GLY B 1 103 ? 2.094 11.844 16.844 1 98.75 103 GLY B N 1
ATOM 2919 C CA . GLY B 1 103 ? 3.502 12.211 16.812 1 98.75 103 GLY B CA 1
ATOM 2920 C C . GLY B 1 103 ? 3.893 13.156 17.938 1 98.75 103 GLY B C 1
ATOM 2921 O O . GLY B 1 103 ? 3.086 13.438 18.828 1 98.75 103 GLY B O 1
ATOM 2922 N N . THR B 1 104 ? 5.164 13.609 17.875 1 98.69 104 THR B N 1
ATOM 2923 C CA . THR B 1 104 ? 5.723 14.477 18.906 1 98.69 104 THR B CA 1
ATOM 2924 C C . THR B 1 104 ? 6.285 15.758 18.281 1 98.69 104 THR B C 1
ATOM 2926 O O . THR B 1 104 ? 5.91 16.859 18.672 1 98.69 104 THR B O 1
ATOM 2929 N N . ILE B 1 105 ? 7.141 15.617 17.312 1 98.75 105 ILE B N 1
ATOM 2930 C CA . ILE B 1 105 ? 7.844 16.781 16.781 1 98.75 105 ILE B CA 1
ATOM 2931 C C . ILE B 1 105 ? 7.578 16.891 15.281 1 98.75 105 ILE B C 1
ATOM 2933 O O . ILE B 1 105 ? 7.914 15.977 14.516 1 98.75 105 ILE B O 1
ATOM 2937 N N . ASP B 1 106 ? 7.043 18 14.875 1 98.88 106 ASP B N 1
ATOM 2938 C CA . ASP B 1 106 ? 6.836 18.281 13.453 1 98.88 106 ASP B CA 1
ATOM 2939 C C . ASP B 1 106 ? 6.266 17.062 12.734 1 98.88 106 ASP B C 1
ATOM 2941 O O . ASP B 1 106 ? 6.777 16.656 11.688 1 98.88 106 ASP B O 1
ATOM 2945 N N . PHE B 1 107 ? 5.254 16.484 13.289 1 98.88 107 PHE B N 1
ATOM 2946 C CA . PHE B 1 107 ? 4.93 15.148 12.82 1 98.88 107 PHE B CA 1
ATOM 2947 C C . PHE B 1 107 ? 3.955 15.203 11.648 1 98.88 107 PHE B C 1
ATOM 2949 O O . PHE B 1 107 ? 3.609 14.172 11.07 1 98.88 107 PHE B O 1
ATOM 2956 N N . ILE B 1 108 ? 3.506 16.312 11.281 1 99 108 ILE B N 1
ATOM 2957 C CA . ILE B 1 108 ? 2.918 16.594 9.977 1 99 108 ILE B CA 1
ATOM 2958 C C . ILE B 1 108 ? 3.746 17.656 9.258 1 99 108 ILE B C 1
ATOM 2960 O O . ILE B 1 108 ? 3.764 18.828 9.664 1 99 108 ILE B O 1
ATOM 2964 N N . PHE B 1 109 ? 4.441 17.281 8.188 1 98.94 109 PHE B N 1
ATOM 2965 C CA . PHE B 1 109 ? 5.383 18.234 7.609 1 98.94 109 PHE B CA 1
ATOM 2966 C C . PHE B 1 109 ? 5.5 18.047 6.102 1 98.94 109 PHE B C 1
ATOM 2968 O O . PHE B 1 109 ? 4.977 17.062 5.559 1 98.94 109 PHE B O 1
ATOM 2975 N N . GLY B 1 110 ? 6.113 18.984 5.457 1 98.94 110 GLY B N 1
ATOM 2976 C CA . GLY B 1 110 ? 6.328 18.891 4.023 1 98.94 110 GLY B CA 1
ATOM 2977 C C . GLY B 1 110 ? 5.801 20.094 3.262 1 98.94 110 GLY B C 1
ATOM 2978 O O . GLY B 1 110 ? 5.379 21.078 3.867 1 98.94 110 GLY B O 1
ATOM 2979 N N . ASN B 1 111 ? 5.867 19.984 1.949 1 98.88 111 ASN B N 1
ATOM 2980 C CA . ASN B 1 111 ? 5.539 21.125 1.102 1 98.88 111 ASN B CA 1
ATOM 2981 C C . ASN B 1 111 ? 4.418 20.797 0.123 1 98.88 111 ASN B C 1
ATOM 2983 O O . ASN B 1 111 ? 4.391 21.312 -0.997 1 98.88 111 ASN B O 1
ATOM 2987 N N . GLY B 1 112 ? 3.566 19.922 0.479 1 98.81 112 GLY B N 1
ATOM 2988 C CA . GLY B 1 112 ? 2.363 19.656 -0.296 1 98.81 112 GLY B CA 1
ATOM 2989 C C . GLY B 1 112 ? 1.228 20.609 0.031 1 98.81 112 GLY B C 1
ATOM 2990 O O . GLY B 1 112 ? 1.329 21.406 0.965 1 98.81 112 GLY B O 1
ATOM 2991 N N . ALA B 1 113 ? 0.198 20.594 -0.796 1 98.88 113 ALA B N 1
ATOM 2992 C CA . ALA B 1 113 ? -1.097 21.188 -0.498 1 98.88 113 ALA B CA 1
ATOM 2993 C C . ALA B 1 113 ? -2.068 20.156 0.069 1 98.88 113 ALA B C 1
ATOM 2995 O O . ALA B 1 113 ? -2.529 19.281 -0.651 1 98.88 113 ALA B O 1
ATOM 2996 N N . ALA B 1 114 ? -2.379 20.312 1.328 1 98.94 114 ALA B N 1
ATOM 2997 C CA . ALA B 1 114 ? -3.146 19.234 1.947 1 98.94 114 ALA B CA 1
ATOM 2998 C C . ALA B 1 114 ? -4.293 19.781 2.789 1 98.94 114 ALA B C 1
ATOM 3000 O O . ALA B 1 114 ? -4.137 20.797 3.469 1 98.94 114 ALA B O 1
ATOM 3001 N N . VAL B 1 115 ? -5.406 19.156 2.672 1 98.94 115 VAL B N 1
ATOM 3002 C CA . VAL B 1 115 ? -6.52 19.375 3.588 1 98.94 115 VAL B CA 1
ATOM 3003 C C . VAL B 1 115 ? -6.746 18.141 4.441 1 98.94 115 VAL B C 1
ATOM 3005 O O . VAL B 1 115 ? -6.879 17.031 3.91 1 98.94 115 VAL B O 1
ATOM 3008 N N . LEU B 1 116 ? -6.684 18.281 5.734 1 98.94 116 LEU B N 1
ATOM 3009 C CA . LEU B 1 116 ? -7.074 17.266 6.707 1 98.94 116 LEU B CA 1
ATOM 3010 C C . LEU B 1 116 ? -8.453 17.562 7.285 1 98.94 116 LEU B C 1
ATOM 3012 O O . LEU B 1 116 ? -8.617 18.531 8.031 1 98.94 116 LEU B O 1
ATOM 3016 N N . GLN B 1 117 ? -9.438 16.797 6.879 1 98.94 117 GLN B N 1
ATOM 3017 C CA . GLN B 1 117 ? -10.812 17.031 7.293 1 98.94 117 GLN B CA 1
ATOM 3018 C C . GLN B 1 117 ? -11.32 15.914 8.195 1 98.94 117 GLN B C 1
ATOM 3020 O O . GLN B 1 117 ? -11.18 14.734 7.863 1 98.94 117 GLN B O 1
ATOM 3025 N N . CYS B 1 118 ? -11.875 16.25 9.344 1 98.81 118 CYS B N 1
ATOM 3026 C CA . CYS B 1 118 ? -12.414 15.297 10.312 1 98.81 118 CYS B CA 1
ATOM 3027 C C . CYS B 1 118 ? -11.336 14.312 10.758 1 98.81 118 CYS B C 1
ATOM 3029 O O . CYS B 1 118 ? -11.594 13.109 10.867 1 98.81 118 CYS B O 1
ATOM 3031 N N . CYS B 1 119 ? -10.195 14.82 10.953 1 98.94 119 CYS B N 1
ATOM 3032 C CA . CYS B 1 119 ? -9.07 14.016 11.422 1 98.94 119 CYS B CA 1
ATOM 3033 C C . CYS B 1 119 ? -8.836 14.219 12.914 1 98.94 119 CYS B C 1
ATOM 3035 O O . CYS B 1 119 ? -9.375 15.156 13.508 1 98.94 119 CYS B O 1
ATOM 3037 N N . LYS B 1 120 ? -8.148 13.328 13.492 1 98.94 120 LYS B N 1
ATOM 3038 C CA . LYS B 1 120 ? -7.707 13.406 14.883 1 98.94 120 LYS B CA 1
ATOM 3039 C C . LYS B 1 120 ? -6.188 13.438 14.984 1 98.94 120 LYS B C 1
ATOM 3041 O O . LYS B 1 120 ? -5.504 12.555 14.469 1 98.94 120 LYS B O 1
ATOM 3046 N N . ILE B 1 121 ? -5.707 14.461 15.594 1 98.94 121 ILE B N 1
ATOM 3047 C CA . ILE B 1 121 ? -4.27 14.641 15.766 1 98.94 121 ILE B CA 1
ATOM 3048 C C . ILE B 1 121 ? -3.893 14.406 17.219 1 98.94 121 ILE B C 1
ATOM 3050 O O . ILE B 1 121 ? -4.336 15.133 18.109 1 98.94 121 ILE B O 1
ATOM 3054 N N . TYR B 1 122 ? -3.105 13.406 17.469 1 98.88 122 TYR B N 1
ATOM 3055 C CA . TYR B 1 122 ? -2.73 12.992 18.812 1 98.88 122 TYR B CA 1
ATOM 3056 C C . TYR B 1 122 ? -1.271 13.32 19.094 1 98.88 122 TYR B C 1
ATOM 3058 O O . TYR B 1 122 ? -0.381 12.953 18.328 1 98.88 122 TYR B O 1
ATOM 3066 N N . THR B 1 123 ? -1.051 13.977 20.219 1 98.69 123 THR B N 1
ATOM 3067 C CA . THR B 1 123 ? 0.324 14.266 20.609 1 98.69 123 THR B CA 1
ATOM 3068 C C . THR B 1 123 ? 0.82 13.227 21.625 1 98.69 123 THR B C 1
ATOM 3070 O O . THR B 1 123 ? 0.061 12.781 22.484 1 98.69 123 THR B O 1
ATOM 3073 N N . LEU B 1 124 ? 2.027 12.82 21.438 1 98.25 124 LEU B N 1
ATOM 3074 C CA . LEU B 1 124 ? 2.678 11.828 22.281 1 98.25 124 LEU B CA 1
ATOM 3075 C C . LEU B 1 124 ? 3.697 12.492 23.203 1 98.25 124 LEU B C 1
ATOM 3077 O O . LEU B 1 124 ? 4.141 13.609 22.953 1 98.25 124 LEU B O 1
ATOM 3081 N N . PRO B 1 125 ? 4.027 11.781 24.297 1 96.94 125 PRO B N 1
ATOM 3082 C CA . PRO B 1 125 ? 5.004 12.375 25.219 1 96.94 125 PRO B CA 1
ATOM 3083 C C . PRO B 1 125 ? 6.352 12.648 24.562 1 96.94 125 PRO B C 1
ATOM 3085 O O . PRO B 1 125 ? 6.91 11.758 23.906 1 96.94 125 PRO B O 1
ATOM 3088 N N . PRO B 1 126 ? 6.859 13.805 24.75 1 96.12 126 PRO B N 1
ATOM 3089 C CA . PRO B 1 126 ? 8.195 14.117 24.219 1 96.12 126 PRO B CA 1
ATOM 3090 C C . PRO B 1 126 ? 9.312 13.602 25.125 1 96.12 126 PRO B C 1
ATOM 3092 O O . PRO B 1 126 ? 9.062 13.227 26.281 1 96.12 126 PRO B O 1
ATOM 3095 N N . LEU B 1 127 ? 10.531 13.547 24.531 1 96.75 127 LEU B N 1
ATOM 3096 C CA . LEU B 1 127 ? 11.711 13.383 25.359 1 96.75 127 LEU B CA 1
ATOM 3097 C C . LEU B 1 127 ? 11.938 14.609 26.234 1 96.75 127 LEU B C 1
ATOM 3099 O O . LEU B 1 127 ? 11.398 15.68 25.953 1 96.75 127 LEU B O 1
ATOM 3103 N N . PRO B 1 128 ? 12.773 14.422 27.266 1 94.62 128 PRO B N 1
ATOM 3104 C CA . PRO B 1 128 ? 13.062 15.586 28.109 1 94.62 128 PRO B CA 1
ATOM 3105 C C . PRO B 1 128 ? 13.57 16.781 27.297 1 94.62 128 PRO B C 1
ATOM 3107 O O . PRO B 1 128 ? 14.406 16.625 26.406 1 94.62 128 PRO B O 1
ATOM 3110 N N . LEU B 1 129 ? 13.039 17.953 27.547 1 92.06 129 LEU B N 1
ATOM 3111 C CA . LEU B 1 129 ? 13.445 19.234 27 1 92.06 129 LEU B CA 1
ATOM 3112 C C . LEU B 1 129 ? 12.961 19.391 25.562 1 92.06 129 LEU B C 1
ATOM 3114 O O . LEU B 1 129 ? 13.25 20.391 24.906 1 92.06 129 LEU B O 1
ATOM 3118 N N . GLN B 1 130 ? 12.281 18.406 25.047 1 95.56 130 GLN B N 1
ATOM 3119 C CA . GLN B 1 130 ? 11.68 18.562 23.734 1 95.56 130 GLN B CA 1
ATOM 3120 C C . GLN B 1 130 ? 10.32 19.234 23.812 1 95.56 130 GLN B C 1
ATOM 3122 O O . GLN B 1 130 ? 9.578 19.031 24.781 1 95.56 130 GLN B O 1
ATOM 3127 N N . LYS B 1 131 ? 10.055 20.016 22.844 1 97.81 131 LYS B N 1
ATOM 3128 C CA . LYS B 1 131 ? 8.742 20.641 22.719 1 97.81 131 LYS B CA 1
ATOM 3129 C C . LYS B 1 131 ? 7.902 19.938 21.656 1 97.81 131 LYS B C 1
ATOM 3131 O O . LYS B 1 131 ? 8.414 19.562 20.609 1 97.81 131 LYS B O 1
ATOM 3136 N N . VAL B 1 132 ? 6.684 19.734 21.969 1 98.75 132 VAL B N 1
ATOM 3137 C CA . VAL B 1 132 ? 5.785 19.078 21.016 1 98.75 132 VAL B CA 1
ATOM 3138 C C . VAL B 1 132 ? 5.273 20.078 20 1 98.75 132 VAL B C 1
ATOM 3140 O O . VAL B 1 132 ? 4.727 21.125 20.375 1 98.75 132 VAL B O 1
ATOM 3143 N N . THR B 1 133 ? 5.551 19.844 18.734 1 98.88 133 THR B N 1
ATOM 3144 C CA . THR B 1 133 ? 5.082 20.656 17.625 1 98.88 133 THR B CA 1
ATOM 3145 C C . THR B 1 133 ? 4.363 19.797 16.578 1 98.88 133 THR B C 1
ATOM 3147 O O . THR B 1 133 ? 4.848 18.719 16.219 1 98.88 133 THR B O 1
ATOM 3150 N N . ILE B 1 134 ? 3.205 20.219 16.125 1 98.94 134 ILE B N 1
ATOM 3151 C CA . ILE B 1 134 ? 2.379 19.391 15.25 1 98.94 134 ILE B CA 1
ATOM 3152 C C . ILE B 1 134 ? 2.828 19.562 13.805 1 98.94 134 ILE B C 1
ATOM 3154 O O . ILE B 1 134 ? 3.188 18.578 13.141 1 98.94 134 ILE B O 1
ATOM 3158 N N . THR B 1 135 ? 2.871 20.719 13.305 1 99 135 THR B N 1
ATOM 3159 C CA . THR B 1 135 ? 3.09 20.922 11.875 1 99 135 THR B CA 1
ATOM 3160 C C . THR B 1 135 ? 4.414 21.641 11.617 1 99 135 THR B C 1
ATOM 3162 O O . THR B 1 135 ? 4.816 22.5 12.398 1 99 135 THR B O 1
ATOM 3165 N N . ALA B 1 136 ? 5.078 21.312 10.555 1 98.94 136 ALA B N 1
ATOM 3166 C CA . ALA B 1 136 ? 6.195 22.016 9.945 1 98.94 136 ALA B CA 1
ATOM 3167 C C . ALA B 1 136 ? 6.047 22.078 8.422 1 98.94 136 ALA B C 1
ATOM 3169 O O . ALA B 1 136 ? 6.645 21.266 7.707 1 98.94 136 ALA B O 1
ATOM 3170 N N . GLN B 1 137 ? 5.312 23.094 7.988 1 98.94 137 GLN B N 1
ATOM 3171 C CA . GLN B 1 137 ? 5.004 23.219 6.57 1 98.94 137 GLN B CA 1
ATOM 3172 C C . GLN B 1 137 ? 6.145 23.891 5.812 1 98.94 137 GLN B C 1
ATOM 3174 O O . GLN B 1 137 ? 6.789 24.797 6.336 1 98.94 137 GLN B O 1
ATOM 3179 N N . GLY B 1 138 ? 6.41 23.438 4.566 1 98.62 138 GLY B N 1
ATOM 3180 C CA . GLY B 1 138 ? 7.688 23.719 3.938 1 98.62 138 GLY B CA 1
ATOM 3181 C C . GLY B 1 138 ? 7.562 24.562 2.684 1 98.62 138 GLY B C 1
ATOM 3182 O O . GLY B 1 138 ? 8.297 24.359 1.716 1 98.62 138 GLY B O 1
ATOM 3183 N N . ARG B 1 139 ? 6.633 25.469 2.605 1 98.81 139 ARG B N 1
ATOM 3184 C CA . ARG B 1 139 ? 6.5 26.375 1.464 1 98.81 139 ARG B CA 1
ATOM 3185 C C . ARG B 1 139 ? 7.703 27.312 1.362 1 98.81 139 ARG B C 1
ATOM 3187 O O . ARG B 1 139 ? 7.98 28.078 2.289 1 98.81 139 ARG B O 1
ATOM 3194 N N . LYS B 1 140 ? 8.367 27.312 0.238 1 98.38 140 LYS B N 1
ATOM 3195 C CA . LYS B 1 140 ? 9.641 28.016 0.081 1 98.38 140 LYS B CA 1
ATOM 3196 C C . LYS B 1 140 ? 9.461 29.312 -0.698 1 98.38 140 LYS B C 1
ATOM 3198 O O . LYS B 1 140 ? 10.266 30.234 -0.566 1 98.38 140 LYS B O 1
ATOM 3203 N N . ASP B 1 141 ? 8.477 29.312 -1.485 1 98.25 141 ASP B N 1
ATOM 3204 C CA . ASP B 1 141 ? 8.18 30.422 -2.393 1 98.25 141 ASP B CA 1
ATOM 3205 C C . ASP B 1 141 ? 6.758 30.938 -2.195 1 98.25 141 ASP B C 1
ATOM 3207 O O . ASP B 1 141 ? 5.816 30.141 -2.105 1 98.25 141 ASP B O 1
ATOM 3211 N N . PRO B 1 142 ? 6.641 32.281 -2.088 1 97.25 142 PRO B N 1
ATOM 3212 C CA . PRO B 1 142 ? 5.309 32.812 -1.802 1 97.25 142 PRO B CA 1
ATOM 3213 C C . PRO B 1 142 ? 4.297 32.531 -2.904 1 97.25 142 PRO B C 1
ATOM 3215 O O . PRO B 1 142 ? 3.09 32.625 -2.686 1 97.25 142 PRO B O 1
ATOM 3218 N N . HIS B 1 143 ? 4.734 32.094 -4.102 1 97.69 143 HIS B N 1
ATOM 3219 C CA . HIS B 1 143 ? 3.832 31.844 -5.223 1 97.69 143 HIS B CA 1
ATOM 3220 C C . HIS B 1 143 ? 3.406 30.391 -5.281 1 97.69 143 HIS B C 1
ATOM 3222 O O . HIS B 1 143 ? 2.549 30.016 -6.086 1 97.69 143 HIS B O 1
ATOM 3228 N N . GLN B 1 144 ? 3.959 29.562 -4.414 1 98.25 144 GLN B N 1
ATOM 3229 C CA . GLN B 1 144 ? 3.479 28.188 -4.328 1 98.25 144 GLN B CA 1
ATOM 3230 C C . GLN B 1 144 ? 2.09 28.141 -3.697 1 98.25 144 GLN B C 1
ATOM 3232 O O . GLN B 1 144 ? 1.783 28.906 -2.783 1 98.25 144 GLN B O 1
ATOM 3237 N N . SER B 1 145 ? 1.298 27.25 -4.16 1 97.88 145 SER B N 1
ATOM 3238 C CA . SER B 1 145 ? -0.056 27.094 -3.639 1 97.88 145 SER B CA 1
ATOM 3239 C C . SER B 1 145 ? -0.09 26.094 -2.479 1 97.88 145 SER B C 1
ATOM 3241 O O . SER B 1 145 ? -1.164 25.672 -2.045 1 97.88 145 SER B O 1
ATOM 3243 N N . THR B 1 146 ? 1.024 25.719 -1.97 1 98.75 146 THR B N 1
ATOM 3244 C CA . THR B 1 146 ? 1.116 24.641 -0.977 1 98.75 146 THR B CA 1
ATOM 3245 C C . THR B 1 146 ? 0.789 25.172 0.417 1 98.75 146 THR B C 1
ATOM 3247 O O . THR B 1 146 ? 0.7 26.391 0.621 1 98.75 146 THR B O 1
ATOM 3250 N N . GLY B 1 147 ? 0.549 24.312 1.354 1 98.94 147 GLY B N 1
ATOM 3251 C CA . GLY B 1 147 ? 0.157 24.578 2.727 1 98.94 147 GLY B CA 1
ATOM 3252 C C . GLY B 1 147 ? -0.666 23.469 3.344 1 98.94 147 GLY B C 1
ATOM 3253 O O . GLY B 1 147 ? -1.02 22.5 2.666 1 98.94 147 GLY B O 1
ATOM 3254 N N . PHE B 1 148 ? -0.938 23.609 4.637 1 98.94 148 PHE B N 1
ATOM 3255 C CA . PHE B 1 148 ? -1.769 22.656 5.359 1 98.94 148 PHE B CA 1
ATOM 3256 C C . PHE B 1 148 ? -3.037 23.312 5.879 1 98.94 148 PHE B C 1
ATOM 3258 O O . PHE B 1 148 ? -2.979 24.406 6.465 1 98.94 148 PHE B O 1
ATOM 3265 N N . SER B 1 149 ? -4.125 22.766 5.605 1 98.94 149 SER B N 1
ATOM 3266 C CA . SER B 1 149 ? -5.402 23.188 6.176 1 98.94 149 SER B CA 1
ATOM 3267 C C . SER B 1 149 ? -6.02 22.078 7.02 1 98.94 149 SER B C 1
ATOM 3269 O O . SER B 1 149 ? -6.414 21.031 6.488 1 98.94 149 SER B O 1
ATOM 3271 N N . ILE B 1 150 ? -6.09 22.219 8.297 1 98.94 150 ILE B N 1
ATOM 3272 C CA . ILE B 1 150 ? -6.762 21.312 9.219 1 98.94 150 ILE B CA 1
ATOM 3273 C C . ILE B 1 150 ? -8.18 21.797 9.492 1 98.94 150 ILE B C 1
ATOM 3275 O O . ILE B 1 150 ? -8.367 22.891 10.055 1 98.94 150 ILE B O 1
ATOM 3279 N N . GLN B 1 151 ? -9.125 21.016 9.109 1 98.69 151 GLN B N 1
ATOM 3280 C CA . GLN B 1 151 ? -10.508 21.469 9.117 1 98.69 151 GLN B CA 1
ATOM 3281 C C . GLN B 1 151 ? -11.414 20.5 9.859 1 98.69 151 GLN B C 1
ATOM 3283 O O . GLN B 1 151 ? -11.312 19.281 9.68 1 98.69 151 GLN B O 1
ATOM 3288 N N . ASP B 1 152 ? -12.344 21.078 10.672 1 98.75 152 ASP B N 1
ATOM 3289 C CA . ASP B 1 152 ? -13.359 20.266 11.336 1 98.75 152 ASP B CA 1
ATOM 3290 C C . ASP B 1 152 ? -12.734 19.047 12 1 98.75 152 ASP B C 1
ATOM 3292 O O . ASP B 1 152 ? -13.219 17.922 11.82 1 98.75 152 ASP B O 1
ATOM 3296 N N . SER B 1 153 ? -11.648 19.281 12.625 1 98.81 153 SER B N 1
ATOM 3297 C CA . SER B 1 153 ? -10.836 18.203 13.164 1 98.81 153 SER B CA 1
ATOM 3298 C C . SER B 1 153 ? -10.68 18.312 14.672 1 98.81 153 SER B C 1
ATOM 3300 O O . SER B 1 153 ? -11.445 19.031 15.328 1 98.81 153 SER B O 1
ATOM 3302 N N . TYR B 1 154 ? -9.828 17.484 15.211 1 98.88 154 TYR B N 1
ATOM 3303 C CA . TYR B 1 154 ? -9.562 17.453 16.641 1 98.88 154 TYR B CA 1
ATOM 3304 C C . TYR B 1 154 ? -8.07 17.422 16.922 1 98.88 154 TYR B C 1
ATOM 3306 O O . TYR B 1 154 ? -7.352 16.578 16.391 1 98.88 154 TYR B O 1
ATOM 3314 N N . VAL B 1 155 ? -7.637 18.344 17.781 1 98.88 155 VAL B N 1
ATOM 3315 C CA . VAL B 1 155 ? -6.273 18.297 18.297 1 98.88 155 VAL B CA 1
ATOM 3316 C C . VAL B 1 155 ? -6.281 17.781 19.734 1 98.88 155 VAL B C 1
ATOM 3318 O O . VAL B 1 155 ? -6.629 18.516 20.656 1 98.88 155 VAL B O 1
ATOM 3321 N N . TYR B 1 156 ? -5.875 16.547 19.844 1 98.5 156 TYR B N 1
ATOM 3322 C CA . TYR B 1 156 ? -5.762 15.93 21.156 1 98.5 156 TYR B CA 1
ATOM 3323 C C . TYR B 1 156 ? -4.371 16.156 21.75 1 98.5 156 TYR B C 1
ATOM 3325 O O . TYR B 1 156 ? -3.59 15.211 21.891 1 98.5 156 TYR B O 1
ATOM 3333 N N . ALA B 1 157 ? -4.176 17.344 22.188 1 98.19 157 ALA B N 1
ATOM 3334 C CA . ALA B 1 157 ? -2.904 17.719 22.797 1 98.19 157 ALA B CA 1
ATOM 3335 C C . ALA B 1 157 ? -2.842 17.281 24.25 1 98.19 157 ALA B C 1
ATOM 3337 O O . ALA B 1 157 ? -3.129 18.062 25.156 1 98.19 157 ALA B O 1
ATOM 3338 N N . THR B 1 158 ? -2.33 16.094 24.5 1 96.75 158 THR B N 1
ATOM 3339 C CA . THR B 1 158 ? -2.203 15.602 25.859 1 96.75 158 THR B CA 1
ATOM 3340 C C . THR B 1 158 ? -0.859 16 26.469 1 96.75 158 THR B C 1
ATOM 3342 O O . THR B 1 158 ? -0.545 15.641 27.594 1 96.75 158 THR B O 1
ATOM 3345 N N . GLN B 1 159 ? -0.067 16.688 25.766 1 95.94 159 GLN B N 1
ATOM 3346 C CA . GLN B 1 159 ? 1.187 17.344 26.141 1 95.94 159 GLN B CA 1
ATOM 3347 C C . GLN B 1 159 ? 1.173 18.812 25.75 1 95.94 159 GLN B C 1
ATOM 3349 O O . GLN B 1 159 ? 0.44 19.219 24.844 1 95.94 159 GLN B O 1
ATOM 3354 N N . PRO B 1 160 ? 1.938 19.656 26.594 1 98.12 160 PRO B N 1
ATOM 3355 C CA . PRO B 1 160 ? 2.051 21.016 26.078 1 98.12 160 PRO B CA 1
ATOM 3356 C C . PRO B 1 160 ? 2.482 21.062 24.625 1 98.12 160 PRO B C 1
ATOM 3358 O O . PRO B 1 160 ? 3.545 20.547 24.266 1 98.12 160 PRO B O 1
ATOM 3361 N N . THR B 1 161 ? 1.677 21.625 23.812 1 98.81 161 THR B N 1
ATOM 3362 C CA . THR B 1 161 ? 1.808 21.438 22.375 1 98.81 161 THR B CA 1
ATOM 3363 C C . THR B 1 161 ? 1.701 22.766 21.625 1 98.81 161 THR B C 1
ATOM 3365 O O . THR B 1 161 ? 0.86 23.594 21.969 1 98.81 161 THR B O 1
ATOM 3368 N N . TYR B 1 162 ? 2.551 22.953 20.656 1 98.94 162 TYR B N 1
ATOM 3369 C CA . TYR B 1 162 ? 2.398 24.031 19.688 1 98.94 162 TYR B CA 1
ATOM 3370 C C . TYR B 1 162 ? 1.771 23.531 18.391 1 98.94 162 TYR B C 1
ATOM 3372 O O . TYR B 1 162 ? 2.076 22.422 17.938 1 98.94 162 TYR B O 1
ATOM 3380 N N . LEU B 1 163 ? 0.965 24.328 17.797 1 98.94 163 LEU B N 1
ATOM 3381 C CA . LEU B 1 163 ? 0.231 23.984 16.578 1 98.94 163 LEU B CA 1
ATOM 3382 C C . LEU B 1 163 ? 1.18 23.844 15.398 1 98.94 163 LEU B C 1
ATOM 3384 O O . LEU B 1 163 ? 0.874 23.125 14.438 1 98.94 163 LEU B O 1
ATOM 3388 N N . GLY B 1 164 ? 2.293 24.516 15.453 1 98.94 164 GLY B N 1
ATOM 3389 C CA . GLY B 1 164 ? 3.291 24.391 14.398 1 98.94 164 GLY B CA 1
ATOM 3390 C C . GLY B 1 164 ? 4.438 25.375 14.555 1 98.94 164 GLY B C 1
ATOM 3391 O O . GLY B 1 164 ? 4.445 26.188 15.477 1 98.94 164 GLY B O 1
ATOM 3392 N N . ARG B 1 165 ? 5.363 25.234 13.664 1 98.94 165 ARG B N 1
ATOM 3393 C CA . ARG B 1 165 ? 6.492 26.156 13.547 1 98.94 165 ARG B CA 1
ATOM 3394 C C . ARG B 1 165 ? 6.988 26.234 12.109 1 98.94 165 ARG B C 1
ATOM 3396 O O . ARG B 1 165 ? 6.773 25.312 11.32 1 98.94 165 ARG B O 1
ATOM 3403 N N . PRO B 1 166 ? 7.594 27.406 11.711 1 98.88 166 PRO B N 1
ATOM 3404 C CA . PRO B 1 166 ? 7.895 27.656 10.297 1 98.88 166 PRO B CA 1
ATOM 3405 C C . PRO B 1 166 ? 9.203 27 9.852 1 98.88 166 PRO B C 1
ATOM 3407 O O . PRO B 1 166 ? 10.266 27.609 9.969 1 98.88 166 PRO B O 1
ATOM 3410 N N . TRP B 1 167 ? 9.117 25.875 9.203 1 98.75 167 TRP B N 1
ATOM 3411 C CA . TRP B 1 167 ? 10.266 25.141 8.703 1 98.75 167 TRP B CA 1
ATOM 3412 C C . TRP B 1 167 ? 10.945 25.891 7.562 1 98.75 167 TRP B C 1
ATOM 3414 O O . TRP B 1 167 ? 12.156 25.766 7.359 1 98.75 167 TRP B O 1
ATOM 3424 N N . THR B 1 168 ? 10.148 26.656 6.754 1 98.75 168 THR B N 1
ATOM 3425 C CA . THR B 1 168 ? 10.664 27.453 5.645 1 98.75 168 THR B CA 1
ATOM 3426 C C . THR B 1 168 ? 10.055 28.859 5.648 1 98.75 168 THR B C 1
ATOM 3428 O O . THR B 1 168 ? 9.141 29.125 6.426 1 98.75 168 THR B O 1
ATOM 3431 N N . GLN B 1 169 ? 10.531 29.656 4.789 1 98.69 169 GLN B N 1
ATOM 3432 C CA . GLN B 1 169 ? 10.32 31.109 4.828 1 98.69 169 GLN B CA 1
ATOM 3433 C C . GLN B 1 169 ? 8.844 31.453 4.672 1 98.69 169 GLN B C 1
ATOM 3435 O O . GLN B 1 169 ? 8.367 32.438 5.25 1 98.69 169 GLN B O 1
ATOM 3440 N N . TYR B 1 170 ? 8.133 30.734 3.961 1 98.88 170 TYR B N 1
ATOM 3441 C CA . TYR B 1 170 ? 6.754 31.109 3.654 1 98.88 170 TYR B CA 1
ATOM 3442 C C . TYR B 1 170 ? 5.781 30.047 4.168 1 98.88 170 TYR B C 1
ATOM 3444 O O . TYR B 1 170 ? 4.711 29.844 3.59 1 98.88 170 TYR B O 1
ATOM 3452 N N . SER B 1 171 ? 6.172 29.359 5.242 1 98.88 171 SER B N 1
ATOM 3453 C CA . SER B 1 171 ? 5.352 28.312 5.844 1 98.88 171 SER B CA 1
ATOM 3454 C C . SER B 1 171 ? 3.898 28.75 5.977 1 98.88 171 SER B C 1
ATOM 3456 O O . SER B 1 171 ? 3.627 29.906 6.316 1 98.88 171 SER B O 1
ATOM 3458 N N . ARG B 1 172 ? 2.963 27.844 5.656 1 98.94 172 ARG B N 1
ATOM 3459 C CA . ARG B 1 172 ? 1.543 28.172 5.641 1 98.94 172 ARG B CA 1
ATOM 3460 C C . ARG B 1 172 ? 0.708 27.062 6.254 1 98.94 172 ARG B C 1
ATOM 3462 O O . ARG B 1 172 ? 0.674 25.938 5.734 1 98.94 172 ARG B O 1
ATOM 3469 N N . THR B 1 173 ? 0.04 27.312 7.348 1 98.94 173 THR B N 1
ATOM 3470 C CA . THR B 1 173 ? -0.806 26.344 8.039 1 98.94 173 THR B CA 1
ATOM 3471 C C . THR B 1 173 ? -2.025 27.047 8.648 1 98.94 173 THR B C 1
ATOM 3473 O O . THR B 1 173 ? -1.9 28.094 9.273 1 98.94 173 THR B O 1
ATOM 3476 N N . VAL B 1 174 ? -3.152 26.469 8.453 1 98.94 174 VAL B N 1
ATOM 3477 C CA . VAL B 1 174 ? -4.367 27.031 9.039 1 98.94 174 VAL B CA 1
ATOM 3478 C C . VAL B 1 174 ? -5.129 25.938 9.789 1 98.94 174 VAL B C 1
ATOM 3480 O O . VAL B 1 174 ? -5.156 24.797 9.359 1 98.94 174 VAL B O 1
ATOM 3483 N N . TYR B 1 175 ? -5.684 26.25 10.938 1 98.94 175 TYR B N 1
ATOM 3484 C CA . TYR B 1 175 ? -6.648 25.453 11.688 1 98.94 175 TYR B CA 1
ATOM 3485 C C . TYR B 1 175 ? -8.023 26.109 11.672 1 98.94 175 TYR B C 1
ATOM 3487 O O . TYR B 1 175 ? -8.172 27.266 12.055 1 98.94 175 TYR B O 1
ATOM 3495 N N . MET B 1 176 ? -8.992 25.375 11.203 1 98.81 176 MET B N 1
ATOM 3496 C CA . MET B 1 176 ? -10.336 25.938 11.086 1 98.81 176 MET B CA 1
ATOM 3497 C C . MET B 1 176 ? -11.367 25 11.711 1 98.81 176 MET B C 1
ATOM 3499 O O . MET B 1 176 ? -11.305 23.781 11.531 1 98.81 176 MET B O 1
ATOM 3503 N N . ASN B 1 177 ? -12.305 25.547 12.453 1 98.69 177 ASN B N 1
ATOM 3504 C CA . ASN B 1 177 ? -13.406 24.797 13.039 1 98.69 177 ASN B CA 1
ATOM 3505 C C . ASN B 1 177 ? -12.914 23.531 13.734 1 98.69 177 ASN B C 1
ATOM 3507 O O . ASN B 1 177 ? -13.523 22.469 13.609 1 98.69 177 ASN B O 1
ATOM 3511 N N . THR B 1 178 ? -11.859 23.625 14.391 1 98.81 178 THR B N 1
ATOM 3512 C CA . THR B 1 178 ? -11.188 22.469 14.961 1 98.81 178 THR B CA 1
ATOM 3513 C C . THR B 1 178 ? -11.219 22.531 16.484 1 98.81 178 THR B C 1
ATOM 3515 O O . THR B 1 178 ? -10.992 23.594 17.078 1 98.81 178 THR B O 1
ATOM 3518 N N . PHE B 1 179 ? -11.586 21.5 17.078 1 98.88 179 PHE B N 1
ATOM 3519 C CA . PHE B 1 179 ? -11.594 21.406 18.547 1 98.88 179 PHE B CA 1
ATOM 3520 C C . PHE B 1 179 ? -10.188 21.172 19.078 1 98.88 179 PHE B C 1
ATOM 3522 O O . PHE B 1 179 ? -9.477 20.266 18.609 1 98.88 179 PHE B O 1
ATOM 3529 N N . MET B 1 180 ? -9.805 21.953 20.078 1 98.69 180 MET B N 1
ATOM 3530 C CA . MET B 1 180 ? -8.484 21.828 20.703 1 98.69 180 MET B CA 1
ATOM 3531 C C . MET B 1 180 ? -8.617 21.625 22.219 1 98.69 180 MET B C 1
ATOM 3533 O O . MET B 1 180 ? -9.242 22.438 22.906 1 98.69 180 MET B O 1
ATOM 3537 N N . ILE B 1 181 ? -7.977 20.609 22.672 1 97.38 181 ILE B N 1
ATOM 3538 C CA . ILE B 1 181 ? -8.055 20.406 24.109 1 97.38 181 ILE B CA 1
ATOM 3539 C C . ILE B 1 181 ? -7.055 21.312 24.812 1 97.38 181 ILE B C 1
ATOM 3541 O O . ILE B 1 181 ? -6.363 22.109 24.172 1 97.38 181 ILE B O 1
ATOM 3545 N N . ARG B 1 182 ? -6.898 21.266 26.094 1 93.94 182 ARG B N 1
ATOM 3546 C CA . ARG B 1 182 ? -6.426 22.344 26.969 1 93.94 182 ARG B CA 1
ATOM 3547 C C . ARG B 1 182 ? -4.918 22.531 26.844 1 93.94 182 ARG B C 1
ATOM 3549 O O . ARG B 1 182 ? -4.41 23.641 27.016 1 93.94 182 ARG B O 1
ATOM 3556 N N . LEU B 1 183 ? -4.188 21.469 26.375 1 96.56 183 LEU B N 1
ATOM 3557 C CA . LEU B 1 183 ? -2.742 21.609 26.516 1 96.56 183 LEU B CA 1
ATOM 3558 C C . LEU B 1 183 ? -2.129 22.172 25.234 1 96.56 183 LEU B C 1
ATOM 3560 O O . LEU B 1 183 ? -0.909 22.125 25.062 1 96.56 183 LEU B O 1
ATOM 3564 N N . VAL B 1 184 ? -2.922 22.656 24.344 1 98.69 184 VAL B N 1
ATOM 3565 C CA . VAL B 1 184 ? -2.363 23.578 23.359 1 98.69 184 VAL B CA 1
ATOM 3566 C C . VAL B 1 184 ? -1.864 24.828 24.047 1 98.69 184 VAL B C 1
ATOM 3568 O O . VAL B 1 184 ? -2.629 25.516 24.734 1 98.69 184 VAL B O 1
ATOM 3571 N N . GLN B 1 185 ? -0.665 25.141 23.875 1 98.56 185 GLN B N 1
ATOM 3572 C CA . GLN B 1 185 ? -0.037 26.25 24.578 1 98.56 185 GLN B CA 1
ATOM 3573 C C . GLN B 1 185 ? -0.678 27.578 24.203 1 98.56 185 GLN B C 1
ATOM 3575 O O . GLN B 1 185 ? -1.04 27.781 23.047 1 98.56 185 GLN B O 1
ATOM 3580 N N . PRO B 1 186 ? -0.765 28.516 25.156 1 98.25 186 PRO B N 1
ATOM 3581 C CA . PRO B 1 186 ? -1.409 29.797 24.906 1 98.25 186 PRO B CA 1
ATOM 3582 C C . PRO B 1 186 ? -0.776 30.547 23.734 1 98.25 186 PRO B C 1
ATOM 3584 O O . PRO B 1 186 ? -1.486 31.172 22.922 1 98.25 186 PRO B O 1
ATOM 3587 N N . ARG B 1 187 ? 0.525 30.453 23.531 1 98.62 187 ARG B N 1
ATOM 3588 C CA . ARG B 1 187 ? 1.2 31.125 22.438 1 98.62 187 ARG B CA 1
ATOM 3589 C C . ARG B 1 187 ? 0.775 30.531 21.094 1 98.62 187 ARG B C 1
ATOM 3591 O O . ARG B 1 187 ? 0.874 31.188 20.062 1 98.62 187 ARG B O 1
ATOM 3598 N N . GLY B 1 188 ? 0.325 29.297 21.141 1 98.81 188 GLY B N 1
ATOM 3599 C CA . GLY B 1 188 ? -0.212 28.625 19.969 1 98.81 188 GLY B CA 1
ATOM 3600 C C . GLY B 1 188 ? 0.864 28.094 19.047 1 98.81 188 GLY B C 1
ATOM 3601 O O . GLY B 1 188 ? 0.814 26.938 18.625 1 98.81 188 GLY B O 1
ATOM 3602 N N . TRP B 1 189 ? 1.792 28.953 18.688 1 98.94 189 TRP B N 1
ATOM 3603 C CA . TRP B 1 189 ? 2.816 28.656 17.688 1 98.94 189 TRP B CA 1
ATOM 3604 C C . TRP B 1 189 ? 4.211 28.875 18.25 1 98.94 189 TRP B C 1
ATOM 3606 O O . TRP B 1 189 ? 4.391 29.672 19.172 1 98.94 189 TRP B O 1
ATOM 3616 N N . LEU B 1 190 ? 5.152 28.094 17.688 1 98.88 190 LEU B N 1
ATOM 3617 C CA . LEU B 1 190 ? 6.527 28.156 18.172 1 98.88 190 LEU B CA 1
ATOM 3618 C C . LEU B 1 190 ? 7.465 28.656 17.078 1 98.88 190 LEU B C 1
ATOM 3620 O O . LEU B 1 190 ? 7.328 28.266 15.922 1 98.88 190 LEU B O 1
ATOM 3624 N N . GLU B 1 191 ? 8.453 29.531 17.453 1 98.81 191 GLU B N 1
ATOM 3625 C CA . GLU B 1 191 ? 9.484 29.938 16.516 1 98.81 191 GLU B CA 1
ATOM 3626 C C . GLU B 1 191 ? 10.367 28.75 16.109 1 98.81 191 GLU B C 1
ATOM 3628 O O . GLU B 1 191 ? 10.602 27.859 16.922 1 98.81 191 GLU B O 1
ATOM 3633 N N . TRP B 1 192 ? 10.859 28.828 14.883 1 98.5 192 TRP B N 1
ATOM 3634 C CA . TRP B 1 192 ? 11.867 27.859 14.445 1 98.5 192 TRP B CA 1
ATOM 3635 C C . TRP B 1 192 ? 13.242 28.25 14.977 1 98.5 192 TRP B C 1
ATOM 3637 O O . TRP B 1 192 ? 13.93 27.438 15.586 1 98.5 192 TRP B O 1
ATOM 3647 N N . TYR B 1 193 ? 13.586 29.469 14.672 1 97.44 193 TYR B N 1
ATOM 3648 C CA . TYR B 1 193 ? 14.859 30.062 15.062 1 97.44 193 TYR B CA 1
ATOM 3649 C C . TYR B 1 193 ? 14.781 31.578 15.07 1 97.44 193 TYR B C 1
ATOM 3651 O O . TYR B 1 193 ? 14.773 32.219 14.016 1 97.44 193 TYR B O 1
ATOM 3659 N N . GLY B 1 194 ? 14.727 32.094 16.344 1 97.38 194 GLY B N 1
ATOM 3660 C CA . GLY B 1 194 ? 14.617 33.562 16.438 1 97.38 194 GLY B CA 1
ATOM 3661 C C . GLY B 1 194 ? 13.398 34.125 15.734 1 97.38 194 GLY B C 1
ATOM 3662 O O . GLY B 1 194 ? 12.273 33.656 15.977 1 97.38 194 GLY B O 1
ATOM 3663 N N . ASP B 1 195 ? 13.805 35.094 14.789 1 98.31 195 ASP B N 1
ATOM 3664 C CA . ASP B 1 195 ? 12.711 35.75 14.094 1 98.31 195 ASP B CA 1
ATOM 3665 C C . ASP B 1 195 ? 12.539 35.188 12.68 1 98.31 195 ASP B C 1
ATOM 3667 O O . ASP B 1 195 ? 11.789 35.75 11.875 1 98.31 195 ASP B O 1
ATOM 3671 N N . PHE B 1 196 ? 13.141 34.156 12.414 1 98.5 196 PHE B N 1
ATOM 3672 C CA . PHE B 1 196 ? 13.086 33.562 11.086 1 98.5 196 PHE B CA 1
ATOM 3673 C C . PHE B 1 196 ? 11.641 33.344 10.648 1 98.5 196 PHE B C 1
ATOM 3675 O O . PHE B 1 196 ? 10.859 32.688 11.336 1 98.5 196 PHE B O 1
ATOM 3682 N N . ALA B 1 197 ? 11.188 33.906 9.547 1 98.75 197 ALA B N 1
ATOM 3683 C CA . ALA B 1 197 ? 9.969 33.656 8.781 1 98.75 197 ALA B CA 1
ATOM 3684 C C . ALA B 1 197 ? 8.75 34.219 9.492 1 98.75 197 ALA B C 1
ATOM 3686 O O . ALA B 1 197 ? 7.625 34.125 8.992 1 98.75 197 ALA B O 1
ATOM 3687 N N . LEU B 1 198 ? 8.883 34.906 10.641 1 98.81 198 LEU B N 1
ATOM 3688 C CA . LEU B 1 198 ? 7.746 35.312 11.453 1 98.81 198 LEU B CA 1
ATOM 3689 C C . LEU B 1 198 ? 6.93 36.406 10.734 1 98.81 198 LEU B C 1
ATOM 3691 O O . LEU B 1 198 ? 5.75 36.594 11.031 1 98.81 198 LEU B O 1
ATOM 3695 N N . GLY B 1 199 ? 7.543 37.094 9.852 1 98.69 199 GLY B N 1
ATOM 3696 C CA . GLY B 1 199 ? 6.848 38.094 9.078 1 98.69 199 GLY B CA 1
ATOM 3697 C C . GLY B 1 199 ? 6.324 37.594 7.754 1 98.69 199 GLY B C 1
ATOM 3698 O O . GLY B 1 199 ? 5.438 38.219 7.152 1 98.69 199 GLY B O 1
ATOM 3699 N N . THR B 1 200 ? 6.852 36.469 7.227 1 98.75 200 THR B N 1
ATOM 3700 C CA . THR B 1 200 ? 6.535 36 5.879 1 98.75 200 THR B CA 1
ATOM 3701 C C . THR B 1 200 ? 5.664 34.75 5.93 1 98.75 200 THR B C 1
ATOM 3703 O O . THR B 1 200 ? 5.023 34.406 4.938 1 98.75 200 THR B O 1
ATOM 3706 N N . LEU B 1 201 ? 5.637 34.031 7.07 1 98.81 201 LEU B N 1
ATOM 3707 C CA . LEU B 1 201 ? 4.77 32.875 7.199 1 98.81 201 LEU B CA 1
ATOM 3708 C C . LEU B 1 201 ? 3.301 33.281 7.125 1 98.81 201 LEU B C 1
ATOM 3710 O O . LEU B 1 201 ? 2.975 34.469 7.148 1 98.81 201 LEU B O 1
ATOM 3714 N N . TRP B 1 202 ? 2.457 32.312 6.879 1 98.69 202 TRP B N 1
ATOM 3715 C CA . TRP B 1 202 ? 1.013 32.5 6.875 1 98.69 202 TRP B CA 1
ATOM 3716 C C . TRP B 1 202 ? 0.324 31.5 7.801 1 98.69 202 TRP B C 1
ATOM 3718 O O . TRP B 1 202 ? -0.146 30.453 7.352 1 98.69 202 TRP B O 1
ATOM 3728 N N . TYR B 1 203 ? 0.235 31.766 9.094 1 98.94 203 TYR B N 1
ATOM 3729 C CA . TYR B 1 203 ? -0.44 30.922 10.078 1 98.94 203 TYR B CA 1
ATOM 3730 C C . TYR B 1 203 ? -1.8 31.5 10.445 1 98.94 203 TYR B C 1
ATOM 3732 O O . TYR B 1 203 ? -1.923 32.719 10.688 1 98.94 203 TYR B O 1
ATOM 3740 N N . GLY B 1 204 ? -2.793 30.781 10.344 1 98.88 204 GLY B N 1
ATOM 3741 C CA . GLY B 1 204 ? -4.129 31.297 10.57 1 98.88 204 GLY B CA 1
ATOM 3742 C C . GLY B 1 204 ? -4.992 30.375 11.414 1 98.88 204 GLY B C 1
ATOM 3743 O O . GLY B 1 204 ? -4.848 29.156 11.352 1 98.88 204 GLY B O 1
ATOM 3744 N N . GLU B 1 205 ? -5.879 30.906 12.195 1 98.94 205 GLU B N 1
ATOM 3745 C CA . GLU B 1 205 ? -6.895 30.203 12.977 1 98.94 205 GLU B CA 1
ATOM 3746 C C . GLU B 1 205 ? -8.281 30.797 12.727 1 98.94 205 GLU B C 1
ATOM 3748 O O . GLU B 1 205 ? -8.445 32 12.656 1 98.94 205 GLU B O 1
ATOM 3753 N N . TYR B 1 206 ? -9.211 29.953 12.469 1 98.81 206 TYR B N 1
ATOM 3754 C CA . TYR B 1 206 ? -10.57 30.375 12.172 1 98.81 206 TYR B CA 1
ATOM 3755 C C . TYR B 1 206 ? -11.586 29.531 12.938 1 98.81 206 TYR B C 1
ATOM 3757 O O . TYR B 1 206 ? -11.75 28.344 12.648 1 98.81 206 TYR B O 1
ATOM 3765 N N . ARG B 1 207 ? -12.242 30.062 13.891 1 98.44 207 ARG B N 1
ATOM 3766 C CA . ARG B 1 207 ? -13.383 29.516 14.617 1 98.44 207 ARG B CA 1
ATOM 3767 C C . ARG B 1 207 ? -13.016 28.172 15.273 1 98.44 207 ARG B C 1
ATOM 3769 O O . ARG B 1 207 ? -13.797 27.234 15.234 1 98.44 207 ARG B O 1
ATOM 3776 N N . ASN B 1 208 ? -11.766 28.125 15.703 1 98.69 208 ASN B N 1
ATOM 3777 C CA . ASN B 1 208 ? -11.438 26.969 16.531 1 98.69 208 ASN B CA 1
ATOM 3778 C C . ASN B 1 208 ? -12.109 27.062 17.906 1 98.69 208 ASN B C 1
ATOM 3780 O O . ASN B 1 208 ? -12.484 28.156 18.344 1 98.69 208 ASN B O 1
ATOM 3784 N N . TYR B 1 209 ? -12.297 25.953 18.516 1 98.5 209 TYR B N 1
ATOM 3785 C CA . TYR B 1 209 ? -13.008 25.969 19.781 1 98.5 209 TYR B CA 1
ATOM 3786 C C . TYR B 1 209 ? -12.461 24.891 20.719 1 98.5 209 TYR B C 1
ATOM 3788 O O . TYR B 1 209 ? -11.617 24.094 20.328 1 98.5 209 TYR B O 1
ATOM 3796 N N . GLY B 1 210 ? -12.875 24.938 21.984 1 98.56 210 GLY B N 1
ATOM 3797 C CA . GLY B 1 210 ? -12.336 24.094 23.047 1 98.56 210 GLY B CA 1
ATOM 3798 C C . GLY B 1 210 ? -11.398 24.844 23.969 1 98.56 210 GLY B C 1
ATOM 3799 O O . GLY B 1 210 ? -11.07 26.016 23.734 1 98.56 210 GLY B O 1
ATOM 3800 N N . PRO B 1 211 ? -10.984 24.219 25.016 1 97.94 211 PRO B N 1
ATOM 3801 C CA . PRO B 1 211 ? -10.203 24.891 26.062 1 97.94 211 PRO B CA 1
ATOM 3802 C C . PRO B 1 211 ? -8.844 25.375 25.562 1 97.94 211 PRO B C 1
ATOM 3804 O O . PRO B 1 211 ? -8.25 26.281 26.156 1 97.94 211 PRO B O 1
ATOM 3807 N N . GLY B 1 212 ? -8.312 24.75 24.5 1 98.19 212 GLY B N 1
ATOM 3808 C CA . GLY B 1 212 ? -7.016 25.141 23.969 1 98.19 212 GLY B CA 1
ATOM 3809 C C . GLY B 1 212 ? -7.113 26.109 22.812 1 98.19 212 GLY B C 1
ATOM 3810 O O . GLY B 1 212 ? -6.098 26.469 22.203 1 98.19 212 GLY B O 1
ATOM 3811 N N . ALA B 1 213 ? -8.305 26.625 22.562 1 98.56 213 ALA B N 1
ATOM 3812 C CA . ALA B 1 213 ? -8.516 27.375 21.328 1 98.56 213 ALA B CA 1
ATOM 3813 C C . ALA B 1 213 ? -8.5 28.875 21.594 1 98.56 213 ALA B C 1
ATOM 3815 O O . ALA B 1 213 ? -8.664 29.672 20.672 1 98.56 213 ALA B O 1
ATOM 3816 N N . SER B 1 214 ? -8.328 29.328 22.844 1 97.94 214 SER B N 1
ATOM 3817 C CA . SER B 1 214 ? -8.344 30.75 23.156 1 97.94 214 SER B CA 1
ATOM 3818 C C . SER B 1 214 ? -7.285 31.5 22.359 1 97.94 214 SER B C 1
ATOM 3820 O O . SER B 1 214 ? -6.152 31.031 22.234 1 97.94 214 SER B O 1
ATOM 3822 N N . LEU B 1 215 ? -7.625 32.656 21.922 1 98.12 215 LEU B N 1
ATOM 3823 C CA . LEU B 1 215 ? -6.734 33.438 21.094 1 98.12 215 LEU B CA 1
ATOM 3824 C C . LEU B 1 215 ? -5.977 34.469 21.922 1 98.12 215 LEU B C 1
ATOM 3826 O O . LEU B 1 215 ? -5.039 35.125 21.438 1 98.12 215 LEU B O 1
ATOM 3830 N N . SER B 1 216 ? -6.328 34.656 23.125 1 97.56 216 SER B N 1
ATOM 3831 C CA . SER B 1 216 ? -5.848 35.75 23.953 1 97.56 216 SER B CA 1
ATOM 3832 C C . SER B 1 216 ? -4.336 35.688 24.156 1 97.56 216 SER B C 1
ATOM 3834 O O . SER B 1 216 ? -3.66 36.719 24.219 1 97.56 216 SER B O 1
ATOM 3836 N N . GLY B 1 217 ? -3.76 34.5 24.234 1 97.94 217 GLY B N 1
ATOM 3837 C CA . GLY B 1 217 ? -2.34 34.344 24.5 1 97.94 217 GLY B CA 1
ATOM 3838 C C . GLY B 1 217 ? -1.526 34.031 23.266 1 97.94 217 GLY B C 1
ATOM 3839 O O . GLY B 1 217 ? -0.336 33.719 23.359 1 97.94 217 GLY B O 1
ATOM 3840 N N . ARG B 1 218 ? -2.156 34.188 22.078 1 98.81 218 ARG B N 1
ATOM 3841 C CA . ARG B 1 218 ? -1.479 33.781 20.844 1 98.81 218 ARG B CA 1
ATOM 3842 C C . ARG B 1 218 ? -0.349 34.781 20.516 1 98.81 218 ARG B C 1
ATOM 3844 O O . ARG B 1 218 ? -0.343 35.906 21 1 98.81 218 ARG B O 1
ATOM 3851 N N . VAL B 1 219 ? 0.55 34.25 19.75 1 98.81 219 VAL B N 1
ATOM 3852 C CA . VAL B 1 219 ? 1.646 35.062 19.266 1 98.81 219 VAL B CA 1
ATOM 3853 C C . VAL B 1 219 ? 1.086 36.25 18.5 1 98.81 219 VAL B C 1
ATOM 3855 O O . VAL B 1 219 ? -0.05 36.219 18.016 1 98.81 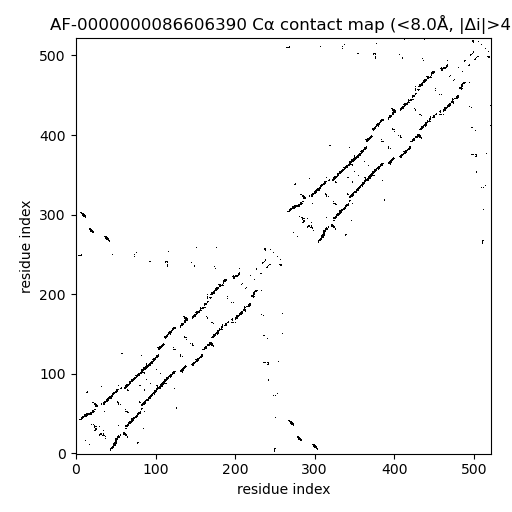219 VAL B O 1
ATOM 3858 N N . LYS B 1 220 ? 1.911 37.281 18.328 1 98.44 220 LYS B N 1
ATOM 3859 C CA . LYS B 1 220 ? 1.532 38.5 17.594 1 98.44 220 LYS B CA 1
ATOM 3860 C C . LYS B 1 220 ? 2.453 38.719 16.406 1 98.44 220 LYS B C 1
ATOM 3862 O O . LYS B 1 220 ? 2.771 39.844 16.062 1 98.44 220 LYS B O 1
ATOM 3867 N N . TRP B 1 221 ? 2.988 37.656 15.883 1 98.81 221 TRP B N 1
ATOM 3868 C CA . TRP B 1 221 ? 3.846 37.75 14.703 1 98.81 221 TRP B CA 1
ATOM 3869 C C . TRP B 1 221 ? 3.105 38.375 13.531 1 98.81 221 TRP B C 1
ATOM 3871 O O . TRP B 1 221 ? 1.906 38.156 13.352 1 98.81 221 TRP B O 1
ATOM 3881 N N . PRO B 1 222 ? 3.773 39.188 12.664 1 98.62 222 PRO B N 1
ATOM 3882 C CA . PRO B 1 222 ? 3.102 39.719 11.484 1 98.62 222 PRO B CA 1
ATOM 3883 C C . PRO B 1 222 ? 2.496 38.656 10.594 1 98.62 222 PRO B C 1
ATOM 3885 O O . PRO B 1 222 ? 1.494 38.875 9.914 1 98.62 222 PRO B O 1
ATOM 3888 N N . GLY B 1 223 ? 3.055 37.469 10.555 1 98.81 223 GLY B N 1
ATOM 3889 C CA . GLY B 1 223 ? 2.586 36.406 9.695 1 98.81 223 GLY B CA 1
ATOM 3890 C C . GLY B 1 223 ? 1.469 35.594 10.312 1 98.81 223 GLY B C 1
ATOM 3891 O O . GLY B 1 223 ? 0.895 34.719 9.664 1 98.81 223 GLY B O 1
ATOM 3892 N N . TYR B 1 224 ? 1.161 35.781 11.57 1 98.81 224 TYR B N 1
ATOM 3893 C CA . TYR B 1 224 ? 0.042 35.125 12.242 1 98.81 224 TYR B CA 1
ATOM 3894 C C . TYR B 1 224 ? -1.232 35.938 12.109 1 98.81 224 TYR B C 1
ATOM 3896 O O . TYR B 1 224 ? -1.19 37.188 12.156 1 98.81 224 TYR B O 1
ATOM 3904 N N . ARG B 1 225 ? -2.365 35.312 11.953 1 98.06 225 ARG B N 1
ATOM 3905 C CA . ARG B 1 225 ? -3.611 36.062 11.852 1 98.06 225 ARG B CA 1
ATOM 3906 C C . ARG B 1 225 ? -4.781 35.25 12.406 1 98.06 225 ARG B C 1
ATOM 3908 O O . ARG B 1 225 ? -4.852 34.031 12.219 1 98.06 225 ARG B O 1
ATOM 3915 N N . VAL B 1 226 ? -5.613 35.938 13.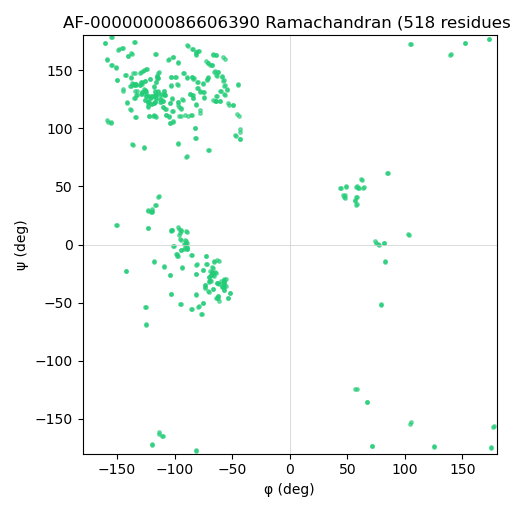047 1 98.62 226 VAL B N 1
ATOM 3916 C CA . VAL B 1 226 ? -6.957 35.438 13.336 1 98.62 226 VAL B CA 1
ATOM 3917 C C . VAL B 1 226 ? -7.875 35.719 12.148 1 98.62 226 VAL B C 1
ATOM 3919 O O . VAL B 1 226 ? -8.141 36.906 11.836 1 98.62 226 VAL B O 1
ATOM 3922 N N . ILE B 1 227 ? -8.242 34.688 11.516 1 98.5 227 ILE B N 1
ATOM 3923 C CA . ILE B 1 227 ? -9.125 34.844 10.367 1 98.5 227 ILE B CA 1
ATOM 3924 C C . ILE B 1 227 ? -10.539 35.156 10.844 1 98.5 227 ILE B C 1
ATOM 3926 O O . ILE B 1 227 ? -11.156 34.375 11.57 1 98.5 227 ILE B O 1
ATOM 3930 N N . ARG B 1 228 ? -11.109 36.219 10.352 1 96.75 228 ARG B N 1
ATOM 3931 C CA . ARG B 1 228 ? -12.398 36.688 10.867 1 96.75 228 ARG B CA 1
ATOM 3932 C C . ARG B 1 228 ? -13.469 36.656 9.781 1 96.75 228 ARG B C 1
ATOM 3934 O O . ARG B 1 228 ? -14.656 36.719 10.078 1 96.75 228 ARG B O 1
ATOM 3941 N N . ASP B 1 229 ? -13.039 36.531 8.578 1 96.81 229 ASP B N 1
ATOM 3942 C CA . ASP B 1 229 ? -14.008 36.531 7.484 1 96.81 229 ASP B CA 1
ATOM 3943 C C . ASP B 1 229 ? -14.062 35.156 6.789 1 96.81 229 ASP B C 1
ATOM 3945 O O . ASP B 1 229 ? -13.039 34.5 6.637 1 96.81 229 ASP B O 1
ATOM 3949 N N . ALA B 1 230 ? -15.25 34.844 6.309 1 96.31 230 ALA B N 1
ATOM 3950 C CA . ALA B 1 230 ? -15.5 33.562 5.68 1 96.31 230 ALA B CA 1
ATOM 3951 C C . ALA B 1 230 ? -14.797 33.469 4.328 1 96.31 230 ALA B C 1
ATOM 3953 O O . ALA B 1 230 ? -14.414 32.375 3.898 1 96.31 230 ALA B O 1
ATOM 3954 N N . SER B 1 231 ? -14.695 34.594 3.705 1 96.31 231 SER B N 1
ATOM 3955 C CA . SER B 1 231 ? -14.062 34.562 2.393 1 96.31 231 SER B CA 1
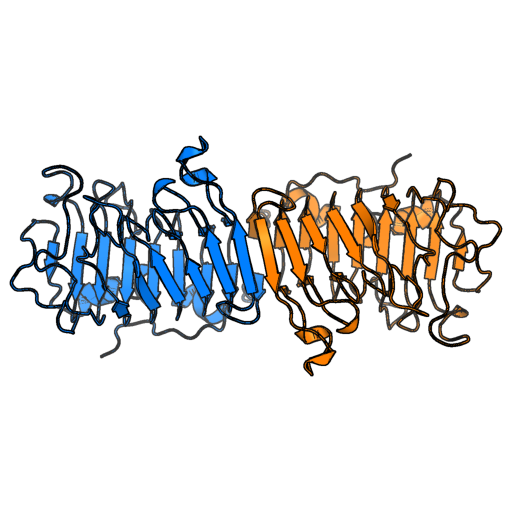ATOM 3956 C C . SER B 1 231 ? -12.625 34.094 2.475 1 96.31 231 SER B C 1
ATOM 3958 O O . SER B 1 231 ? -12.203 33.219 1.68 1 96.31 231 SER B O 1
ATOM 3960 N N . THR B 1 232 ? -11.836 34.594 3.402 1 97.62 232 THR B N 1
ATOM 3961 C CA . THR B 1 232 ? -10.461 34.156 3.598 1 97.62 232 THR B CA 1
ATOM 3962 C C . THR B 1 232 ? -10.43 32.688 4.02 1 97.62 232 THR B C 1
ATOM 3964 O O . THR B 1 232 ? -9.648 31.891 3.48 1 97.62 232 THR B O 1
ATOM 3967 N N . ALA B 1 233 ? -11.258 32.312 4.961 1 98.38 233 ALA B N 1
ATOM 3968 C CA . ALA B 1 233 ? -11.312 30.938 5.426 1 98.38 233 ALA B CA 1
ATOM 3969 C C . ALA B 1 233 ? -11.656 29.984 4.281 1 98.38 233 ALA B C 1
ATOM 3971 O O . ALA B 1 233 ? -11.109 28.891 4.195 1 98.38 233 ALA B O 1
ATOM 3972 N N . SER B 1 234 ? -12.5 30.438 3.387 1 98.06 234 SER B N 1
ATOM 3973 C CA . SER B 1 234 ? -12.969 29.594 2.289 1 98.06 234 SER B CA 1
ATOM 3974 C C . SER B 1 234 ? -11.836 29.25 1.331 1 98.06 234 SER B C 1
ATOM 3976 O O . SER B 1 234 ? -11.875 28.219 0.658 1 98.06 234 SER B O 1
ATOM 3978 N N . PHE B 1 235 ? -10.859 30.031 1.246 1 97.94 235 PHE B N 1
ATOM 3979 C CA . PHE B 1 235 ? -9.711 29.766 0.395 1 97.94 235 PHE B CA 1
ATOM 3980 C C . PHE B 1 235 ? -9.039 28.453 0.798 1 97.94 235 PHE B C 1
ATOM 3982 O O . PHE B 1 235 ? -8.5 27.75 -0.049 1 97.94 235 PHE B O 1
ATOM 3989 N N . PHE B 1 236 ? -9.086 28.109 2.082 1 98.44 236 PHE B N 1
ATOM 3990 C CA . PHE B 1 236 ? -8.328 26.984 2.604 1 98.44 236 PHE B CA 1
ATOM 3991 C C . PHE B 1 236 ? -9.203 25.734 2.686 1 98.44 236 PHE B C 1
ATOM 3993 O O . PHE B 1 236 ? -8.836 24.75 3.336 1 98.44 236 PHE B O 1
ATOM 4000 N N . THR B 1 237 ? -10.398 25.766 1.989 1 98.69 237 THR B N 1
ATOM 4001 C CA . THR B 1 237 ? -11.281 24.594 1.941 1 98.69 237 THR B CA 1
ATOM 4002 C C . THR B 1 237 ? -10.922 23.703 0.754 1 98.69 237 THR B C 1
ATOM 4004 O O . THR B 1 237 ? -10.094 24.078 -0.081 1 98.69 237 THR B O 1
ATOM 4007 N N . ILE B 1 238 ? -11.547 22.562 0.737 1 98.56 238 ILE B N 1
ATOM 4008 C CA . ILE B 1 238 ? -11.32 21.531 -0.276 1 98.56 238 ILE B CA 1
ATOM 4009 C C . ILE B 1 238 ? -11.586 22.109 -1.664 1 98.56 238 ILE B C 1
ATOM 4011 O O . ILE B 1 238 ? -10.828 21.859 -2.604 1 98.56 238 ILE B O 1
ATOM 4015 N N . ARG B 1 239 ? -12.586 22.922 -1.801 1 98.06 239 ARG B N 1
ATOM 4016 C CA . ARG B 1 239 ? -13.008 23.469 -3.086 1 98.06 239 ARG B CA 1
ATOM 4017 C C . ARG B 1 239 ? -11.906 24.328 -3.699 1 98.06 239 ARG B C 1
ATOM 4019 O O . ARG B 1 239 ? -11.586 24.188 -4.883 1 98.06 239 ARG B O 1
ATOM 4026 N N . GLN B 1 240 ? -11.289 25.156 -2.945 1 98 240 GLN B N 1
ATOM 4027 C CA . GLN B 1 240 ? -10.375 26.141 -3.51 1 98 240 GLN B CA 1
ATOM 4028 C C . GLN B 1 240 ? -8.922 25.734 -3.291 1 98 240 GLN B C 1
ATOM 4030 O O . GLN B 1 240 ? -8.102 25.812 -4.215 1 98 240 GLN B O 1
ATOM 4035 N N . PHE B 1 241 ? -8.617 25.266 -2.133 1 98.56 241 PHE B N 1
ATOM 4036 C CA . PHE B 1 241 ? -7.227 25.094 -1.722 1 98.56 241 PHE B CA 1
ATOM 4037 C C . PHE B 1 241 ? -6.562 23.969 -2.496 1 98.56 241 PHE B C 1
ATOM 4039 O O . PHE B 1 241 ? -5.395 24.062 -2.875 1 98.56 241 PHE B O 1
ATOM 4046 N N . ILE B 1 242 ? -7.355 22.828 -2.711 1 98.62 242 ILE B N 1
ATOM 4047 C CA . ILE B 1 242 ? -6.754 21.688 -3.396 1 98.62 242 ILE B CA 1
ATOM 4048 C C . ILE B 1 242 ? -7.57 21.344 -4.641 1 98.62 242 ILE B C 1
ATOM 4050 O O . ILE B 1 242 ? -7.441 20.25 -5.191 1 98.62 242 ILE B O 1
ATOM 4054 N N . ASP B 1 243 ? -8.414 22.234 -5.035 1 97.94 243 ASP B N 1
ATOM 4055 C CA . ASP B 1 243 ? -9.281 22 -6.188 1 97.94 243 ASP B CA 1
ATOM 4056 C C . ASP B 1 243 ? -9.969 20.641 -6.086 1 97.94 243 ASP B C 1
ATOM 4058 O O . ASP B 1 243 ? -9.922 19.844 -7.023 1 97.94 243 ASP B O 1
ATOM 4062 N N . GLY B 1 244 ? -10.57 20.375 -4.945 1 97.75 244 GLY B N 1
ATOM 4063 C CA . GLY B 1 244 ? -11.008 19.031 -4.594 1 97.75 244 GLY B CA 1
ATOM 4064 C C . GLY B 1 244 ? -12.188 18.547 -5.414 1 97.75 244 GLY B C 1
ATOM 4065 O O . GLY B 1 244 ? -12.344 17.344 -5.648 1 97.75 244 GLY B O 1
ATOM 4066 N N . LEU B 1 245 ? -13.016 19.422 -5.879 1 97.5 245 LEU B N 1
ATOM 4067 C CA . LEU B 1 245 ? -14.195 19.016 -6.633 1 97.5 245 LEU B CA 1
ATOM 4068 C C . LEU B 1 245 ? -13.797 18.391 -7.969 1 97.5 245 LEU B C 1
ATOM 4070 O O . LEU B 1 245 ? -14.57 17.641 -8.562 1 97.5 245 LEU B O 1
ATOM 4074 N N . SER B 1 246 ? -12.641 18.625 -8.461 1 96 246 SER B N 1
ATOM 4075 C CA . SER B 1 246 ? -12.195 18.125 -9.766 1 96 246 SER B CA 1
ATOM 4076 C C . SER B 1 246 ? -11.742 16.672 -9.672 1 96 246 SER B C 1
ATOM 4078 O O . SER B 1 246 ? -11.625 15.992 -10.695 1 96 246 SER B O 1
ATOM 4080 N N . TRP B 1 247 ? -11.469 16.188 -8.422 1 95.38 247 TRP B N 1
ATOM 4081 C CA . TRP B 1 247 ? -10.867 14.859 -8.398 1 95.38 247 TRP B CA 1
ATOM 4082 C C . TRP B 1 247 ? -11.406 14.031 -7.238 1 95.38 247 TRP B C 1
ATOM 4084 O O . TRP B 1 247 ? -11.477 12.805 -7.32 1 95.38 247 TRP B O 1
ATOM 4094 N N . LEU B 1 248 ? -11.938 14.609 -6.148 1 96.38 248 LEU B N 1
ATOM 4095 C CA . LEU B 1 248 ? -12.32 13.852 -4.961 1 96.38 248 LEU B CA 1
ATOM 4096 C C . LEU B 1 248 ? -13.594 13.055 -5.211 1 96.38 248 LEU B C 1
ATOM 4098 O O . LEU B 1 248 ? -13.75 11.945 -4.707 1 96.38 248 LEU B O 1
ATOM 4102 N N . PRO B 1 249 ? -14.562 13.547 -6 1 95.12 249 PRO B N 1
ATOM 4103 C CA . PRO B 1 249 ? -15.766 12.75 -6.234 1 95.12 249 PRO B CA 1
ATOM 4104 C C . PRO B 1 249 ? -15.469 11.375 -6.816 1 95.12 249 PRO B C 1
ATOM 4106 O O . PRO B 1 249 ? -16.156 10.398 -6.492 1 95.12 249 PRO B O 1
ATOM 4109 N N . ALA B 1 250 ? -14.414 11.211 -7.582 1 91.69 250 ALA B N 1
ATOM 4110 C CA . ALA B 1 250 ? -14.062 9.945 -8.219 1 91.69 250 ALA B CA 1
ATOM 4111 C C . ALA B 1 250 ? -13.539 8.938 -7.203 1 91.69 250 ALA B C 1
ATOM 4113 O O . ALA B 1 250 ? -13.461 7.738 -7.484 1 91.69 250 ALA B O 1
ATOM 4114 N N . THR B 1 251 ? -13.164 9.398 -6.055 1 91.88 251 THR B N 1
ATOM 4115 C CA . THR B 1 251 ? -12.602 8.523 -5.031 1 91.88 251 THR B CA 1
ATOM 4116 C C . THR B 1 251 ? -13.711 7.809 -4.266 1 91.88 251 THR B C 1
ATOM 4118 O O . THR B 1 251 ? -13.469 6.793 -3.607 1 91.88 251 THR B O 1
ATOM 4121 N N . GLY B 1 252 ? -14.922 8.406 -4.219 1 93 252 GLY B N 1
ATOM 4122 C CA . GLY B 1 252 ? -16.016 7.875 -3.422 1 93 252 GLY B CA 1
ATOM 4123 C C . GLY B 1 252 ? -15.938 8.273 -1.96 1 93 252 GLY B C 1
ATOM 4124 O O . GLY B 1 252 ? -16.797 7.906 -1.161 1 93 252 GLY B O 1
ATOM 4125 N N . ILE B 1 253 ? -14.969 9.039 -1.556 1 96 253 ILE B N 1
ATOM 4126 C CA . ILE B 1 253 ? -14.82 9.516 -0.184 1 96 253 ILE B CA 1
ATOM 4127 C C . ILE B 1 253 ? -15.75 10.703 0.053 1 96 253 ILE B C 1
ATOM 4129 O O . ILE B 1 253 ? -15.82 11.617 -0.771 1 96 253 ILE B O 1
ATOM 4133 N N . ASN B 1 254 ? -16.406 10.672 1.148 1 96.38 254 ASN B N 1
ATOM 4134 C CA . ASN B 1 254 ? -17.203 11.836 1.523 1 96.38 254 ASN B CA 1
ATOM 4135 C C . ASN B 1 254 ? -16.328 13.008 1.957 1 96.38 254 ASN B C 1
ATOM 4137 O O . ASN B 1 254 ? -15.289 12.805 2.59 1 96.38 254 ASN B O 1
ATOM 4141 N N . PHE B 1 255 ? -16.781 14.156 1.576 1 97.81 255 PHE B N 1
ATOM 4142 C CA . PHE B 1 255 ? -16.062 15.359 1.981 1 97.81 255 PHE B CA 1
ATOM 4143 C C . PHE B 1 255 ? -17 16.562 1.996 1 97.81 255 PHE B C 1
ATOM 4145 O O . PHE B 1 255 ? -18.062 16.531 1.379 1 97.81 255 PHE B O 1
ATOM 4152 N N . SER B 1 256 ? -16.703 17.547 2.762 1 97.94 256 SER B N 1
ATOM 4153 C CA . SER B 1 256 ? -17.312 18.859 2.686 1 97.94 256 SER B CA 1
ATOM 4154 C C . SER B 1 256 ? -16.438 19.828 1.883 1 97.94 256 SER B C 1
ATOM 4156 O O . SER B 1 256 ? -15.32 20.141 2.285 1 97.94 256 SER B O 1
ATOM 4158 N N . ALA B 1 257 ? -16.938 20.328 0.864 1 97.44 257 ALA B N 1
ATOM 4159 C CA . ALA B 1 257 ? -16.156 21.109 -0.084 1 97.44 257 ALA B CA 1
ATOM 4160 C C . ALA B 1 257 ? -15.828 22.484 0.487 1 97.44 257 ALA B C 1
ATOM 4162 O O . ALA B 1 257 ? -14.742 23.031 0.237 1 97.44 257 ALA B O 1
ATOM 4163 N N . GLY B 1 258 ? -16.797 23.047 1.214 1 97.19 258 GLY B N 1
ATOM 4164 C CA . GLY B 1 258 ? -16.656 24.375 1.779 1 97.19 258 GLY B CA 1
ATOM 4165 C C . GLY B 1 258 ? -16.609 24.375 3.297 1 97.19 258 GLY B C 1
ATOM 4166 O O . GLY B 1 258 ? -16.234 23.375 3.912 1 97.19 258 GLY B O 1
ATOM 4167 N N . LEU B 1 259 ? -16.875 25.562 3.854 1 95.38 259 LEU B N 1
ATOM 4168 C CA . LEU B 1 259 ? -16.906 25.703 5.305 1 95.38 259 LEU B CA 1
ATOM 4169 C C . LEU B 1 259 ? -18.172 25.109 5.883 1 95.38 259 LEU B C 1
ATOM 4171 O O . LEU B 1 259 ? -19.25 25.25 5.289 1 95.38 259 LEU B O 1
ATOM 4175 N N . ASN B 1 260 ? -17.969 24.297 6.898 1 84 260 ASN B N 1
ATOM 4176 C CA . ASN B 1 260 ? -19.156 23.875 7.625 1 84 260 ASN B CA 1
ATOM 4177 C C . ASN B 1 260 ? -19.656 24.953 8.57 1 84 260 ASN B C 1
ATOM 4179 O O . ASN B 1 260 ? -18.859 25.641 9.211 1 84 260 ASN B O 1
ATOM 4183 N N . ASN B 1 261 ? -20.875 25.516 8.359 1 67.12 261 ASN B N 1
ATOM 4184 C CA . ASN B 1 261 ? -21.484 26.562 9.172 1 67.12 261 ASN B CA 1
ATOM 4185 C C . ASN B 1 261 ? -21.781 26.078 10.586 1 67.12 261 ASN B C 1
ATOM 4187 O O . ASN B 1 261 ? -22.016 24.891 10.797 1 67.12 261 ASN B O 1
#

Sequence (522 aa):
MKKKKSYIMFVGDGIGETVVTGNRNFMQGWTTFRTATVAVSGQGFMARDMTFRNTARPENHQAVALRVDSDQSAFYRCSMEGHQDTLYIHSLRQFYRECSIYGTIDFIFGNGAAVLQCCKIYTLPPLPLQKVTITAQGRKDPHQSTGFSIQDSYVYATQPTYLGRPWTQYSRTVYMNTFMIRLVQPRGWLEWYGDFALGTLWYGEYRNYGPGASLSGRVKWPGYRVIRDASTASFFTIRQFIDGLSWLPATGINFSAGLNNMKKKKSYIMFVGDGIGETVVTGNRNFMQGWTTFRTATVAVSGQGFMARDMTFRNTARPENHQAVALRVDSDQSAFYRCSMEGHQDTLYIHSLRQFYRECSIYGTIDFIFGNGAAVLQCCKIYTLPPLPLQKVTITAQGRKDPHQSTGFSIQDSYVYATQPTYLGRPWTQYSRTVYMNTFMIRLVQPRGWLEWYGDFALGTLWYGEYRNYGPGASLSGRVKWPGYRVIRDASTASFFTIRQFIDGLSWLPATGINFSAGLNN

InterPro domains:
  IPR000070 Pectinesterase, catalytic [PF01095] (2-244)
  IPR011050 Pectin lyase fold/virulence factor [SSF51126] (3-258)
  IPR012334 Pectin lyase fold [G3DSA:2.160.20.10] (1-259)
  IPR033131 Pectinesterase, Asp active site [PS00503] (101-110)

Organism: Rhododendron simsii (NCBI:txid118357)

pLDDT: mean 96.36, std 8.54, range [22.16, 99.0]

Foldseek 3Di:
DPPLPDADEAEDDAEPRAEQEDAAAVQVPDDLVPQESDEDAEEHYEYERYEFEHPHDVVRARHERYAYHYALYEYYRYEFYDAHQGYEPAAYEYEYEQYEYEYFDQNAEYWYAYEYAAYEYYYDDHDPPDAGEHHAYADADPPDLHAYEYECYEYHPPAQYAPHEYNYQAYEYEYEQYEYEQNPDLQRHDYPDPCRNLQRYAYEYYNYDYNNRDNPSHHPGNNYDYDDDQVVVFCSFQCHSRVNVVRVVSVVDDDDRGHDD/DPPLPDADEDEDDAEPRAEQEDAAAVQVPDDLVPQESDEDAEEHYEYERYEFEHPHDVVRARHERYAYHYALYEYYRYEFYDAHQGYEPAAYEYEYEQYEYEYFDQNAEYWYAYEYAAYEYAYDDHDPPDAGEHHEYADADPPDLHAYEYECYEYHPPAQYAPHEYNYQAYEYEYEQYEYEQNDDQQRHDYPDPCRNLQRYAYEYYNYDYNNRDNPSHHPGNNYDYDDDQVVVFCSFCCHSRVNVVRVVSVVDDDDRGHDD

Radius of gyration: 26.06 Å; Cα contacts (8 Å, |Δi|>4): 1716; chains: 2; bounding box: 44×80×58 Å